Protein AF-0000000066003664 (afdb_homodimer)

InterPro domains:
  IPR002129 Pyridoxal phosphate-dependent decarboxylase, major domain [PF00282] (59-305)
  IPR015421 Pyridoxal phosphate-dependent transferase, major domain [G3DSA:3.40.640.10] (37-285)
  IPR015422 Pyridoxal phosphate-dependent transferase, small domain [G3DSA:3.90.1150.10] (5-358)
  IPR015424 Pyridoxal phosphate-dependent transferase [SSF53383] (2-364)
  IPR020931 Decarboxylase MfnA, archaea [MF_01610] (13-365)
  IPR020931 Decarboxylase MfnA, archaea [TIGR03812] (8-364)
  IPR021115 Pyridoxal-phosphate binding site [PS00392] (218-239)
  IPR050477 Group II Amino Acid Decarboxylases [PTHR42735] (4-363)

Secondary structure (DSSP, 8-state):
--SSPPPHHHHHHHHHHHHTTSPPGGGB-S-SS-PPPHHHHHHHHHTTT-BTTSGGG-HHHHHHHHHHHHHHHHHTT-TT-EEEEESSHHHHHHHHHHHHHHH-TT-SS-EEEEETT--THHHHHHHHHT-EEEEEPB-GGG-B-HHHHHHH--TTEEEEEEEBS-TTT--B--HHHHHHHHHHTT-EEEEE-TTGGGTGGGSSSPPP-STTSTT--EEEE-TTTTT-PPSS-EEEEESSGGGGGGG-EE-TTSSSSEE-SS-SS-BSHHHHHHHHHHHHHHHHHHHHHHHHHHHHHHHHHHHHHHTTPPBSS--SSSEEEESS----TT-B-EE-TTS-EEEE--TTS-HHHHHHHHHHHHHH-/--SSPPPHHHHHHHHHHHHTTSPPGGGB-S-SS-PPPHHHHHHHHHTTT-BTTSGGG-HHHHHHHHHHHHHHHHHTT-TT-EEEEESSHHHHHHHHHHHHHHH-TT-SS-EEEEETT--THHHHHHHHHT-EEEEEPB-GGG-B-HHHHHHH--TTEEEEEEEBS-TTT--B--HHHHHHHHHHTT-EEEEE-TTGGGTGGGSSSPPP-STTSTT--EEEE-TTTTT-PPSS-EEEEESSGGGGGGG-EE-TTSSSSEE-SS-SS-BSHHHHHHHHHHHHHHHHHHHHHHHHHHHHHHHHHHHHHHTTPPBSS--SSSEEEESS----TT-B-EE-TTS-EEEE--TTS-HHHHHHHHHHHHHH-

Sequence (730 aa):
MEEKGCKREEVISLLSAYRAEDLHHDHILSSMCTIPHEMAVFVHGMFSATNLGDPGLFPGTTKIEDRLVHSLGELMHHPGAGGYATSGGTESNLQAIRIAKKLKPEIKNPNIVVPASAHFSFDKTCDILGLEMRTVPYGKNYTVDCDKMAEMVDKNTISVSAIAGTTEYGMIDDVERIAKIALENDLFFHVDAAFGGMVIPFLPNPAPFDFEVPGVSSISLDPHKMGMSTIPCGCLLLREPEQFGTLNVDTPYLTVKKECTLAGTRPGADVAGAYAVIKLLGREGFRAVVAGCMENTRRLIEGMEAFGYTRAVDPVMNVATFEAGPVPKGWIVSHTRAGHLRFVVMPHVTRDVIENFLADVAKINMEEKGCKREEVISLLSAYRAEDLHHDHILSSMCTIPHEMAVFVHGMFSATNLGDPGLFPGTTKIEDRLVHSLGELMHHPGAGGYATSGGTESNLQAIRIAKKLKPEIKNPNIVVPASAHFSFDKTCDILGLEMRTVPYGKNYTVDCDKMAEMVDKNTISVSAIAGTTEYGMIDDVERIAKIALENDLFFHVDAAFGGMVIPFLPNPAPFDFEVPGVSSISLDPHKMGMSTIPCGCLLLREPEQFGTLNVDTPYLTVKKECTLAGTRPGADVAGAYAVIKLLGREGFRAVVAGCMENTRRLIEGMEAFGYTRAVDPVMNVATFEAGPVPKGWIVSHTRAGHLRFVVMPHVTRDVIENFLADVAKIN

Solvent-accessible surface area (backbone atoms only — not comparable to full-atom values): 35865 Å² total; per-residue (Å²): 94,49,56,68,40,43,55,70,67,56,46,53,52,52,52,47,55,30,53,67,56,26,62,58,62,72,38,47,30,46,50,74,55,36,64,36,38,68,64,9,56,56,41,22,63,78,29,44,59,42,43,58,49,38,39,72,54,22,48,18,53,43,48,43,46,51,50,39,37,34,28,51,18,38,67,38,60,32,59,75,31,24,62,50,78,31,60,19,44,36,53,25,52,35,53,53,52,48,41,32,51,63,75,41,72,84,49,86,72,35,26,36,40,34,35,58,60,53,59,59,45,54,59,53,31,25,64,48,58,70,38,48,78,42,67,28,57,64,34,75,85,70,25,51,32,62,70,59,43,56,67,69,57,55,95,39,43,37,31,39,46,39,38,33,32,24,83,63,51,17,35,61,33,65,37,60,64,49,17,50,51,22,56,78,63,74,27,41,19,37,28,47,13,31,52,22,56,59,42,42,80,44,43,96,79,53,75,73,66,42,51,72,37,72,49,46,37,31,41,24,28,19,36,24,23,68,44,27,7,26,58,49,23,11,29,32,36,23,60,54,47,71,55,51,61,72,51,50,42,79,34,73,61,42,80,56,47,72,46,55,60,85,54,55,67,33,47,31,13,28,47,46,2,29,38,42,38,50,46,40,29,15,50,53,41,46,26,51,50,47,48,50,18,42,51,38,38,51,52,46,51,56,51,42,40,74,74,68,48,46,67,69,52,84,52,79,45,40,20,48,30,22,49,70,72,92,71,49,86,85,52,43,68,30,36,34,89,86,52,27,35,22,36,29,34,36,82,62,43,37,64,67,38,48,52,53,49,50,55,44,43,51,71,78,98,93,49,54,68,38,45,55,70,68,56,47,52,51,51,53,49,55,29,53,66,56,26,62,58,62,71,37,46,30,46,50,76,56,38,66,36,37,69,64,8,55,55,41,21,63,77,28,45,60,43,42,56,49,36,39,72,53,22,48,18,54,42,50,44,47,52,49,38,37,34,30,52,19,36,68,37,59,32,60,75,31,25,61,50,77,31,58,20,45,34,53,25,52,36,52,54,53,50,42,30,50,61,75,43,72,83,51,86,72,36,26,36,40,35,36,59,59,56,59,60,46,54,58,53,33,24,62,47,58,70,37,48,76,42,67,28,56,64,34,76,86,70,23,51,32,61,70,59,42,55,68,70,57,56,96,40,44,37,31,39,44,40,38,32,31,24,82,62,51,17,34,61,32,64,36,60,63,50,18,50,51,22,58,77,64,74,27,42,20,37,28,47,12,31,50,22,55,59,40,42,80,46,44,97,79,54,75,73,66,42,52,72,36,71,48,45,37,31,42,23,27,18,36,24,22,69,44,26,8,27,60,48,24,11,30,32,36,24,60,55,45,71,54,50,61,72,52,50,41,77,33,72,63,42,79,52,48,69,44,55,60,84,56,56,70,34,46,29,12,28,47,47,2,30,38,41,38,49,47,41,29,16,50,53,41,47,25,51,52,47,48,51,16,42,51,39,37,50,52,45,50,55,52,42,40,73,73,68,46,47,67,69,54,85,52,78,45,41,22,49,32,22,48,69,72,92,71,48,87,82,53,43,66,31,36,34,89,88,51,26,35,22,37,28,33,36,83,64,42,37,65,66,38,48,53,53,50,52,54,44,43,52,71,78,98

pLDDT: mean 96.11, std 5.37, range [58.22, 98.94]

Radius of gyration: 25.43 Å; Cα contacts (8 Å, |Δi|>4): 1702; chains: 2; bounding box: 56×66×76 Å

Foldseek 3Di:
DDPDDDDPVVVVVVVVVVVVPDADPLQEFQDLFDAFDPLQVVLLVVQVPDWVLQCVVPVPLVVLQVVLLQLLCVLLVHSPWDKGKDLALLQQVLLLVVLLCLVCVVQPAAEEEEEPLDDCSVVVSCVVVVHHYHYAYADPQRAGDLVSSLVVDDPRYREYEWECQRSAFGHGHPQLSNLVSCVVNVHAYEYECQRRSLQQSLDPDHDNHGVVRPRHAKYKYACSGLVSFPGRIIMIIGSDNCSLVSQWDADPPHPDGTDSGPDSTDGSSRSSSSSSSCVVQPSPNSSVLQVQLVVLLVVLVVLCVVLPWAWPGDHPGSKTWTADDDFFPSHDWDADPVGITIGHRHSSNGNVSSVVRSVRVVVVD/DDPDDDDPVVVVVVVVVVVVPDADPLQEFQDLFDAFDPLQVVLLVVQVPDWVLFCVVPVPLVVLQVVLLQLLCVLLVHSPWDKGKDLALLQQVLLLVVLLCLVCVVQPAAEEEEEPLDDCSVVVSCVVVVHHYHYAYADPQRAGDLVSSLVVDDPRYREYEWECQRSAFGHGHPQLSNLVSCVVNVHAYEYEDQRRSLQQSLDPDHDNHGVVRPNHAKYKYACSGLVSFPGRIIMIIGSDNCSLVSQWDADPPHPDGTDSGPDSTDGSSRSSSSSSSCVVQPSPNSSVLQVQLVVLLVVLVVLCVVLPWAWPGDHPGSKTWTADDDFFPSHDWDADPVGITIGHRHSSNHNVSSVVRSVRVVVVD

Structure (mmCIF, N/CA/C/O backbone):
data_AF-0000000066003664-model_v1
#
loop_
_entity.id
_entity.type
_entity.pdbx_description
1 polymer 'Probable L-tyrosine/L-aspartate decarboxylase'
#
loop_
_atom_site.group_PDB
_atom_site.id
_atom_site.type_symbol
_atom_site.label_atom_id
_atom_site.label_alt_id
_atom_site.label_comp_id
_atom_site.label_asym_id
_atom_site.label_entity_id
_atom_site.label_seq_id
_atom_site.pdbx_PDB_ins_code
_atom_site.Cartn_x
_atom_site.Cartn_y
_atom_site.Cartn_z
_atom_site.occupancy
_atom_site.B_iso_or_equiv
_atom_site.auth_seq_id
_atom_site.auth_comp_id
_atom_site.auth_asym_id
_atom_site.auth_atom_id
_atom_site.pdbx_PDB_model_num
ATOM 1 N N . MET A 1 1 ? -8.852 -22.594 7.641 1 92.5 1 MET A N 1
ATOM 2 C CA . MET A 1 1 ? -9.93 -22.344 6.684 1 92.5 1 MET A CA 1
ATOM 3 C C . MET A 1 1 ? -10.961 -23.469 6.727 1 92.5 1 MET A C 1
ATOM 5 O O . MET A 1 1 ? -10.609 -24.641 6.648 1 92.5 1 MET A O 1
ATOM 9 N N . GLU A 1 2 ? -12.133 -23.109 6.809 1 93.5 2 GLU A N 1
ATOM 10 C CA . GLU A 1 2 ? -13.195 -24.094 6.922 1 93.5 2 GLU A CA 1
ATOM 11 C C . GLU A 1 2 ? -13.445 -24.781 5.586 1 93.5 2 GLU A C 1
ATOM 13 O O . GLU A 1 2 ? -13.234 -24.188 4.527 1 93.5 2 GLU A O 1
ATOM 18 N N . GLU A 1 3 ? -13.828 -26.078 5.641 1 96.56 3 GLU A N 1
ATOM 19 C CA . GLU A 1 3 ? -14.102 -26.828 4.422 1 96.56 3 GLU A CA 1
ATOM 20 C C . GLU A 1 3 ? -15.273 -26.234 3.652 1 96.56 3 GLU A C 1
ATOM 22 O O . GLU A 1 3 ? -15.156 -25.922 2.465 1 96.56 3 GLU A O 1
ATOM 27 N N . LYS A 1 4 ? -16.375 -26.094 4.371 1 97 4 LYS A N 1
ATOM 28 C CA . LYS A 1 4 ? -17.578 -25.531 3.756 1 97 4 LYS A CA 1
ATOM 29 C C . LYS A 1 4 ? -17.703 -24.031 4.051 1 97 4 LYS A C 1
ATOM 31 O O . LYS A 1 4 ? -17.469 -23.594 5.184 1 97 4 LYS A O 1
ATOM 36 N N . GLY A 1 5 ? -18.078 -23.266 2.994 1 96.69 5 GLY A N 1
ATOM 37 C CA . GLY A 1 5 ? -18.297 -21.844 3.166 1 96.69 5 GLY A CA 1
ATOM 38 C C . GLY A 1 5 ? -19.562 -21.531 3.947 1 96.69 5 GLY A C 1
ATOM 39 O O . GLY A 1 5 ? -20.344 -22.438 4.273 1 96.69 5 GLY A O 1
ATOM 40 N N . CYS A 1 6 ? -19.672 -20.297 4.297 1 96.62 6 CYS A N 1
ATOM 41 C CA . CYS A 1 6 ? -20.844 -19.781 5 1 96.62 6 CYS A CA 1
ATOM 42 C C . CYS A 1 6 ? -21.812 -19.109 4.031 1 96.62 6 CYS A C 1
ATOM 44 O O . CYS A 1 6 ? -21.438 -18.766 2.906 1 96.62 6 CYS A O 1
ATOM 46 N N . LYS A 1 7 ? -23.094 -19.016 4.527 1 97.69 7 LYS A N 1
ATOM 47 C CA . LYS A 1 7 ? -24.062 -18.234 3.76 1 97.69 7 LYS A CA 1
ATOM 48 C C . LYS A 1 7 ? -23.719 -16.75 3.801 1 97.69 7 LYS A C 1
ATOM 50 O O . LYS A 1 7 ? -23.109 -16.266 4.762 1 97.69 7 LYS A O 1
ATOM 55 N N . ARG A 1 8 ? -24.141 -16.078 2.734 1 97.75 8 ARG A N 1
ATOM 56 C CA . ARG A 1 8 ? -23.875 -14.641 2.6 1 97.75 8 ARG A CA 1
ATOM 57 C C . ARG A 1 8 ? -24.281 -13.891 3.859 1 97.75 8 ARG A C 1
ATOM 59 O O . ARG A 1 8 ? -23.5 -13.109 4.406 1 97.75 8 ARG A O 1
ATOM 66 N N . GLU A 1 9 ? -25.422 -14.109 4.391 1 98.06 9 GLU A N 1
ATOM 67 C CA . GLU A 1 9 ? -25.953 -13.398 5.547 1 98.06 9 GLU A CA 1
ATOM 68 C C . GLU A 1 9 ? -25.125 -13.672 6.797 1 98.06 9 GLU A C 1
ATOM 70 O O . GLU A 1 9 ? -24.969 -12.789 7.645 1 98.06 9 GLU A O 1
ATOM 75 N N . GLU A 1 10 ? -24.641 -14.859 6.902 1 98.19 10 GLU A N 1
ATOM 76 C CA . GLU A 1 10 ? -23.797 -15.227 8.039 1 98.19 10 GLU A CA 1
ATOM 77 C C . GLU A 1 10 ? -22.469 -14.484 8.016 1 98.19 10 GLU A C 1
ATOM 79 O O . GLU A 1 10 ? -21.969 -14.047 9.055 1 98.19 10 GLU A O 1
ATOM 84 N N . VAL A 1 11 ? -21.922 -14.375 6.828 1 98.44 11 VAL A N 1
ATOM 85 C CA . VAL A 1 11 ? -20.672 -13.648 6.66 1 98.44 11 VAL A CA 1
ATOM 86 C C . VAL A 1 11 ? -20.859 -12.188 7.055 1 98.44 11 VAL A C 1
ATOM 88 O O . VAL A 1 11 ? -20.047 -11.633 7.805 1 98.44 11 VAL A O 1
ATOM 91 N N . ILE A 1 12 ? -21.906 -11.562 6.566 1 98.31 12 ILE A N 1
ATOM 92 C CA . ILE A 1 12 ? -22.203 -10.156 6.836 1 98.31 12 ILE A CA 1
ATOM 93 C C . ILE A 1 12 ? -22.422 -9.953 8.336 1 98.31 12 ILE A C 1
ATOM 95 O O . ILE A 1 12 ? -21.906 -8.992 8.914 1 98.31 12 ILE A O 1
ATOM 99 N N . SER A 1 13 ? -23.156 -10.891 8.969 1 98.44 13 SER A N 1
ATOM 100 C CA . SER A 1 13 ? -23.422 -10.805 10.406 1 98.44 13 SER A CA 1
ATOM 101 C C . SER A 1 13 ? -22.125 -10.906 11.203 1 98.44 13 SER A C 1
ATOM 103 O O . SER A 1 13 ? -21.922 -10.18 12.172 1 98.44 13 SER A O 1
ATOM 105 N N . LEU A 1 14 ? -21.328 -11.805 10.82 1 98.31 14 LEU A N 1
ATOM 106 C CA . LEU A 1 14 ? -20.047 -12.016 11.492 1 98.31 14 LEU A CA 1
ATOM 107 C C . LEU A 1 14 ? -19.188 -10.758 11.406 1 98.31 14 LEU A C 1
ATOM 109 O O . LEU A 1 14 ? -18.656 -10.297 12.422 1 98.31 14 LEU A O 1
ATOM 113 N N . LEU A 1 15 ? -19 -10.188 10.227 1 98.62 15 LEU A N 1
ATOM 114 C CA . LEU A 1 15 ? -18.141 -9.031 10.023 1 98.62 15 LEU A CA 1
ATOM 115 C C . LEU A 1 15 ? -18.734 -7.785 10.664 1 98.62 15 LEU A C 1
ATOM 117 O O . LEU A 1 15 ? -18 -6.922 11.148 1 98.62 15 LEU A O 1
ATOM 121 N N . SER A 1 16 ? -20.062 -7.715 10.617 1 98.38 16 SER A N 1
ATOM 122 C CA . SER A 1 16 ? -20.719 -6.613 11.305 1 98.38 16 SER A CA 1
ATOM 123 C C . SER A 1 16 ? -20.453 -6.652 12.805 1 98.38 16 SER A C 1
ATOM 125 O O . SER A 1 16 ? -20.297 -5.605 13.445 1 98.38 16 SER A O 1
ATOM 127 N N . ALA A 1 17 ? -20.406 -7.875 13.336 1 98.56 17 ALA A N 1
ATOM 128 C CA . ALA A 1 17 ? -20.109 -8.031 14.758 1 98.56 17 ALA A CA 1
ATOM 129 C C . ALA A 1 17 ? -18.688 -7.551 15.07 1 98.56 17 ALA A C 1
ATOM 131 O O . ALA A 1 17 ? -18.453 -6.906 16.094 1 98.56 17 ALA A O 1
ATOM 132 N N . TYR A 1 18 ? -17.75 -7.871 14.234 1 98.44 18 TYR A N 1
ATOM 133 C CA . TYR A 1 18 ? -16.391 -7.367 14.414 1 98.44 18 TYR A CA 1
ATOM 134 C C . TYR A 1 18 ? -16.359 -5.848 14.297 1 98.44 18 TYR A C 1
ATOM 136 O O . TYR A 1 18 ? -15.711 -5.168 15.094 1 98.44 18 TYR A O 1
ATOM 144 N N . ARG A 1 19 ? -17.062 -5.316 13.258 1 97.88 19 ARG A N 1
ATOM 145 C CA . ARG A 1 19 ? -17.094 -3.873 13.031 1 97.88 19 ARG A CA 1
ATOM 146 C C . ARG A 1 19 ? -17.641 -3.141 14.25 1 97.88 19 ARG A C 1
ATOM 148 O O . ARG A 1 19 ? -17.172 -2.045 14.578 1 97.88 19 ARG A O 1
ATOM 155 N N . ALA A 1 20 ? -18.562 -3.77 14.93 1 97.75 20 ALA A N 1
ATOM 156 C CA . ALA A 1 20 ? -19.203 -3.174 16.094 1 97.75 20 ALA A CA 1
ATOM 157 C C . ALA A 1 20 ? -18.219 -3.027 17.25 1 97.75 20 ALA A C 1
ATOM 159 O O . ALA A 1 20 ? -18.453 -2.258 18.188 1 97.75 20 ALA A O 1
ATOM 160 N N . GLU A 1 21 ? -17.125 -3.775 17.203 1 97.88 21 GLU A N 1
ATOM 161 C CA . GLU A 1 21 ? -16.109 -3.697 18.25 1 97.88 21 GLU A CA 1
ATOM 162 C C . GLU A 1 21 ? -15.172 -2.516 18.031 1 97.88 21 GLU A C 1
ATOM 164 O O . GLU A 1 21 ? -14.438 -2.119 18.938 1 97.88 21 GLU A O 1
ATOM 169 N N . ASP A 1 22 ? -15.109 -1.948 16.828 1 97.75 22 ASP A N 1
ATOM 170 C CA . ASP A 1 22 ? -14.289 -0.771 16.562 1 97.75 22 ASP A CA 1
ATOM 171 C C . ASP A 1 22 ? -14.82 0.45 17.312 1 97.75 22 ASP A C 1
ATOM 173 O O . ASP A 1 22 ? -16.016 0.543 17.594 1 97.75 22 ASP A O 1
ATOM 177 N N . LEU A 1 23 ? -13.906 1.352 17.641 1 96.69 23 LEU A N 1
ATOM 178 C CA . LEU A 1 23 ? -14.328 2.564 18.328 1 96.69 23 LEU A CA 1
ATOM 179 C C . LEU A 1 23 ? -15.078 3.496 17.391 1 96.69 23 LEU A C 1
ATOM 181 O O . LEU A 1 23 ? -14.781 3.541 16.188 1 96.69 23 LEU A O 1
ATOM 185 N N . HIS A 1 24 ? -16.047 4.16 17.953 1 95.62 24 HIS A N 1
ATOM 186 C CA . HIS A 1 24 ? -16.844 5.082 17.156 1 95.62 24 HIS A CA 1
ATOM 187 C C . HIS A 1 24 ? -16.094 6.398 16.922 1 95.62 24 HIS A C 1
ATOM 189 O O . HIS A 1 24 ? -15.469 6.922 17.844 1 95.62 24 HIS A O 1
ATOM 195 N N . HIS A 1 25 ? -16.219 6.934 15.789 1 95.31 25 HIS A N 1
ATOM 196 C CA . HIS A 1 25 ? -15.492 8.133 15.391 1 95.31 25 HIS A CA 1
ATOM 197 C C . HIS A 1 25 ? -15.906 9.336 16.219 1 95.31 25 HIS A C 1
ATOM 199 O O . HIS A 1 25 ? -15.148 10.297 16.359 1 95.31 25 HIS A O 1
ATOM 205 N N . ASP A 1 26 ? -17.062 9.289 16.891 1 96.44 26 ASP A N 1
ATOM 206 C CA . ASP A 1 26 ? -17.531 10.422 17.688 1 96.44 26 ASP A CA 1
ATOM 207 C C . ASP A 1 26 ? -16.812 10.477 19.031 1 96.44 26 ASP A C 1
ATOM 209 O O . ASP A 1 26 ? -17.016 11.414 19.797 1 96.44 26 ASP A O 1
ATOM 213 N N . HIS A 1 27 ? -15.938 9.492 19.281 1 97.25 27 HIS A N 1
ATOM 214 C CA . HIS A 1 27 ? -15.164 9.516 20.516 1 97.25 27 HIS A CA 1
ATOM 215 C C . HIS A 1 27 ? -13.664 9.523 20.234 1 97.25 27 HIS A C 1
ATOM 217 O O . HIS A 1 27 ? -12.859 9.336 21.141 1 97.25 27 HIS A O 1
ATOM 223 N N . ILE A 1 28 ? -13.336 9.656 18.953 1 97 28 ILE A N 1
ATOM 224 C CA . ILE A 1 28 ? -11.938 9.617 18.547 1 97 28 ILE A CA 1
ATOM 225 C C . ILE A 1 28 ? -11.453 11.039 18.25 1 97 28 ILE A C 1
ATOM 227 O O . ILE A 1 28 ? -11.922 11.672 17.297 1 97 28 ILE A O 1
ATOM 231 N N . LEU A 1 29 ? -10.5 11.492 19.016 1 98 29 LEU A N 1
ATOM 232 C CA . LEU A 1 29 ? -9.93 12.82 18.844 1 98 29 LEU A CA 1
ATOM 233 C C . LEU A 1 29 ? -8.438 12.734 18.531 1 98 29 LEU A C 1
ATOM 235 O O . LEU A 1 29 ? -7.703 13.711 18.703 1 98 29 LEU A O 1
ATOM 239 N N . SER A 1 30 ? -7.996 11.531 18.109 1 95.75 30 SER A N 1
ATOM 240 C CA . SER A 1 30 ? -6.57 11.273 17.938 1 95.75 30 SER A CA 1
ATOM 241 C C . SER A 1 30 ? -6.238 10.922 16.484 1 95.75 30 SER A C 1
ATOM 243 O O . SER A 1 30 ? -5.078 10.969 16.078 1 95.75 30 SER A O 1
ATOM 245 N N . SER A 1 31 ? -7.188 10.57 15.648 1 94.38 31 SER A N 1
ATOM 246 C CA . SER A 1 31 ? -6.953 9.969 14.336 1 94.38 31 SER A CA 1
ATOM 247 C C . SER A 1 31 ? -6.605 11.031 13.297 1 94.38 31 SER A C 1
ATOM 249 O O . SER A 1 31 ? -7.227 12.094 13.258 1 94.38 31 SER A O 1
ATOM 251 N N . MET A 1 32 ? -5.621 10.688 12.43 1 93.44 32 MET A N 1
ATOM 252 C CA . MET A 1 32 ? -5.293 11.578 11.32 1 93.44 32 MET A CA 1
ATOM 253 C C . MET A 1 32 ? -6.016 11.156 10.047 1 93.44 32 MET A C 1
ATOM 255 O O . MET A 1 32 ? -5.871 11.805 9 1 93.44 32 MET A O 1
ATOM 259 N N . CYS A 1 33 ? -6.691 10.062 10.062 1 94.19 33 CYS A N 1
ATOM 260 C CA . CYS A 1 33 ? -7.656 9.703 9.023 1 94.19 33 CYS A CA 1
ATOM 261 C C . CYS A 1 33 ? -9.078 9.977 9.492 1 94.19 33 CYS A C 1
ATOM 263 O O . CYS A 1 33 ? -9.336 10.102 10.688 1 94.19 33 CYS A O 1
ATOM 265 N N . THR A 1 34 ? -9.945 10.203 8.539 1 97 34 THR A N 1
ATOM 266 C CA . THR A 1 34 ? -11.359 10.453 8.82 1 97 34 THR A CA 1
ATOM 267 C C . THR A 1 34 ? -12.25 9.484 8.047 1 97 34 THR A C 1
ATOM 269 O O . THR A 1 34 ? -11.75 8.633 7.312 1 97 34 THR A O 1
ATOM 272 N N . ILE A 1 35 ? -13.555 9.523 8.367 1 97.56 35 ILE A N 1
ATOM 273 C CA . ILE A 1 35 ? -14.531 8.805 7.555 1 97.56 35 ILE A CA 1
ATOM 274 C C . ILE A 1 35 ? -14.469 9.305 6.113 1 97.56 35 ILE A C 1
ATOM 276 O O . ILE A 1 35 ? -14.617 10.5 5.855 1 97.56 35 ILE A O 1
ATOM 280 N N . PRO A 1 36 ? -14.148 8.406 5.188 1 98.38 36 PRO A N 1
ATOM 281 C CA . PRO A 1 36 ? -14.094 8.875 3.799 1 98.38 36 PRO A CA 1
ATOM 282 C C . PRO A 1 36 ? -15.406 9.5 3.334 1 98.38 36 PRO A C 1
ATOM 284 O O . PRO A 1 36 ? -16.484 9.102 3.791 1 98.38 36 PRO A O 1
ATOM 287 N N . HIS A 1 37 ? -15.273 10.484 2.475 1 98.56 37 HIS A N 1
ATOM 288 C CA . HIS A 1 37 ? -16.469 11.07 1.86 1 98.56 37 HIS A CA 1
ATOM 289 C C . HIS A 1 37 ? -17.312 10.008 1.181 1 98.56 37 HIS A C 1
ATOM 291 O O . HIS A 1 37 ? -16.781 9.078 0.561 1 98.56 37 HIS A O 1
ATOM 297 N N . GLU A 1 38 ? -18.641 10.148 1.243 1 98 38 GLU A N 1
ATOM 298 C CA . GLU A 1 38 ? -19.547 9.156 0.671 1 98 38 GLU A CA 1
ATOM 299 C C . GLU A 1 38 ? -19.312 8.992 -0.828 1 98 38 GLU A C 1
ATOM 301 O O . GLU A 1 38 ? -19.438 7.895 -1.367 1 98 38 GLU A O 1
ATOM 306 N N . MET A 1 39 ? -18.969 10.086 -1.531 1 98.38 39 MET A N 1
ATOM 307 C CA . MET A 1 39 ? -18.656 10.039 -2.959 1 98.38 39 MET A CA 1
ATOM 308 C C . MET A 1 39 ? -17.453 9.148 -3.225 1 98.38 39 MET A C 1
ATOM 310 O O . MET A 1 39 ? -17.438 8.398 -4.207 1 98.38 39 MET A O 1
ATOM 314 N N . ALA A 1 40 ? -16.422 9.25 -2.387 1 98.62 40 ALA A N 1
ATOM 315 C CA . ALA A 1 40 ? -15.227 8.422 -2.541 1 98.62 40 ALA A CA 1
ATOM 316 C C . ALA A 1 40 ? -15.562 6.938 -2.387 1 98.62 40 ALA A C 1
ATOM 318 O O . ALA A 1 40 ? -15.078 6.105 -3.16 1 98.62 40 ALA A O 1
ATOM 319 N N . VAL A 1 41 ? -16.406 6.605 -1.388 1 98.12 41 VAL A N 1
ATOM 320 C CA . VAL A 1 41 ? -16.781 5.223 -1.121 1 98.12 41 VAL A CA 1
ATOM 321 C C . VAL A 1 41 ? -17.594 4.672 -2.293 1 98.12 41 VAL A C 1
ATOM 323 O O . VAL A 1 41 ? -17.359 3.543 -2.734 1 98.12 41 VAL A O 1
ATOM 326 N N . PHE A 1 42 ? -18.531 5.52 -2.789 1 97.94 42 PHE A N 1
ATOM 327 C CA . PHE A 1 42 ? -19.359 5.125 -3.914 1 97.94 42 PHE A CA 1
ATOM 328 C C . PHE A 1 42 ? -18.516 4.84 -5.148 1 97.94 42 PHE A C 1
ATOM 330 O O . PHE A 1 42 ? -18.641 3.779 -5.766 1 97.94 42 PHE A O 1
ATOM 337 N N . VAL A 1 43 ? -17.625 5.734 -5.484 1 98.19 43 VAL A N 1
ATOM 338 C CA . VAL A 1 43 ? -16.766 5.641 -6.664 1 98.19 43 VAL A CA 1
ATOM 339 C C . VAL A 1 43 ? -15.789 4.48 -6.504 1 98.19 43 VAL A C 1
ATOM 341 O O . VAL A 1 43 ? -15.453 3.803 -7.477 1 98.19 43 VAL A O 1
ATOM 344 N N . HIS A 1 44 ? -15.336 4.27 -5.32 1 97.81 44 HIS A N 1
ATOM 345 C CA . HIS A 1 44 ? -14.461 3.135 -5.043 1 97.81 44 HIS A CA 1
ATOM 346 C C . HIS A 1 44 ? -15.078 1.827 -5.52 1 97.81 44 HIS A C 1
ATOM 348 O O . HIS A 1 44 ? -14.391 0.978 -6.09 1 97.81 44 HIS A O 1
ATOM 354 N N . GLY A 1 45 ? -16.359 1.644 -5.262 1 97 45 GLY A N 1
ATOM 355 C CA . GLY A 1 45 ? -17.062 0.461 -5.734 1 97 45 GLY A CA 1
ATOM 356 C C . GLY A 1 45 ? -17.047 0.328 -7.246 1 97 45 GLY A C 1
ATOM 357 O O . GLY A 1 45 ? -16.891 -0.774 -7.777 1 97 45 GLY A O 1
ATOM 358 N N . MET A 1 46 ? -17.109 1.481 -7.957 1 96.94 46 MET A N 1
ATOM 359 C CA . MET A 1 46 ? -17.172 1.507 -9.414 1 96.94 46 MET A CA 1
ATOM 360 C C . MET A 1 46 ? -15.844 1.057 -10.023 1 96.94 46 MET A C 1
ATOM 362 O O . MET A 1 46 ? -15.812 0.512 -11.125 1 96.94 46 MET A O 1
ATOM 366 N N . PHE A 1 47 ? -14.789 1.221 -9.297 1 98.12 47 PHE A N 1
ATOM 367 C CA . PHE A 1 47 ? -13.461 1.005 -9.867 1 98.12 47 PHE A CA 1
ATOM 368 C C . PHE A 1 47 ? -12.75 -0.133 -9.148 1 98.12 47 PHE A C 1
ATOM 370 O O . PHE A 1 47 ? -11.523 -0.262 -9.25 1 98.12 47 PHE A O 1
ATOM 377 N N . SER A 1 48 ? -13.484 -0.996 -8.477 1 96.88 48 SER A N 1
ATOM 378 C CA . SER A 1 48 ? -12.914 -2.004 -7.59 1 96.88 48 SER A CA 1
ATOM 379 C C . SER A 1 48 ? -12.055 -2.998 -8.367 1 96.88 48 SER A C 1
ATOM 381 O O . SER A 1 48 ? -11.164 -3.637 -7.797 1 96.88 48 SER A O 1
ATOM 383 N N . ALA A 1 49 ? -12.211 -3.105 -9.68 1 95.94 49 ALA A N 1
ATOM 384 C CA . ALA A 1 49 ? -11.516 -4.117 -10.477 1 95.94 49 ALA A CA 1
ATOM 385 C C . ALA A 1 49 ? -10.32 -3.52 -11.211 1 95.94 49 ALA A C 1
ATOM 387 O O . ALA A 1 49 ? -9.648 -4.211 -11.977 1 95.94 49 ALA A O 1
ATOM 388 N N . THR A 1 50 ? -10.039 -2.277 -11.023 1 97.31 50 THR A N 1
ATOM 389 C CA . THR A 1 50 ? -9 -1.631 -11.82 1 97.31 50 THR A CA 1
ATOM 390 C C . THR A 1 50 ? -7.656 -1.698 -11.102 1 97.31 50 THR A C 1
ATOM 392 O O . THR A 1 50 ? -7.598 -1.637 -9.875 1 97.31 50 THR A O 1
ATOM 395 N N . ASN A 1 51 ? -6.629 -1.92 -11.867 1 96.25 51 ASN A N 1
ATOM 396 C CA . ASN A 1 51 ? -5.25 -2.059 -11.406 1 96.25 51 ASN A CA 1
ATOM 397 C C . ASN A 1 51 ? -4.32 -1.095 -12.141 1 96.25 51 ASN A C 1
ATOM 399 O O . ASN A 1 51 ? -4.02 -1.287 -13.32 1 96.25 51 ASN A O 1
ATOM 403 N N . LEU A 1 52 ? -3.771 -0.137 -11.414 1 96.62 52 LEU A N 1
ATOM 404 C CA . LEU A 1 52 ? -2.924 0.892 -12.008 1 96.62 52 LEU A CA 1
ATOM 405 C C . LEU A 1 52 ? -1.503 0.377 -12.203 1 96.62 52 LEU A C 1
ATOM 407 O O . LEU A 1 52 ? -0.677 1.047 -12.828 1 96.62 52 LEU A O 1
ATOM 411 N N . GLY A 1 53 ? -1.241 -0.813 -11.688 1 93.62 53 GLY A N 1
ATOM 412 C CA . GLY A 1 53 ? 0.021 -1.471 -11.992 1 93.62 53 GLY A CA 1
ATOM 413 C C . GLY A 1 53 ? 0.106 -1.979 -13.414 1 93.62 53 GLY A C 1
ATOM 414 O O . GLY A 1 53 ? 1.19 -2.316 -13.898 1 93.62 53 GLY A O 1
ATOM 415 N N . ASP A 1 54 ? -0.995 -2.104 -14.086 1 92.81 54 ASP A N 1
ATOM 416 C CA . ASP A 1 54 ? -1.084 -2.473 -15.5 1 92.81 54 ASP A CA 1
ATOM 417 C C . ASP A 1 54 ? -1.847 -1.418 -16.297 1 92.81 54 ASP A C 1
ATOM 419 O O . ASP A 1 54 ? -2.912 -1.699 -16.844 1 92.81 54 ASP A O 1
ATOM 423 N N . PRO A 1 55 ? -1.229 -0.311 -16.469 1 92.5 55 PRO A N 1
ATOM 424 C CA . PRO A 1 55 ? -1.936 0.831 -17.047 1 92.5 55 PRO A CA 1
ATOM 425 C C . PRO A 1 55 ? -2.436 0.549 -18.469 1 92.5 55 PRO A C 1
ATOM 427 O O . PRO A 1 55 ? -3.436 1.129 -18.891 1 92.5 55 PRO A O 1
ATOM 430 N N . GLY A 1 56 ? -1.808 -0.323 -19.188 1 92.88 56 GLY A N 1
ATOM 431 C CA . GLY A 1 56 ? -2.254 -0.665 -20.531 1 92.88 56 GLY A CA 1
ATOM 432 C C . GLY A 1 56 ? -3.639 -1.283 -20.562 1 92.88 56 GLY A C 1
ATOM 433 O O . GLY A 1 56 ? -4.371 -1.135 -21.531 1 92.88 56 GLY A O 1
ATOM 434 N N . LEU A 1 57 ? -4.02 -1.958 -19.484 1 95.38 57 LEU A N 1
ATOM 435 C CA . LEU A 1 57 ? -5.32 -2.605 -19.406 1 95.38 57 LEU A CA 1
ATOM 436 C C . LEU A 1 57 ? -6.387 -1.623 -18.922 1 95.38 57 LEU A C 1
ATOM 438 O O . LEU A 1 57 ? -7.582 -1.852 -19.125 1 95.38 57 LEU A O 1
ATOM 442 N N . PHE A 1 58 ? -5.914 -0.541 -18.344 1 97.12 58 PHE A N 1
ATOM 443 C CA . PHE A 1 58 ? -6.848 0.389 -17.719 1 97.12 58 PHE A CA 1
ATOM 444 C C . PHE A 1 58 ? -6.508 1.828 -18.094 1 97.12 58 PHE A C 1
ATOM 446 O O . PHE A 1 58 ? -6.27 2.662 -17.219 1 97.12 58 PHE A O 1
ATOM 453 N N . PRO A 1 59 ? -6.598 2.131 -19.375 1 97.56 59 PRO A N 1
ATOM 454 C CA . PRO A 1 59 ? -6.215 3.475 -19.812 1 97.56 59 PRO A CA 1
ATOM 455 C C . PRO A 1 59 ? -7.094 4.566 -19.219 1 97.56 59 PRO A C 1
ATOM 457 O O . PRO A 1 59 ? -6.605 5.664 -18.922 1 97.56 59 PRO A O 1
ATOM 460 N N . GLY A 1 60 ? -8.414 4.34 -19.062 1 98.56 60 GLY A N 1
ATOM 461 C CA . GLY A 1 60 ? -9.289 5.312 -18.438 1 98.56 60 GLY A CA 1
ATOM 462 C C . GLY A 1 60 ? -8.914 5.605 -16.984 1 98.56 60 GLY A C 1
ATOM 463 O O . GLY A 1 60 ? -8.852 6.766 -16.578 1 98.56 60 GLY A O 1
ATOM 464 N N . THR A 1 61 ? -8.711 4.527 -16.234 1 98.5 61 THR A N 1
ATOM 465 C CA . THR A 1 61 ? -8.305 4.684 -14.836 1 98.5 61 THR A CA 1
ATOM 466 C C . THR A 1 61 ? -6.941 5.367 -14.742 1 98.5 61 THR A C 1
ATOM 468 O O . THR A 1 61 ? -6.699 6.152 -13.82 1 98.5 61 THR A O 1
ATOM 471 N N . THR A 1 62 ? -6.039 5.051 -15.656 1 98.12 62 THR A N 1
ATOM 472 C CA . THR A 1 62 ? -4.734 5.703 -15.719 1 98.12 62 THR A CA 1
ATOM 473 C C . THR A 1 62 ? -4.891 7.207 -15.922 1 98.12 62 THR A C 1
ATOM 475 O O . THR A 1 62 ? -4.176 8 -15.312 1 98.12 62 THR A O 1
ATOM 478 N N . LYS A 1 63 ? -5.832 7.598 -16.766 1 98.56 63 LYS A N 1
ATOM 479 C CA . LYS A 1 63 ? -6.109 9.016 -16.984 1 98.56 63 LYS A CA 1
ATOM 480 C C . LYS A 1 63 ? -6.617 9.68 -15.711 1 98.56 63 LYS A C 1
ATOM 482 O O . LYS A 1 63 ? -6.32 10.844 -15.445 1 98.56 63 LYS A O 1
ATOM 487 N N . ILE A 1 64 ? -7.387 8.945 -14.953 1 98.75 64 ILE A N 1
ATOM 488 C CA . ILE A 1 64 ? -7.871 9.477 -13.688 1 98.75 64 ILE A CA 1
ATOM 489 C C . ILE A 1 64 ? -6.688 9.773 -12.766 1 98.75 64 ILE A C 1
ATOM 491 O O . ILE A 1 64 ? -6.656 10.805 -12.094 1 98.75 64 ILE A O 1
ATOM 495 N N . GLU A 1 65 ? -5.695 8.836 -12.703 1 98.44 65 GLU A N 1
ATOM 496 C CA . GLU A 1 65 ? -4.504 9.102 -11.898 1 98.44 65 GLU A CA 1
ATOM 497 C C . GLU A 1 65 ? -3.77 10.344 -12.383 1 98.44 65 GLU A C 1
ATOM 499 O O . GLU A 1 65 ? -3.314 11.156 -11.578 1 98.44 65 GLU A O 1
ATOM 504 N N . ASP A 1 66 ? -3.684 10.461 -13.695 1 98.12 66 ASP A N 1
ATOM 505 C CA . ASP A 1 66 ? -3.041 11.633 -14.273 1 98.12 66 ASP A CA 1
ATOM 506 C C . ASP A 1 66 ? -3.758 12.914 -13.852 1 98.12 66 ASP A C 1
ATOM 508 O O . ASP A 1 66 ? -3.113 13.922 -13.555 1 98.12 66 ASP A O 1
ATOM 512 N N . ARG A 1 67 ? -5.059 12.867 -13.867 1 98.25 67 ARG A N 1
ATOM 513 C CA . ARG A 1 67 ? -5.852 14.031 -13.477 1 98.25 67 ARG A CA 1
ATOM 514 C C . ARG A 1 67 ? -5.672 14.344 -11.992 1 98.25 67 ARG A C 1
ATOM 516 O O . ARG A 1 67 ? -5.621 15.516 -11.602 1 98.25 67 ARG A O 1
ATOM 523 N N . LEU A 1 68 ? -5.609 13.305 -11.219 1 98.44 68 LEU A N 1
ATOM 524 C CA . LEU A 1 68 ? -5.344 13.5 -9.797 1 98.44 68 LEU A CA 1
ATOM 525 C C . LEU A 1 68 ? -4 14.188 -9.586 1 98.44 68 LEU A C 1
ATOM 527 O O . LEU A 1 68 ? -3.916 15.18 -8.852 1 98.44 68 LEU A O 1
ATOM 531 N N . VAL A 1 69 ? -2.939 13.68 -10.219 1 98.31 69 VAL A N 1
ATOM 532 C CA . VAL A 1 69 ? -1.588 14.219 -10.102 1 98.31 69 VAL A CA 1
ATOM 533 C C . VAL A 1 69 ? -1.571 15.68 -10.562 1 98.31 69 VAL A C 1
ATOM 535 O O . VAL A 1 69 ? -0.978 16.531 -9.906 1 98.31 69 VAL A O 1
ATOM 538 N N . HIS A 1 70 ? -2.262 15.945 -11.617 1 98.25 70 HIS A N 1
ATOM 539 C CA . HIS A 1 70 ? -2.322 17.297 -12.148 1 98.25 70 HIS A CA 1
ATOM 540 C C . HIS A 1 70 ? -3.025 18.25 -11.18 1 98.25 70 HIS A C 1
ATOM 542 O O . HIS A 1 70 ? -2.549 19.359 -10.93 1 98.25 70 HIS A O 1
ATOM 548 N N . SER A 1 71 ? -4.125 17.828 -10.672 1 98.25 71 SER A N 1
ATOM 549 C CA . SER A 1 71 ? -4.883 18.641 -9.727 1 98.25 71 SER A CA 1
ATOM 550 C C . SER A 1 71 ? -4.059 18.953 -8.492 1 98.25 71 SER A C 1
ATOM 552 O O . SER A 1 71 ? -4.047 20.094 -8.023 1 98.25 71 SER A O 1
ATOM 554 N N . LEU A 1 72 ? -3.381 17.969 -7.992 1 98.56 72 LEU A N 1
ATOM 555 C CA . LEU A 1 72 ? -2.557 18.156 -6.809 1 98.56 72 LEU A CA 1
ATOM 556 C C . LEU A 1 72 ? -1.321 19 -7.137 1 98.56 72 LEU A C 1
ATOM 558 O O . LEU A 1 72 ? -0.87 19.797 -6.312 1 98.56 72 LEU A O 1
ATOM 562 N N . GLY A 1 73 ? -0.734 18.734 -8.312 1 98.38 73 GLY A N 1
ATOM 563 C CA . GLY A 1 73 ? 0.354 19.594 -8.766 1 98.38 73 GLY A CA 1
ATOM 564 C C . GLY A 1 73 ? -0.027 21.062 -8.844 1 98.38 73 GLY A C 1
ATOM 565 O O . GLY A 1 73 ? 0.742 21.922 -8.43 1 98.38 73 GLY A O 1
ATOM 566 N N . GLU A 1 74 ? -1.239 21.312 -9.352 1 97.94 74 GLU A N 1
ATOM 567 C CA . GLU A 1 74 ? -1.755 22.688 -9.391 1 97.94 74 GLU A CA 1
ATOM 568 C C . GLU A 1 74 ? -1.916 23.25 -7.984 1 97.94 74 GLU A C 1
ATOM 570 O O . GLU A 1 74 ? -1.555 24.406 -7.734 1 97.94 74 GLU A O 1
ATOM 575 N N . LEU A 1 75 ? -2.43 22.438 -7.172 1 98.19 75 LEU A N 1
ATOM 576 C CA . LEU A 1 75 ? -2.633 22.844 -5.785 1 98.19 75 LEU A CA 1
ATOM 577 C C . LEU A 1 75 ? -1.308 23.203 -5.125 1 98.19 75 LEU A C 1
ATOM 579 O O . LEU A 1 75 ? -1.252 24.109 -4.289 1 98.19 75 LEU A O 1
ATOM 583 N N . MET A 1 76 ? -0.236 22.5 -5.496 1 98.5 76 MET A N 1
ATOM 584 C CA . MET A 1 76 ? 1.1 22.719 -4.945 1 98.5 76 MET A CA 1
ATOM 585 C C . MET A 1 76 ? 1.873 23.734 -5.793 1 98.5 76 MET A C 1
ATOM 587 O O . MET A 1 76 ? 3.102 23.797 -5.723 1 98.5 76 MET A O 1
ATOM 591 N N . HIS A 1 77 ? 1.244 24.453 -6.688 1 98.38 77 HIS A N 1
ATOM 592 C CA . HIS A 1 77 ? 1.733 25.578 -7.477 1 98.38 77 HIS A CA 1
ATOM 593 C C . HIS A 1 77 ? 2.738 25.125 -8.523 1 98.38 77 HIS A C 1
ATOM 595 O O . HIS A 1 77 ? 3.678 25.844 -8.859 1 98.38 77 HIS A O 1
ATOM 601 N N . HIS A 1 78 ? 2.574 23.906 -9.016 1 98.12 78 HIS A N 1
ATOM 602 C CA . HIS A 1 78 ? 3.398 23.391 -10.102 1 98.12 78 HIS A CA 1
ATOM 603 C C . HIS A 1 78 ? 2.617 22.406 -10.961 1 98.12 78 HIS A C 1
ATOM 605 O O . HIS A 1 78 ? 2.822 21.188 -10.859 1 98.12 78 HIS A O 1
ATOM 611 N N . PRO A 1 79 ? 1.836 22.906 -11.922 1 95.31 79 PRO A N 1
ATOM 612 C CA . PRO A 1 79 ? 1.03 22.031 -12.773 1 95.31 79 PRO A CA 1
ATOM 613 C C . PRO A 1 79 ? 1.879 21.062 -13.586 1 95.31 79 PRO A C 1
ATOM 615 O O . PRO A 1 79 ? 1.376 20.031 -14.047 1 95.31 79 PRO A O 1
ATOM 618 N N . GLY A 1 80 ? 3.152 21.375 -13.758 1 96.75 80 GLY A N 1
ATOM 619 C CA . GLY A 1 80 ? 4.051 20.516 -14.516 1 96.75 80 GLY A CA 1
ATOM 620 C C . GLY A 1 80 ? 4.711 19.453 -13.664 1 96.75 80 GLY A C 1
ATOM 621 O O . GLY A 1 80 ? 5.531 18.672 -14.156 1 96.75 80 GLY A O 1
ATOM 622 N N . ALA A 1 81 ? 4.371 19.375 -12.375 1 97.38 81 ALA A N 1
ATOM 623 C CA . ALA A 1 81 ? 4.934 18.344 -11.5 1 97.38 81 ALA A CA 1
ATOM 624 C C . ALA A 1 81 ? 4.594 16.953 -12.016 1 97.38 81 ALA A C 1
ATOM 626 O O . ALA A 1 81 ? 3.508 16.734 -12.555 1 97.38 81 ALA A O 1
ATOM 627 N N . GLY A 1 82 ? 5.551 16.031 -12.008 1 97.44 82 GLY A N 1
ATOM 628 C CA . GLY A 1 82 ? 5.254 14.609 -12.18 1 97.44 82 GLY A CA 1
ATOM 629 C C . GLY A 1 82 ? 4.875 13.914 -10.891 1 97.44 82 GLY A C 1
ATOM 630 O O . GLY A 1 82 ? 5.219 14.383 -9.805 1 97.44 82 GLY A O 1
ATOM 631 N N . GLY A 1 83 ? 4.16 12.852 -11.086 1 97.69 83 GLY A N 1
ATOM 632 C CA . GLY A 1 83 ? 3.803 12.148 -9.867 1 97.69 83 GLY A CA 1
ATOM 633 C C . GLY A 1 83 ? 3.039 10.859 -10.133 1 97.69 83 GLY A C 1
ATOM 634 O O . GLY A 1 83 ? 2.822 10.484 -11.281 1 97.69 83 GLY A O 1
ATOM 635 N N . TYR A 1 84 ? 2.695 10.156 -9.031 1 97.25 84 TYR A N 1
ATOM 636 C CA . TYR A 1 84 ? 1.805 9 -9.031 1 97.25 84 TYR A CA 1
ATOM 637 C C . TYR A 1 84 ? 1.166 8.805 -7.66 1 97.25 84 TYR A C 1
ATOM 639 O O . TYR A 1 84 ? 1.635 9.359 -6.664 1 97.25 84 TYR A O 1
ATOM 647 N N . ALA A 1 85 ? 0.086 8.094 -7.684 1 97.94 85 ALA A N 1
ATOM 648 C CA . ALA A 1 85 ? -0.583 7.754 -6.43 1 97.94 85 ALA A CA 1
ATOM 649 C C . ALA A 1 85 ? 0.192 6.68 -5.672 1 97.94 85 ALA A C 1
ATOM 651 O O . ALA A 1 85 ? 0.636 5.691 -6.262 1 97.94 85 ALA A O 1
ATOM 652 N N . THR A 1 86 ? 0.442 6.957 -4.41 1 97.88 86 THR A N 1
ATOM 653 C CA . THR A 1 86 ? 1.093 5.996 -3.521 1 97.88 86 THR A CA 1
ATOM 654 C C . THR A 1 86 ? 0.109 5.465 -2.484 1 97.88 86 THR A C 1
ATOM 656 O O . THR A 1 86 ? -1.044 5.898 -2.436 1 97.88 86 THR A O 1
ATOM 659 N N . SER A 1 87 ? 0.575 4.496 -1.702 1 97.06 87 SER A N 1
ATOM 660 C CA . SER A 1 87 ? -0.267 3.947 -0.643 1 97.06 87 SER A CA 1
ATOM 661 C C . SER A 1 87 ? -0.344 4.898 0.548 1 97.06 87 SER A C 1
ATOM 663 O O . SER A 1 87 ? -1.15 4.691 1.459 1 97.06 87 SER A O 1
ATOM 665 N N . GLY A 1 88 ? 0.474 5.918 0.571 1 97.38 88 GLY A N 1
ATOM 666 C CA . GLY A 1 88 ? 0.478 6.859 1.678 1 97.38 88 GLY A CA 1
ATOM 667 C C . GLY A 1 88 ? 1.815 7.547 1.87 1 97.38 88 GLY A C 1
ATOM 668 O O . GLY A 1 88 ? 2.736 7.363 1.071 1 97.38 88 GLY A O 1
ATOM 669 N N . GLY A 1 89 ? 1.845 8.328 2.902 1 96.94 89 GLY A N 1
ATOM 670 C CA . GLY A 1 89 ? 3.023 9.125 3.188 1 96.94 89 GLY A CA 1
ATOM 671 C C . GLY A 1 89 ? 4.277 8.297 3.381 1 96.94 89 GLY A C 1
ATOM 672 O O . GLY A 1 89 ? 5.371 8.711 2.984 1 96.94 89 GLY A O 1
ATOM 673 N N . THR A 1 90 ? 4.16 7.121 3.969 1 96.56 90 THR A N 1
ATOM 674 C CA . THR A 1 90 ? 5.316 6.266 4.203 1 96.56 90 THR A CA 1
ATOM 675 C C . THR A 1 90 ? 5.969 5.859 2.885 1 96.56 90 THR A C 1
ATOM 677 O O . THR A 1 90 ? 7.184 5.961 2.73 1 96.56 90 THR A O 1
ATOM 680 N N . GLU A 1 91 ? 5.141 5.387 1.96 1 97.44 91 GLU A N 1
ATOM 681 C CA . GLU A 1 91 ? 5.676 5.027 0.65 1 97.44 91 GLU A CA 1
ATOM 682 C C . GLU A 1 91 ? 6.254 6.242 -0.066 1 97.44 91 GLU A C 1
ATOM 684 O O . GLU A 1 91 ? 7.316 6.16 -0.683 1 97.44 91 GLU A O 1
ATOM 689 N N . SER A 1 92 ? 5.562 7.363 -0 1 98.5 92 SER A N 1
ATOM 690 C CA . SER A 1 92 ? 6.016 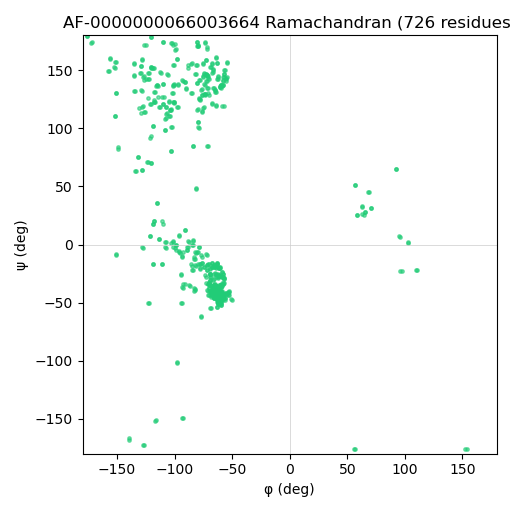8.578 -0.663 1 98.5 92 SER A CA 1
ATOM 691 C C . SER A 1 92 ? 7.379 9.023 -0.132 1 98.5 92 SER A C 1
ATOM 693 O O . SER A 1 92 ? 8.273 9.367 -0.909 1 98.5 92 SER A O 1
ATOM 695 N N . ASN A 1 93 ? 7.516 9.039 1.204 1 98.5 93 ASN A N 1
ATOM 696 C CA . ASN A 1 93 ? 8.781 9.438 1.819 1 98.5 93 ASN A CA 1
ATOM 697 C C . ASN A 1 93 ? 9.906 8.484 1.447 1 98.5 93 ASN A C 1
ATOM 699 O O . ASN A 1 93 ? 11.023 8.922 1.146 1 98.5 93 ASN A O 1
ATOM 703 N N . LEU A 1 94 ? 9.609 7.195 1.456 1 98.12 94 LEU A N 1
ATOM 704 C CA . LEU A 1 94 ? 10.609 6.199 1.075 1 98.12 94 LEU A CA 1
ATOM 705 C C . LEU A 1 94 ? 11.094 6.43 -0.352 1 98.12 94 LEU A C 1
ATOM 707 O O . LEU A 1 94 ? 12.297 6.449 -0.608 1 98.12 94 LEU A O 1
ATOM 711 N N . GLN A 1 95 ? 10.164 6.621 -1.268 1 98.19 95 GLN A N 1
ATOM 712 C CA . GLN A 1 95 ? 10.508 6.77 -2.678 1 98.19 95 GLN A CA 1
ATOM 713 C C . GLN A 1 95 ? 11.234 8.086 -2.934 1 98.19 95 GLN A C 1
ATOM 715 O O . GLN A 1 95 ? 12.156 8.148 -3.752 1 98.19 95 GLN A O 1
ATOM 720 N N . ALA A 1 96 ? 10.789 9.148 -2.268 1 98.69 96 ALA A N 1
ATOM 721 C CA . ALA A 1 96 ? 11.461 10.438 -2.416 1 98.69 96 ALA A CA 1
ATOM 722 C C . ALA A 1 96 ? 12.922 10.344 -1.992 1 98.69 96 ALA A C 1
ATOM 724 O O . ALA A 1 96 ? 13.812 10.812 -2.707 1 98.69 96 ALA A O 1
ATOM 725 N N . ILE A 1 97 ? 13.203 9.758 -0.849 1 98.69 97 ILE A N 1
ATOM 726 C CA . ILE A 1 97 ? 14.562 9.656 -0.328 1 98.69 97 ILE A CA 1
ATOM 727 C C . ILE A 1 97 ? 15.367 8.672 -1.171 1 98.69 97 ILE A C 1
ATOM 729 O O . ILE A 1 97 ? 16.562 8.859 -1.385 1 98.69 97 ILE A O 1
ATOM 733 N N . ARG A 1 98 ? 14.672 7.621 -1.674 1 98.12 98 ARG A N 1
ATOM 734 C CA . ARG A 1 98 ? 15.32 6.699 -2.6 1 98.12 98 ARG A CA 1
ATOM 735 C C . ARG A 1 98 ? 15.828 7.434 -3.84 1 98.12 98 ARG A C 1
ATOM 737 O O . ARG A 1 98 ? 16.938 7.18 -4.309 1 98.12 98 ARG A O 1
ATOM 744 N N . ILE A 1 99 ? 15 8.32 -4.398 1 98.31 99 ILE A N 1
ATOM 745 C CA . ILE A 1 99 ? 15.391 9.141 -5.543 1 98.31 99 ILE A CA 1
ATOM 746 C C . ILE A 1 99 ? 16.609 9.992 -5.18 1 98.31 99 ILE A C 1
ATOM 748 O O . ILE A 1 99 ? 17.578 10.07 -5.941 1 98.31 99 ILE A O 1
ATOM 752 N N . ALA A 1 100 ? 16.562 10.602 -4.008 1 98.69 100 ALA A N 1
ATOM 753 C CA . ALA A 1 100 ? 17.688 11.414 -3.549 1 98.69 100 ALA A CA 1
ATOM 754 C C . ALA A 1 100 ? 18.984 10.609 -3.533 1 98.69 100 ALA A C 1
ATOM 756 O O . ALA A 1 100 ? 20.031 11.094 -3.965 1 98.69 100 ALA A O 1
ATOM 757 N N . LYS A 1 101 ? 18.906 9.422 -3.008 1 98.12 101 LYS A N 1
ATOM 758 C CA . LYS A 1 101 ? 20.062 8.547 -2.93 1 98.12 101 LYS A CA 1
ATOM 759 C C . LYS A 1 101 ? 20.594 8.203 -4.32 1 98.12 101 LYS A C 1
ATOM 761 O O . LYS A 1 101 ? 21.797 8.219 -4.555 1 98.12 101 LYS A O 1
ATOM 766 N N . LYS A 1 102 ? 19.672 7.926 -5.266 1 97.19 102 LYS A N 1
ATOM 767 C CA . LYS A 1 102 ? 20.031 7.535 -6.625 1 97.19 102 LYS A CA 1
ATOM 768 C C . LYS A 1 102 ? 20.641 8.703 -7.395 1 97.19 102 LYS A C 1
ATOM 770 O O . LYS A 1 102 ? 21.422 8.492 -8.32 1 97.19 102 LYS A O 1
ATOM 775 N N . LEU A 1 103 ? 20.312 9.875 -6.996 1 97.5 103 LEU A N 1
ATOM 776 C CA . LEU A 1 103 ? 20.812 11.07 -7.676 1 97.5 103 LEU A CA 1
ATOM 777 C C . LEU A 1 103 ? 22.25 11.367 -7.262 1 97.5 103 LEU A C 1
ATOM 779 O O . LEU A 1 103 ? 22.938 12.156 -7.914 1 97.5 103 LEU A O 1
ATOM 783 N N . LYS A 1 104 ? 22.703 10.766 -6.152 1 97.44 104 LYS A N 1
ATOM 784 C CA . LYS A 1 104 ? 24.078 10.977 -5.672 1 97.44 104 LYS A CA 1
ATOM 785 C C . LYS A 1 104 ? 24.781 9.656 -5.426 1 97.44 104 LYS A C 1
ATOM 787 O O . LYS A 1 104 ? 25.234 9.383 -4.309 1 97.44 104 LYS A O 1
ATOM 792 N N . PRO A 1 105 ? 24.969 8.914 -6.48 1 94.5 105 PRO A N 1
ATOM 793 C CA . PRO A 1 105 ? 25.531 7.57 -6.332 1 94.5 105 PRO A CA 1
ATOM 794 C C . PRO A 1 105 ? 26.984 7.59 -5.859 1 94.5 105 PRO A C 1
ATOM 796 O O . PRO A 1 105 ? 27.484 6.582 -5.355 1 94.5 105 PRO A O 1
ATOM 799 N N . GLU A 1 106 ? 27.641 8.688 -5.934 1 95.81 106 GLU A N 1
ATOM 800 C CA . GLU A 1 106 ? 29.047 8.805 -5.574 1 95.81 106 GLU A CA 1
ATOM 801 C C . GLU A 1 106 ? 29.219 8.867 -4.059 1 95.81 106 GLU A C 1
ATOM 803 O O . GLU A 1 106 ? 30.328 8.641 -3.549 1 95.81 106 GLU A O 1
ATOM 808 N N . ILE A 1 107 ? 28.203 9.211 -3.367 1 96.88 107 ILE A N 1
ATOM 809 C CA . ILE A 1 107 ? 28.297 9.312 -1.915 1 96.88 107 ILE A CA 1
ATOM 810 C C . ILE A 1 107 ? 28.188 7.926 -1.289 1 96.88 107 ILE A C 1
ATOM 812 O O . ILE A 1 107 ? 27.125 7.289 -1.372 1 96.88 107 ILE A O 1
ATOM 816 N N . LYS A 1 108 ? 29.156 7.43 -0.644 1 92.56 108 LYS A N 1
ATOM 817 C CA . LYS A 1 108 ? 29.25 6.055 -0.157 1 92.56 108 LYS A CA 1
ATOM 818 C C . LYS A 1 108 ? 28.5 5.887 1.162 1 92.56 108 LYS A C 1
ATOM 820 O O . LYS A 1 108 ? 27.906 4.84 1.415 1 92.56 108 LYS A O 1
ATOM 825 N N . ASN A 1 109 ? 28.578 6.938 2.062 1 95.25 109 ASN A N 1
ATOM 826 C CA . ASN A 1 109 ? 27.891 6.922 3.35 1 95.25 109 ASN A CA 1
ATOM 827 C C . ASN A 1 109 ? 26.922 8.086 3.48 1 95.25 109 ASN A C 1
ATOM 829 O O . ASN A 1 109 ? 27.109 8.961 4.336 1 95.25 109 ASN A O 1
ATOM 833 N N . PRO A 1 110 ? 25.875 7.934 2.686 1 98.06 110 PRO A N 1
ATOM 834 C CA . PRO A 1 110 ? 24.969 9.078 2.633 1 98.06 110 PRO A CA 1
ATOM 835 C C . PRO A 1 110 ? 24.141 9.227 3.906 1 98.06 110 PRO A C 1
ATOM 837 O O . PRO A 1 110 ? 23.844 8.242 4.582 1 98.06 110 PRO A O 1
ATOM 840 N N . ASN A 1 111 ? 23.844 10.445 4.262 1 98.75 111 ASN A N 1
ATOM 841 C CA . ASN A 1 111 ? 22.922 10.758 5.34 1 98.75 111 ASN A CA 1
ATOM 842 C C . ASN A 1 111 ? 21.844 11.742 4.891 1 98.75 111 ASN A C 1
ATOM 844 O O . ASN A 1 111 ? 21.969 12.367 3.842 1 98.75 111 ASN A O 1
ATOM 848 N N . ILE A 1 112 ? 20.75 11.734 5.629 1 98.88 112 ILE A N 1
ATOM 849 C CA . ILE A 1 112 ? 19.719 12.75 5.434 1 98.88 112 ILE A CA 1
ATOM 850 C C . ILE A 1 112 ? 19.531 13.547 6.727 1 98.88 112 ILE A C 1
ATOM 852 O O . ILE A 1 112 ? 19.781 13.031 7.82 1 98.88 112 ILE A O 1
ATOM 856 N N . VAL A 1 113 ? 19.109 14.812 6.586 1 98.88 113 VAL A N 1
ATOM 857 C CA . VAL A 1 113 ? 18.828 15.672 7.73 1 98.88 113 VAL A CA 1
ATOM 858 C C . VAL A 1 113 ? 17.344 15.977 7.801 1 98.88 113 VAL A C 1
ATOM 860 O O . VAL A 1 113 ? 16.766 16.5 6.848 1 98.88 113 VAL A O 1
ATOM 863 N N . VAL A 1 114 ? 16.734 15.555 8.883 1 98.31 114 VAL A N 1
ATOM 864 C CA . VAL A 1 114 ? 15.281 15.695 9.031 1 98.31 114 VAL A CA 1
ATOM 865 C C . VAL A 1 114 ? 14.961 16.359 10.367 1 98.31 114 VAL A C 1
ATOM 867 O O . VAL A 1 114 ? 15.758 16.281 11.305 1 98.31 114 VAL A O 1
ATOM 870 N N . PRO A 1 115 ? 13.82 17.047 10.461 1 97.38 115 PRO A N 1
ATOM 871 C CA . PRO A 1 115 ? 13.391 17.609 11.742 1 97.38 115 PRO A CA 1
ATOM 872 C C . PRO A 1 115 ? 13.023 16.547 12.766 1 97.38 115 PRO A C 1
ATOM 874 O O . PRO A 1 115 ? 12.625 15.438 12.391 1 97.38 115 PRO A O 1
ATOM 877 N N . ALA A 1 116 ? 13.125 16.906 14.055 1 94.5 116 ALA A N 1
ATOM 878 C CA . ALA A 1 116 ? 12.703 16 15.133 1 94.5 116 ALA A CA 1
ATOM 879 C C . ALA A 1 116 ? 11.219 15.664 15.016 1 94.5 116 ALA A C 1
ATOM 881 O O . ALA A 1 116 ? 10.773 14.625 15.508 1 94.5 116 ALA A O 1
ATOM 882 N N . SER A 1 117 ? 10.508 16.5 14.289 1 92.81 117 SER A N 1
ATOM 883 C CA . SER A 1 117 ? 9.078 16.297 14.117 1 92.81 117 SER A CA 1
ATOM 884 C C . SER A 1 117 ? 8.781 15.32 12.992 1 92.81 117 SER A C 1
ATOM 886 O O . SER A 1 117 ? 7.625 14.977 12.734 1 92.81 117 SER A O 1
ATOM 888 N N . ALA A 1 118 ? 9.812 14.82 12.344 1 94.31 118 ALA A N 1
ATOM 889 C CA . ALA A 1 118 ? 9.617 13.93 11.203 1 94.31 118 ALA A CA 1
ATOM 890 C C . ALA A 1 118 ? 8.836 12.68 11.609 1 94.31 118 ALA A C 1
ATOM 892 O O . ALA A 1 118 ? 9.031 12.148 12.703 1 94.31 118 ALA A O 1
ATOM 893 N N . HIS A 1 119 ? 7.918 12.32 10.773 1 91.5 119 HIS A N 1
ATOM 894 C CA . HIS A 1 119 ? 7.129 11.102 10.938 1 91.5 119 HIS A CA 1
ATOM 895 C C . HIS A 1 119 ? 8.031 9.875 11.031 1 91.5 119 HIS A C 1
ATOM 897 O O . HIS A 1 119 ? 9.109 9.844 10.43 1 91.5 119 HIS A O 1
ATOM 903 N N . PHE A 1 120 ? 7.621 8.867 11.727 1 90 120 PHE A N 1
ATOM 904 C CA . PHE A 1 120 ? 8.43 7.68 11.969 1 90 120 PHE A CA 1
ATOM 905 C C . PHE A 1 120 ? 8.734 6.961 10.656 1 90 120 PHE A C 1
ATOM 907 O O . PHE A 1 120 ? 9.633 6.117 10.602 1 90 120 PHE A O 1
ATOM 914 N N . SER A 1 121 ? 8.008 7.266 9.625 1 93.31 121 SER A N 1
ATOM 915 C CA . SER A 1 121 ? 8.297 6.684 8.32 1 93.31 121 SER A CA 1
ATOM 916 C C . SER A 1 121 ? 9.719 6.996 7.875 1 93.31 121 SER A C 1
ATOM 918 O O . SER A 1 121 ? 10.305 6.258 7.082 1 93.31 121 SER A O 1
ATOM 920 N N . PHE A 1 122 ? 10.305 8.078 8.352 1 96.19 122 PHE A N 1
ATOM 921 C CA . PHE A 1 122 ? 11.68 8.406 8.008 1 96.19 122 PHE A CA 1
ATOM 922 C C . PHE A 1 122 ? 12.648 7.434 8.664 1 96.19 122 PHE A C 1
ATOM 924 O O . PHE A 1 122 ? 13.688 7.094 8.094 1 96.19 122 PHE A O 1
ATOM 931 N N . ASP A 1 123 ? 12.328 7.027 9.922 1 94.06 123 ASP A N 1
ATOM 932 C CA . ASP A 1 123 ? 13.133 5.996 10.57 1 94.06 123 ASP A CA 1
ATOM 933 C C . ASP A 1 123 ? 13.148 4.711 9.742 1 94.06 123 ASP A C 1
ATOM 935 O O . ASP A 1 123 ? 14.219 4.145 9.492 1 94.06 123 ASP A O 1
ATOM 939 N N . LYS A 1 124 ? 12.07 4.316 9.289 1 94.44 124 LYS A N 1
ATOM 940 C CA . LYS A 1 124 ? 11.938 3.127 8.453 1 94.44 124 LYS A CA 1
ATOM 941 C C . LYS A 1 124 ? 12.695 3.293 7.137 1 94.44 124 LYS A C 1
ATOM 943 O O . LYS A 1 124 ? 13.391 2.377 6.691 1 94.44 124 LYS A O 1
ATOM 948 N N . THR A 1 125 ? 12.453 4.426 6.555 1 96.75 125 THR A N 1
ATOM 949 C CA . THR A 1 125 ? 13.078 4.746 5.277 1 96.75 125 THR A CA 1
ATOM 950 C C . THR A 1 125 ? 14.594 4.648 5.375 1 96.75 125 THR A C 1
ATOM 952 O O . THR A 1 125 ? 15.242 4.016 4.535 1 96.75 125 THR A O 1
ATOM 955 N N . CYS A 1 126 ? 15.164 5.25 6.406 1 96.81 126 CYS A N 1
ATOM 956 C CA . CYS A 1 126 ? 16.609 5.242 6.578 1 96.81 126 CYS A CA 1
ATOM 957 C C . CYS A 1 126 ? 17.109 3.834 6.863 1 96.81 126 CYS A C 1
ATOM 959 O O . CYS A 1 126 ? 18.172 3.436 6.359 1 96.81 126 CYS A O 1
ATOM 961 N N . ASP A 1 127 ? 16.344 3.131 7.652 1 94.62 127 ASP A N 1
ATOM 962 C CA . ASP A 1 127 ? 16.703 1.743 7.934 1 94.62 127 ASP A CA 1
ATOM 963 C C . ASP A 1 127 ? 16.703 0.908 6.656 1 94.62 127 ASP A C 1
ATOM 965 O O . ASP A 1 127 ? 17.641 0.144 6.41 1 94.62 127 ASP A O 1
ATOM 969 N N . ILE A 1 128 ? 15.805 1.042 5.832 1 96.38 128 ILE A N 1
ATOM 970 C CA . ILE A 1 128 ? 15.609 0.271 4.609 1 96.38 128 ILE A CA 1
ATOM 971 C C . ILE A 1 128 ? 16.688 0.639 3.594 1 96.38 128 ILE A C 1
ATOM 973 O O . ILE A 1 128 ? 17.281 -0.24 2.965 1 96.38 128 ILE A O 1
ATOM 977 N N . LEU A 1 129 ? 16.969 1.897 3.471 1 97.06 129 LEU A N 1
ATOM 978 C CA . LEU A 1 129 ? 17.859 2.375 2.412 1 97.06 129 LEU A CA 1
ATOM 979 C C . LEU A 1 129 ? 19.312 2.377 2.879 1 97.06 129 LEU A C 1
ATOM 981 O O . LEU A 1 129 ? 20.219 2.656 2.092 1 97.06 129 LEU A O 1
ATOM 985 N N . GLY A 1 130 ? 19.531 2.066 4.145 1 94.88 130 GLY A N 1
ATOM 986 C CA . GLY A 1 130 ? 20.891 2.09 4.68 1 94.88 130 GLY A CA 1
ATOM 987 C C . GLY A 1 130 ? 21.469 3.488 4.773 1 94.88 130 GLY A C 1
ATOM 988 O O . GLY A 1 130 ? 22.625 3.717 4.383 1 94.88 130 GLY A O 1
ATOM 989 N N . LEU A 1 131 ? 20.641 4.414 5.289 1 97.69 131 LEU A N 1
ATOM 990 C CA . LEU A 1 131 ? 21.062 5.805 5.418 1 97.69 131 LEU A CA 1
ATOM 991 C C . LEU A 1 131 ? 21.203 6.191 6.883 1 97.69 131 LEU A C 1
ATOM 993 O O . LEU A 1 131 ? 20.484 5.688 7.742 1 97.69 131 LEU A O 1
ATOM 997 N N . GLU A 1 132 ? 22.125 7.074 7.113 1 98.25 132 GLU A N 1
ATOM 998 C CA . GLU A 1 132 ? 22.188 7.723 8.422 1 98.25 132 GLU A CA 1
ATOM 999 C C . GLU A 1 132 ? 21.141 8.836 8.523 1 98.25 132 GLU A C 1
ATOM 1001 O O . GLU A 1 132 ? 21.094 9.727 7.672 1 98.25 132 GLU A O 1
ATOM 1006 N N . MET A 1 133 ? 20.359 8.758 9.523 1 97.88 133 MET A N 1
ATOM 1007 C CA . MET A 1 133 ? 19.359 9.797 9.781 1 97.88 133 MET A CA 1
ATOM 1008 C C . MET A 1 133 ? 19.859 10.781 10.828 1 97.88 133 MET A C 1
ATOM 1010 O O . MET A 1 133 ? 20.188 10.391 11.953 1 97.88 133 MET A O 1
ATOM 1014 N N . ARG A 1 134 ? 19.984 11.992 10.453 1 98.5 134 ARG A N 1
ATOM 1015 C CA . ARG A 1 134 ? 20.328 13.062 11.375 1 98.5 134 ARG A CA 1
ATOM 1016 C C . ARG A 1 134 ? 19.109 13.898 11.719 1 98.5 134 ARG A C 1
ATOM 1018 O O . ARG A 1 134 ? 18.547 14.578 10.859 1 98.5 134 ARG A O 1
ATOM 1025 N N . THR A 1 135 ? 18.75 13.867 12.953 1 97.62 135 THR A N 1
ATOM 1026 C CA . THR A 1 135 ? 17.531 14.531 13.414 1 97.62 135 THR A CA 1
ATOM 1027 C C . THR A 1 135 ? 17.859 15.867 14.07 1 97.62 135 THR A C 1
ATOM 1029 O O . THR A 1 135 ? 18.641 15.922 15.031 1 97.62 135 THR A O 1
ATOM 1032 N N . VAL A 1 136 ? 17.297 16.891 13.555 1 97.88 136 VAL A N 1
ATOM 1033 C CA . VAL A 1 136 ? 17.484 18.234 14.094 1 97.88 136 VAL A CA 1
ATOM 1034 C C . VAL A 1 136 ? 16.5 18.469 15.234 1 97.88 136 VAL A C 1
ATOM 1036 O O . VAL A 1 136 ? 15.297 18.266 15.086 1 97.88 136 VAL A O 1
ATOM 1039 N N . PRO A 1 137 ? 16.969 18.922 16.328 1 91.94 137 PRO A N 1
ATOM 1040 C CA . PRO A 1 137 ? 16.078 19.156 17.469 1 91.94 137 PRO A CA 1
ATOM 1041 C C . PRO A 1 137 ? 15.031 20.25 17.188 1 91.94 137 PRO A C 1
ATOM 1043 O O . PRO A 1 137 ? 15.203 21.047 16.266 1 91.94 137 PRO A O 1
ATOM 1046 N N . TYR A 1 138 ? 14.008 20.188 18.016 1 89.81 138 TYR A N 1
ATOM 1047 C CA . TYR A 1 138 ? 12.961 21.188 17.938 1 89.81 138 TYR A CA 1
ATOM 1048 C C . TYR A 1 138 ? 13.523 22.578 18.203 1 89.81 138 TYR A C 1
ATOM 1050 O O . TYR A 1 138 ? 14.391 22.75 19.078 1 89.81 138 TYR A O 1
ATOM 1058 N N . GLY A 1 139 ? 13.125 23.5 17.406 1 88.62 139 GLY A N 1
ATOM 1059 C CA . GLY A 1 139 ? 13.297 24.906 17.75 1 88.62 139 GLY A CA 1
ATOM 1060 C C . GLY A 1 139 ? 12.102 25.5 18.453 1 88.62 139 GLY A C 1
ATOM 1061 O O . GLY A 1 139 ? 11.43 24.828 19.234 1 88.62 139 GLY A O 1
ATOM 1062 N N . LYS A 1 140 ? 11.945 26.75 18.203 1 87.19 140 LYS A N 1
ATOM 1063 C CA . LYS A 1 140 ? 10.789 27.453 18.75 1 87.19 140 LYS A CA 1
ATOM 1064 C C . LYS A 1 140 ? 9.484 26.875 18.203 1 87.19 140 LYS A C 1
ATOM 1066 O O . LYS A 1 140 ? 9.422 26.453 17.062 1 87.19 140 LYS A O 1
ATOM 1071 N N . ASN A 1 141 ? 8.453 26.797 19.047 1 89.69 141 ASN A N 1
ATOM 1072 C CA . ASN A 1 141 ? 7.105 26.375 18.688 1 89.69 141 ASN A CA 1
ATOM 1073 C C . ASN A 1 141 ? 7.105 24.953 18.094 1 89.69 141 ASN A C 1
ATOM 1075 O O . ASN A 1 141 ? 6.324 24.656 17.203 1 89.69 141 ASN A O 1
ATOM 1079 N N . TYR A 1 142 ? 8.109 24.172 18.453 1 91.94 142 TYR A N 1
ATO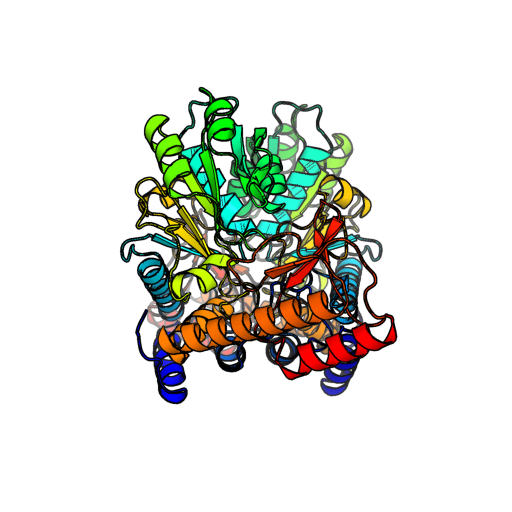M 1080 C CA . TYR A 1 142 ? 8.195 22.766 18.078 1 91.94 142 TYR A CA 1
ATOM 1081 C C . TYR A 1 142 ? 8.344 22.594 16.578 1 91.94 142 TYR A C 1
ATOM 1083 O O . TYR A 1 142 ? 7.812 21.641 15.992 1 91.94 142 TYR A O 1
ATOM 1091 N N . THR A 1 143 ? 8.945 23.609 15.938 1 93.31 143 THR A N 1
ATOM 1092 C CA . THR A 1 143 ? 9.398 23.484 14.555 1 93.31 143 THR A CA 1
ATOM 1093 C C . THR A 1 143 ? 10.914 23.281 14.508 1 93.31 143 THR A C 1
ATOM 1095 O O . THR A 1 143 ? 11.586 23.344 15.539 1 93.31 143 THR A O 1
ATOM 1098 N N . VAL A 1 144 ? 11.391 23.031 13.32 1 95.38 144 VAL A N 1
ATOM 1099 C CA . VAL A 1 144 ? 12.797 22.688 13.172 1 95.38 144 VAL A CA 1
ATOM 1100 C C . VAL A 1 144 ? 13.664 23.922 13.391 1 95.38 144 VAL A C 1
ATOM 1102 O O . VAL A 1 144 ? 13.258 25.031 13.047 1 95.38 144 VAL A O 1
ATOM 1105 N N . ASP A 1 145 ? 14.805 23.75 14.062 1 96.62 145 ASP A N 1
ATOM 1106 C CA . ASP A 1 145 ? 15.844 24.781 14.141 1 96.62 145 ASP A CA 1
ATOM 1107 C C . ASP A 1 145 ? 16.688 24.797 12.867 1 96.62 145 ASP A C 1
ATOM 1109 O O . ASP A 1 145 ? 17.625 24.016 12.719 1 96.62 145 ASP A O 1
ATOM 1113 N N . CYS A 1 146 ? 16.453 25.812 12.031 1 96.5 146 CYS A N 1
ATOM 1114 C CA . CYS A 1 146 ? 17.078 25.828 10.711 1 96.5 146 CYS A CA 1
ATOM 1115 C C . CYS A 1 146 ? 18.578 26.078 10.812 1 96.5 146 CYS A C 1
ATOM 1117 O O . CYS A 1 146 ? 19.344 25.594 9.992 1 96.5 146 CYS A O 1
ATOM 1119 N N . ASP A 1 147 ? 19 26.875 11.836 1 96.88 147 ASP A N 1
ATOM 1120 C CA . ASP A 1 147 ? 20.422 27.078 12.023 1 96.88 147 ASP A CA 1
ATOM 1121 C C . ASP A 1 147 ? 21.125 25.781 12.367 1 96.88 147 ASP A C 1
ATOM 1123 O O . ASP A 1 147 ? 22.188 25.469 11.805 1 96.88 147 ASP A O 1
ATOM 1127 N N . LYS A 1 148 ? 20.547 25.062 13.234 1 97.81 148 LYS A N 1
ATOM 1128 C CA . LYS A 1 148 ? 21.109 23.766 13.602 1 97.81 148 LYS A CA 1
ATOM 1129 C C . LYS A 1 148 ? 21.062 22.797 12.43 1 97.81 148 LYS A C 1
ATOM 1131 O O . LYS A 1 148 ? 21.969 21.969 12.273 1 97.81 148 LYS A O 1
ATOM 1136 N N . MET A 1 149 ? 20.047 22.922 11.641 1 98.12 149 MET A N 1
ATOM 1137 C CA . MET A 1 149 ? 19.953 22.078 10.453 1 98.12 149 MET A CA 1
ATOM 1138 C C . MET A 1 149 ? 21.125 22.344 9.508 1 98.12 149 MET A C 1
ATOM 1140 O O . MET A 1 149 ? 21.75 21.391 9 1 98.12 149 MET A O 1
ATOM 1144 N N . ALA A 1 150 ? 21.375 23.578 9.312 1 98.25 150 ALA A N 1
ATOM 1145 C CA . ALA A 1 150 ? 22.484 23.953 8.438 1 98.25 150 ALA A CA 1
ATOM 1146 C C . ALA A 1 150 ? 23.812 23.391 8.961 1 98.25 150 ALA A C 1
ATOM 1148 O O . ALA A 1 150 ? 24.656 22.953 8.18 1 98.25 150 ALA A O 1
ATOM 1149 N N . GLU A 1 151 ? 23.922 23.328 10.273 1 98.19 151 GLU A N 1
ATOM 1150 C CA . GLU A 1 151 ? 25.141 22.844 10.906 1 98.19 151 GLU A CA 1
ATOM 1151 C C . GLU A 1 151 ? 25.297 21.344 10.734 1 98.19 151 GLU A C 1
ATOM 1153 O O . GLU A 1 151 ? 26.406 20.812 10.773 1 98.19 151 GLU A O 1
ATOM 1158 N N . MET A 1 152 ? 24.25 20.672 10.5 1 98.19 152 MET A N 1
ATOM 1159 C CA . MET A 1 152 ? 24.266 19.219 10.469 1 98.19 152 MET A CA 1
ATOM 1160 C C . MET A 1 152 ? 24.484 18.703 9.055 1 98.19 152 MET A C 1
ATOM 1162 O O . MET A 1 152 ? 24.703 17.516 8.844 1 98.19 152 MET A O 1
ATOM 1166 N N . VAL A 1 153 ? 24.406 19.594 8.078 1 98.44 153 VAL A N 1
ATOM 1167 C CA . VAL A 1 153 ? 24.672 19.25 6.688 1 98.44 153 VAL A CA 1
ATOM 1168 C C . VAL A 1 153 ? 26.188 19.109 6.465 1 98.44 153 VAL A C 1
ATOM 1170 O O . VAL A 1 153 ? 26.969 19.922 6.973 1 98.44 153 VAL A O 1
ATOM 1173 N N . ASP A 1 154 ? 26.594 18.062 5.801 1 98.25 154 ASP A N 1
ATOM 1174 C CA . ASP A 1 154 ? 28 17.859 5.438 1 98.25 154 ASP A CA 1
ATOM 1175 C C . ASP A 1 154 ? 28.125 17.297 4.027 1 98.25 154 ASP A C 1
ATOM 1177 O O . ASP A 1 154 ? 27.172 17.344 3.24 1 98.25 154 ASP A O 1
ATOM 1181 N N . LYS A 1 155 ? 29.328 16.828 3.643 1 97.69 155 LYS A N 1
ATOM 1182 C CA . LYS A 1 155 ? 29.625 16.406 2.275 1 97.69 155 LYS A CA 1
ATOM 1183 C C . LYS A 1 155 ? 28.891 15.117 1.928 1 97.69 155 LYS A C 1
ATOM 1185 O O . LYS A 1 155 ? 28.75 14.773 0.751 1 97.69 155 LYS A O 1
ATOM 1190 N N . ASN A 1 156 ? 28.406 14.398 2.996 1 98.5 156 ASN A N 1
ATOM 1191 C CA . ASN A 1 156 ? 27.734 13.125 2.768 1 98.5 156 ASN A CA 1
ATOM 1192 C C . ASN A 1 156 ? 26.219 13.281 2.787 1 98.5 156 ASN A C 1
ATOM 1194 O O . ASN A 1 156 ? 25.484 12.312 2.57 1 98.5 156 ASN A O 1
ATOM 1198 N N . THR A 1 157 ? 25.734 14.531 3.02 1 98.88 157 THR A N 1
ATOM 1199 C CA . THR A 1 157 ? 24.297 14.773 3.061 1 98.88 157 THR A CA 1
ATOM 1200 C C . THR A 1 157 ? 23.703 14.781 1.653 1 98.88 157 THR A C 1
ATOM 1202 O O . THR A 1 157 ? 24.219 15.477 0.768 1 98.88 157 THR A O 1
ATOM 1205 N N . ILE A 1 158 ? 22.641 13.977 1.476 1 98.81 158 ILE A N 1
ATOM 1206 C CA . ILE A 1 158 ? 22.078 13.867 0.132 1 98.81 158 ILE A CA 1
ATOM 1207 C C . ILE A 1 158 ? 20.703 14.531 0.086 1 98.81 158 ILE A C 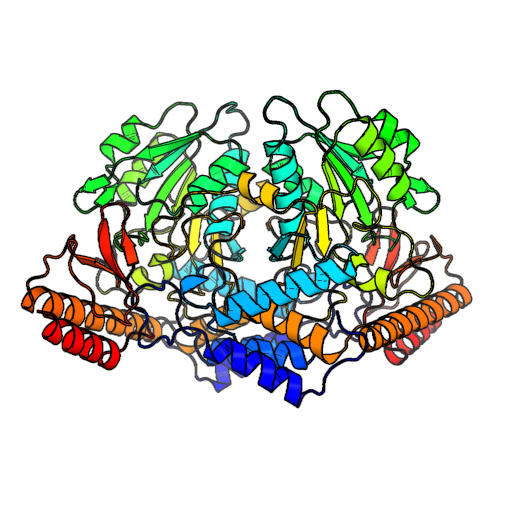1
ATOM 1209 O O . ILE A 1 158 ? 20.188 14.805 -0.995 1 98.81 158 ILE A O 1
ATOM 1213 N N . SER A 1 159 ? 20.125 14.766 1.226 1 98.81 159 SER A N 1
ATOM 1214 C CA . SER A 1 159 ? 18.766 15.305 1.253 1 98.81 159 SER A CA 1
ATOM 1215 C C . SER A 1 159 ? 18.484 16 2.58 1 98.81 159 SER A C 1
ATOM 1217 O O . SER A 1 159 ? 19.078 15.664 3.605 1 98.81 159 SER A O 1
ATOM 1219 N N . VAL A 1 160 ? 17.656 17 2.551 1 98.88 160 VAL A N 1
ATOM 1220 C CA . VAL A 1 160 ? 17 17.594 3.715 1 98.88 160 VAL A CA 1
ATOM 1221 C C . VAL A 1 160 ? 15.484 17.5 3.561 1 98.88 160 VAL A C 1
ATOM 1223 O O . VAL A 1 160 ? 14.977 17.406 2.441 1 98.88 160 VAL A O 1
ATOM 1226 N N . SER A 1 161 ? 14.805 17.453 4.656 1 98.75 161 SER A N 1
ATOM 1227 C CA . SER A 1 161 ? 13.344 17.375 4.609 1 98.75 161 SER A CA 1
ATOM 1228 C C . SER A 1 161 ? 12.711 18.422 5.512 1 98.75 161 SER A C 1
ATOM 1230 O O . SER A 1 161 ? 13.32 18.859 6.492 1 98.75 161 SER A O 1
ATOM 1232 N N . ALA A 1 162 ? 11.617 18.891 5.148 1 98.5 162 ALA A N 1
ATOM 1233 C CA . ALA A 1 162 ? 10.719 19.703 5.973 1 98.5 162 ALA A CA 1
ATOM 1234 C C . ALA A 1 162 ? 9.375 19 6.148 1 98.5 162 ALA A C 1
ATOM 1236 O O . ALA A 1 162 ? 8.969 18.188 5.316 1 98.5 162 ALA A O 1
ATOM 1237 N N . ILE A 1 163 ? 8.789 19.312 7.227 1 97.88 163 ILE A N 1
ATOM 1238 C CA . ILE A 1 163 ? 7.453 18.797 7.484 1 97.88 163 ILE A CA 1
ATOM 1239 C C . ILE A 1 163 ? 6.43 19.922 7.402 1 97.88 163 ILE A C 1
ATOM 1241 O O . ILE A 1 163 ? 6.59 20.953 8.047 1 97.88 163 ILE A O 1
ATOM 1245 N N . ALA A 1 164 ? 5.484 19.781 6.52 1 97.94 164 ALA A N 1
ATOM 1246 C CA . ALA A 1 164 ? 4.32 20.656 6.461 1 97.94 164 ALA A CA 1
ATOM 1247 C C . ALA A 1 164 ? 3.09 19.969 7.059 1 97.94 164 ALA A C 1
ATOM 1249 O O . ALA A 1 164 ? 2.365 19.266 6.363 1 97.94 164 ALA A O 1
ATOM 1250 N N . GLY A 1 165 ? 2.801 20.328 8.234 1 96.06 165 GLY A N 1
ATOM 1251 C CA . GLY A 1 165 ? 1.799 19.609 9 1 96.06 165 GLY A CA 1
ATOM 1252 C C . GLY A 1 165 ? 2.387 18.5 9.859 1 96.06 165 GLY A C 1
ATOM 1253 O O . GLY A 1 165 ? 2.105 17.312 9.641 1 96.06 165 GLY A O 1
ATOM 1254 N N . THR A 1 166 ? 3.211 18.938 10.836 1 93.88 166 THR A N 1
ATOM 1255 C CA . THR A 1 166 ? 3.826 17.969 11.727 1 93.88 166 THR A CA 1
ATOM 1256 C C . THR A 1 166 ? 2.762 17.141 12.438 1 93.88 166 THR A C 1
ATOM 1258 O O . THR A 1 166 ? 1.755 17.688 12.898 1 93.88 166 THR A O 1
ATOM 1261 N N . THR A 1 167 ? 3.012 15.875 12.508 1 90.25 167 THR A N 1
ATOM 1262 C CA . THR A 1 167 ? 2.043 14.93 13.062 1 90.25 167 THR A CA 1
ATOM 1263 C C . THR A 1 167 ? 1.716 15.281 14.508 1 90.25 167 THR A C 1
ATOM 1265 O O . THR A 1 167 ? 0.564 15.172 14.938 1 90.25 167 THR A O 1
ATOM 1268 N N . GLU A 1 168 ? 2.65 15.727 15.25 1 92.69 168 GLU A N 1
ATOM 1269 C CA . GLU A 1 168 ? 2.469 15.883 16.688 1 92.69 168 GLU A CA 1
ATOM 1270 C C . GLU A 1 168 ? 1.859 17.234 17.016 1 92.69 168 GLU A C 1
ATOM 1272 O O . GLU A 1 168 ? 1.039 17.359 17.938 1 92.69 168 GLU A O 1
ATOM 1277 N N . TYR A 1 169 ? 2.227 18.281 16.25 1 94.88 169 TYR A N 1
ATOM 1278 C CA . TYR A 1 169 ? 1.832 19.609 16.703 1 94.88 169 TYR A CA 1
ATOM 1279 C C . TYR A 1 169 ? 1.101 20.375 15.602 1 94.88 169 TYR A C 1
ATOM 1281 O O . TYR A 1 169 ? 0.57 21.453 15.836 1 94.88 169 TYR A O 1
ATOM 1289 N N . GLY A 1 170 ? 0.994 19.781 14.469 1 94.81 170 GLY A N 1
ATOM 1290 C CA . GLY A 1 170 ? 0.308 20.453 13.367 1 94.81 170 GLY A CA 1
ATOM 1291 C C . GLY A 1 170 ? 0.986 21.734 12.93 1 94.81 170 GLY A C 1
ATOM 1292 O O . GLY A 1 170 ? 0.315 22.703 12.562 1 94.81 170 GLY A O 1
ATOM 1293 N N . MET A 1 171 ? 2.279 21.75 13.023 1 95.88 171 MET A N 1
ATOM 1294 C CA . MET A 1 171 ? 3.049 22.938 12.664 1 95.88 171 MET A CA 1
ATOM 1295 C C . MET A 1 171 ? 3.643 22.797 11.266 1 95.88 171 MET A C 1
ATOM 1297 O O . MET A 1 171 ? 3.551 21.734 10.648 1 95.88 171 MET A O 1
ATOM 1301 N N . ILE A 1 172 ? 4.133 23.891 10.734 1 96.62 172 ILE A N 1
ATOM 1302 C CA . ILE A 1 172 ? 4.82 23.922 9.453 1 96.62 172 ILE A CA 1
ATOM 1303 C C . ILE A 1 172 ? 6.27 24.359 9.656 1 96.62 172 ILE A C 1
ATOM 1305 O O . ILE A 1 172 ? 6.527 25.422 10.219 1 96.62 172 ILE A O 1
ATOM 1309 N N . ASP A 1 173 ? 7.199 23.562 9.242 1 96.81 173 ASP A N 1
ATOM 1310 C CA . ASP A 1 173 ? 8.602 23.969 9.266 1 96.81 173 ASP A CA 1
ATOM 1311 C C . ASP A 1 173 ? 8.836 25.172 8.344 1 96.81 173 ASP A C 1
ATOM 1313 O O . ASP A 1 173 ? 8.016 25.453 7.469 1 96.81 173 ASP A O 1
ATOM 1317 N N . ASP A 1 174 ? 9.906 25.922 8.664 1 96.5 174 ASP A N 1
ATOM 1318 C CA . ASP A 1 174 ? 10.266 27.047 7.797 1 96.5 174 ASP A CA 1
ATOM 1319 C C . ASP A 1 174 ? 10.836 26.562 6.469 1 96.5 174 ASP A C 1
ATOM 1321 O O . ASP A 1 174 ? 12.047 26.578 6.266 1 96.5 174 ASP A O 1
ATOM 1325 N N . VAL A 1 175 ? 9.945 26.25 5.5 1 98.31 175 VAL A N 1
ATOM 1326 C CA . VAL A 1 175 ? 10.305 25.594 4.242 1 98.31 175 VAL A CA 1
ATOM 1327 C C . VAL A 1 175 ? 11.211 26.5 3.426 1 98.31 175 VAL A C 1
ATOM 1329 O O . VAL A 1 175 ? 12.133 26.031 2.75 1 98.31 175 VAL A O 1
ATOM 1332 N N . GLU A 1 176 ? 10.984 27.781 3.473 1 98.5 176 GLU A N 1
ATOM 1333 C CA . GLU A 1 176 ? 11.805 28.734 2.723 1 98.5 176 GLU A CA 1
ATOM 1334 C C . GLU A 1 176 ? 13.258 28.719 3.209 1 98.5 176 GLU A C 1
ATOM 1336 O O . GLU A 1 176 ? 14.188 28.703 2.4 1 98.5 176 GLU A O 1
ATOM 1341 N N . ARG A 1 177 ? 13.445 28.734 4.496 1 97.75 177 ARG A N 1
ATOM 1342 C CA . ARG A 1 177 ? 14.797 28.719 5.047 1 97.75 177 ARG A CA 1
ATOM 1343 C C . ARG A 1 177 ? 15.484 27.391 4.766 1 97.75 177 ARG A C 1
ATOM 1345 O O . ARG A 1 177 ? 16.672 27.344 4.453 1 97.75 177 ARG A O 1
ATOM 1352 N N . ILE A 1 178 ? 14.75 26.312 4.867 1 98.38 178 ILE A N 1
ATOM 1353 C CA . ILE A 1 178 ? 15.32 25 4.594 1 98.38 178 ILE A CA 1
ATOM 1354 C C . ILE A 1 178 ? 15.68 24.906 3.113 1 98.38 178 ILE A C 1
ATOM 1356 O O . ILE A 1 178 ? 16.688 24.281 2.754 1 98.38 178 ILE A O 1
ATOM 1360 N N . ALA A 1 179 ? 14.844 25.484 2.273 1 98.75 179 ALA A N 1
ATOM 1361 C CA . ALA A 1 179 ? 15.117 25.5 0.838 1 98.75 179 ALA A CA 1
ATOM 1362 C C . ALA A 1 179 ? 16.453 26.188 0.539 1 98.75 179 ALA A C 1
ATOM 1364 O O . ALA A 1 179 ? 17.188 25.75 -0.348 1 98.75 179 ALA A O 1
ATOM 1365 N N . LYS A 1 180 ? 16.719 27.25 1.232 1 98.56 180 LYS A N 1
ATOM 1366 C CA . LYS A 1 180 ? 18 27.938 1.06 1 98.56 180 LYS A CA 1
ATOM 1367 C C . LYS A 1 180 ? 19.172 27.016 1.413 1 98.56 180 LYS A C 1
ATOM 1369 O O . LYS A 1 180 ? 20.188 26.984 0.708 1 98.56 180 LYS A O 1
ATOM 1374 N N . ILE A 1 181 ? 19.031 26.297 2.529 1 98.56 181 ILE A N 1
ATOM 1375 C CA . ILE A 1 181 ? 20.047 25.328 2.934 1 98.56 181 ILE A CA 1
ATOM 1376 C C . ILE A 1 181 ? 20.234 24.281 1.83 1 98.56 181 ILE A C 1
ATOM 1378 O O . ILE A 1 181 ? 21.375 23.953 1.469 1 98.56 181 ILE A O 1
ATOM 1382 N N . ALA A 1 182 ? 19.141 23.797 1.277 1 98.81 182 ALA A N 1
ATOM 1383 C CA . ALA A 1 182 ? 19.188 22.766 0.238 1 98.81 182 ALA A CA 1
ATOM 1384 C C . ALA A 1 182 ? 19.891 23.281 -1.013 1 98.81 182 ALA A C 1
ATOM 1386 O O . ALA A 1 182 ? 20.75 22.609 -1.577 1 98.81 182 ALA A O 1
ATOM 1387 N N . LEU A 1 183 ? 19.516 24.484 -1.457 1 98.62 183 LEU A N 1
ATOM 1388 C CA . LEU A 1 183 ? 20.062 25.062 -2.674 1 98.62 183 LEU A CA 1
ATOM 1389 C C . LEU A 1 183 ? 21.562 25.344 -2.512 1 98.62 183 LEU A C 1
ATOM 1391 O O . LEU A 1 183 ? 22.344 25.062 -3.412 1 98.62 183 LEU A O 1
ATOM 1395 N N . GLU A 1 184 ? 21.938 25.875 -1.367 1 98.19 184 GLU A N 1
ATOM 1396 C CA . GLU A 1 184 ? 23.328 26.219 -1.105 1 98.19 184 GLU A CA 1
ATOM 1397 C C . GLU A 1 184 ? 24.219 24.984 -1.09 1 98.19 184 GLU A C 1
ATOM 1399 O O . GLU A 1 184 ? 25.406 25.062 -1.374 1 98.19 184 GLU A O 1
ATOM 1404 N N . ASN A 1 185 ? 23.672 23.859 -0.801 1 98.38 185 ASN A N 1
ATOM 1405 C CA . ASN A 1 185 ? 24.453 22.641 -0.642 1 98.38 185 ASN A CA 1
ATOM 1406 C C . ASN A 1 185 ? 24.141 21.609 -1.728 1 98.38 185 ASN A C 1
ATOM 1408 O O . ASN A 1 185 ? 24.594 20.469 -1.665 1 98.38 185 ASN A O 1
ATOM 1412 N N . ASP A 1 186 ? 23.297 21.938 -2.719 1 98.12 186 ASP A N 1
ATOM 1413 C CA . ASP A 1 186 ? 22.891 21.062 -3.814 1 98.12 186 ASP A CA 1
ATOM 1414 C C . ASP A 1 186 ? 22.266 19.781 -3.289 1 98.12 186 ASP A C 1
ATOM 1416 O O . ASP A 1 186 ? 22.719 18.672 -3.635 1 98.12 186 ASP A O 1
ATOM 1420 N N . LEU A 1 187 ? 21.312 19.938 -2.426 1 98.81 187 LEU A N 1
ATOM 1421 C CA . LEU A 1 187 ? 20.641 18.797 -1.796 1 98.81 187 LEU A CA 1
ATOM 1422 C C . LEU A 1 187 ? 19.25 18.609 -2.363 1 98.81 187 LEU A C 1
ATOM 1424 O O . LEU A 1 187 ? 18.594 19.562 -2.758 1 98.81 187 LEU A O 1
ATOM 1428 N N . PHE A 1 188 ? 18.781 17.344 -2.457 1 98.88 188 PHE A N 1
ATOM 1429 C CA . PHE A 1 188 ? 17.375 17.016 -2.689 1 98.88 188 PHE A CA 1
ATOM 1430 C C . PHE A 1 188 ? 16.516 17.484 -1.524 1 98.88 188 PHE A C 1
ATOM 1432 O O . PHE A 1 188 ? 16.766 17.109 -0.375 1 98.88 188 PHE A O 1
ATOM 1439 N N . PHE A 1 189 ? 15.555 18.344 -1.746 1 98.94 189 PHE A N 1
ATOM 1440 C CA . PHE A 1 189 ? 14.727 18.891 -0.679 1 98.94 189 PHE A CA 1
ATOM 1441 C C . PHE A 1 189 ? 13.32 18.328 -0.745 1 98.94 189 PHE A C 1
ATOM 1443 O O . PHE A 1 189 ? 12.547 18.672 -1.642 1 98.94 189 PHE A O 1
ATOM 1450 N N . HIS A 1 190 ? 12.977 17.438 0.208 1 98.94 190 HIS A N 1
ATOM 1451 C CA . HIS A 1 190 ? 11.672 16.781 0.269 1 98.94 190 HIS A CA 1
ATOM 1452 C C . HIS A 1 190 ? 10.781 17.438 1.323 1 98.94 190 HIS A C 1
ATOM 1454 O O . HIS A 1 190 ? 11.203 17.641 2.465 1 98.94 190 HIS A O 1
ATOM 1460 N N . VAL A 1 191 ? 9.578 17.766 0.979 1 98.94 191 VAL A N 1
ATOM 1461 C CA . VAL A 1 191 ? 8.586 18.25 1.927 1 98.94 191 VAL A CA 1
ATOM 1462 C C . VAL A 1 191 ? 7.535 17.172 2.178 1 98.94 191 VAL A C 1
ATOM 1464 O O . VAL A 1 191 ? 6.785 16.812 1.27 1 98.94 191 VAL A O 1
ATOM 1467 N N . ASP A 1 192 ? 7.535 16.656 3.395 1 98.75 192 ASP A N 1
ATOM 1468 C CA . ASP A 1 192 ? 6.461 15.766 3.82 1 98.75 192 ASP A CA 1
ATOM 1469 C C . ASP A 1 192 ? 5.211 16.562 4.207 1 98.75 192 ASP A C 1
ATOM 1471 O O . ASP A 1 192 ? 5.125 17.078 5.316 1 98.75 192 ASP A O 1
ATOM 1475 N N . ALA A 1 193 ? 4.305 16.594 3.299 1 98.69 193 ALA A N 1
ATOM 1476 C CA . ALA A 1 193 ? 3.021 17.266 3.52 1 98.69 193 ALA A CA 1
ATOM 1477 C C . ALA A 1 193 ? 1.871 16.266 3.496 1 98.69 193 ALA A C 1
ATOM 1479 O O . ALA A 1 193 ? 0.78 16.578 3.012 1 98.69 193 ALA A O 1
ATOM 1480 N N . ALA A 1 194 ? 2.113 15.055 4.02 1 98.19 194 ALA A N 1
ATOM 1481 C CA . ALA A 1 194 ? 1.083 14.016 4.043 1 98.19 194 ALA A CA 1
ATOM 1482 C C . ALA A 1 194 ? -0.198 14.531 4.688 1 98.19 194 ALA A C 1
ATOM 1484 O O . ALA A 1 194 ? -1.301 14.219 4.234 1 98.19 194 ALA A O 1
ATOM 1485 N N . PHE A 1 195 ? -0.08 15.305 5.762 1 97.69 195 PHE A N 1
ATOM 1486 C CA . PHE A 1 195 ? -1.236 15.867 6.453 1 97.69 195 PHE A CA 1
ATOM 1487 C C . PHE A 1 195 ? -1.537 17.266 5.945 1 97.69 195 PHE A C 1
ATOM 1489 O O . PHE A 1 195 ? -2.635 17.531 5.449 1 97.69 195 PHE A O 1
ATOM 1496 N N . GLY A 1 196 ? -0.552 18.109 5.906 1 98.12 196 GLY A N 1
ATOM 1497 C CA . GLY A 1 196 ? -0.739 19.531 5.645 1 98.12 196 GLY A CA 1
ATOM 1498 C C . GLY A 1 196 ? -1.044 19.828 4.188 1 98.12 196 GLY A C 1
ATOM 1499 O O . GLY A 1 196 ? -1.568 20.891 3.867 1 98.12 196 GLY A O 1
ATOM 1500 N N . GLY A 1 197 ? -0.729 18.891 3.295 1 98.19 197 GLY A N 1
ATOM 1501 C CA . GLY A 1 197 ? -0.902 19.141 1.872 1 98.19 197 GLY A CA 1
ATOM 1502 C C . GLY A 1 197 ? -2.342 19.422 1.485 1 98.19 197 GLY A C 1
ATOM 1503 O O . GLY A 1 197 ? -2.604 20.109 0.495 1 98.19 197 GLY A O 1
ATOM 1504 N N . MET A 1 198 ? -3.279 18.891 2.254 1 98.25 198 MET A N 1
ATOM 1505 C CA . MET A 1 198 ? -4.695 19.094 1.965 1 98.25 198 MET A CA 1
ATOM 1506 C C . MET A 1 198 ? -5.336 20 3.016 1 98.25 198 MET A C 1
ATOM 1508 O O . MET A 1 198 ? -6.562 20.016 3.158 1 98.25 198 MET A O 1
ATOM 1512 N N . VAL A 1 199 ? -4.52 20.734 3.762 1 98.56 199 VAL A N 1
ATOM 1513 C CA . VAL A 1 199 ? -5.012 21.688 4.75 1 98.56 199 VAL A CA 1
ATOM 1514 C C . VAL A 1 199 ? -4.477 23.094 4.434 1 98.56 199 VAL A C 1
ATOM 1516 O O . VAL A 1 199 ? -5.25 24.031 4.234 1 98.56 199 VAL A O 1
ATOM 1519 N N . ILE A 1 200 ? -3.209 23.203 4.234 1 98.5 200 ILE A N 1
ATOM 1520 C CA . ILE A 1 200 ? -2.49 24.469 4.203 1 98.5 200 ILE A CA 1
ATOM 1521 C C . ILE A 1 200 ? -3.002 25.328 3.047 1 98.5 200 ILE A C 1
ATOM 1523 O O . ILE A 1 200 ? -3.271 26.516 3.221 1 98.5 200 ILE A O 1
ATOM 1527 N N . PRO A 1 201 ? -3.205 24.75 1.846 1 98.19 201 PRO A N 1
ATOM 1528 C CA . PRO A 1 201 ? -3.631 25.578 0.718 1 98.19 201 PRO A CA 1
ATOM 1529 C C . PRO A 1 201 ? -5 26.219 0.939 1 98.19 201 PRO A C 1
ATOM 1531 O O . PRO A 1 201 ? -5.371 27.156 0.231 1 98.19 201 PRO A O 1
ATOM 1534 N N . PHE A 1 202 ? -5.738 25.719 1.908 1 98.44 202 PHE A N 1
ATOM 1535 C CA . PHE A 1 202 ? -7.125 26.141 2.074 1 98.44 202 PHE A CA 1
ATOM 1536 C C . PHE A 1 202 ? -7.273 27.031 3.309 1 98.44 202 PHE A C 1
ATOM 1538 O O . PHE A 1 202 ? -8.383 27.422 3.656 1 98.44 202 PHE A O 1
ATOM 1545 N N . LEU A 1 203 ? -6.16 27.281 3.943 1 98 203 LEU A N 1
ATOM 1546 C CA . LEU A 1 203 ? -6.145 28.234 5.055 1 98 203 LEU A CA 1
ATOM 1547 C C . LEU A 1 203 ? -6.219 29.672 4.547 1 98 203 LEU A C 1
ATOM 1549 O O . LEU A 1 203 ? -5.852 29.938 3.402 1 98 203 LEU A O 1
ATOM 1553 N N . PRO A 1 204 ? -6.688 30.672 5.316 1 95.5 204 PRO A N 1
ATOM 1554 C CA . PRO A 1 204 ? -6.785 32.062 4.879 1 95.5 204 PRO A CA 1
ATOM 1555 C C . PRO A 1 204 ? -5.422 32.656 4.535 1 95.5 204 PRO A C 1
ATOM 1557 O O . PRO A 1 204 ? -5.309 33.438 3.582 1 95.5 204 PRO A O 1
ATOM 1560 N N . ASN A 1 205 ? -4.359 32.406 5.254 1 93.06 205 ASN A N 1
ATOM 1561 C CA . ASN A 1 205 ? -3.004 32.906 5.031 1 93.06 205 ASN A CA 1
ATOM 1562 C C . ASN A 1 205 ? -1.981 31.766 5.098 1 93.06 205 ASN A C 1
ATOM 1564 O O . ASN A 1 205 ? -1.171 31.719 6.023 1 93.06 205 ASN A O 1
ATOM 1568 N N . PRO A 1 206 ? -2.006 31.031 4.02 1 94.44 206 PRO A N 1
ATOM 1569 C CA . PRO A 1 206 ? -1.121 29.875 4.066 1 94.44 206 PRO A CA 1
ATOM 1570 C C . PRO A 1 206 ? 0.356 30.25 3.975 1 94.44 206 PRO A C 1
ATOM 1572 O O . PRO A 1 206 ? 0.731 31.094 3.16 1 94.44 206 PRO A O 1
ATOM 1575 N N . ALA A 1 207 ? 1.181 29.641 4.848 1 94.69 207 ALA A N 1
ATOM 1576 C CA . ALA A 1 207 ? 2.631 29.766 4.719 1 94.69 207 ALA A CA 1
ATOM 1577 C C . ALA A 1 207 ? 3.135 29.062 3.459 1 94.69 207 ALA A C 1
ATOM 1579 O O . ALA A 1 207 ? 2.562 28.062 3.029 1 94.69 207 ALA A O 1
ATOM 1580 N N . PRO A 1 208 ? 4.227 29.641 2.881 1 97.19 208 PRO A N 1
ATOM 1581 C CA . PRO A 1 208 ? 4.824 28.906 1.758 1 97.19 208 PRO A CA 1
ATOM 1582 C C . PRO A 1 208 ? 5.402 27.562 2.17 1 97.19 208 PRO A C 1
ATOM 1584 O O . PRO A 1 208 ? 6.078 27.453 3.197 1 97.19 208 PRO A O 1
ATOM 1587 N N . PHE A 1 209 ? 5.09 26.516 1.411 1 98.25 209 PHE A N 1
ATOM 1588 C CA . PHE A 1 209 ? 5.598 25.219 1.812 1 98.25 209 PHE A CA 1
ATOM 1589 C C . PHE A 1 209 ? 5.809 24.312 0.596 1 98.25 209 PHE A C 1
ATOM 1591 O O . PHE A 1 209 ? 6.352 23.219 0.715 1 98.25 209 PHE A O 1
ATOM 1598 N N . ASP A 1 210 ? 5.379 24.719 -0.556 1 98.5 210 ASP A N 1
ATOM 1599 C CA . ASP A 1 210 ? 5.27 23.812 -1.694 1 98.5 210 ASP A CA 1
ATOM 1600 C C . ASP A 1 210 ? 6.199 24.25 -2.828 1 98.5 210 ASP A C 1
ATOM 1602 O O . ASP A 1 210 ? 7.27 24.797 -2.582 1 98.5 210 ASP A O 1
ATOM 1606 N N . PHE A 1 211 ? 5.84 23.938 -4.102 1 98.75 211 PHE A N 1
ATOM 1607 C CA . PHE A 1 211 ? 6.75 24.125 -5.227 1 98.75 211 PHE A CA 1
ATOM 1608 C C . PHE A 1 211 ? 6.922 25.594 -5.547 1 98.75 211 PHE A C 1
ATOM 1610 O O . PHE A 1 211 ? 7.801 25.969 -6.324 1 98.75 211 PHE A O 1
ATOM 1617 N N . GLU A 1 212 ? 6.105 26.438 -4.918 1 97.94 212 GLU A N 1
ATOM 1618 C CA . GLU A 1 212 ? 6.344 27.859 -5.082 1 97.94 212 GLU A CA 1
ATOM 1619 C C . GLU A 1 212 ? 7.668 28.281 -4.449 1 97.94 212 GLU A C 1
ATOM 1621 O O . GLU A 1 212 ? 8.273 29.281 -4.855 1 97.94 212 GLU A O 1
ATOM 1626 N N . VAL A 1 213 ? 8.062 27.594 -3.42 1 98.62 213 VAL A N 1
ATOM 1627 C CA . VAL A 1 213 ? 9.367 27.812 -2.805 1 98.62 213 VAL A CA 1
ATOM 1628 C C . VAL A 1 213 ? 10.461 27.203 -3.678 1 98.62 213 VAL A C 1
ATOM 1630 O O . VAL A 1 213 ? 10.492 25.984 -3.883 1 98.62 213 VAL A O 1
ATOM 1633 N N . PRO A 1 214 ? 11.336 28.094 -4.156 1 97.5 214 PRO A N 1
ATOM 1634 C CA . PRO A 1 214 ? 12.445 27.531 -4.926 1 97.5 214 PRO A CA 1
ATOM 1635 C C . PRO A 1 214 ? 13.281 26.547 -4.117 1 97.5 214 PRO A C 1
ATOM 1637 O O . PRO A 1 214 ? 13.531 26.766 -2.932 1 97.5 214 PRO A O 1
ATOM 1640 N N . GLY A 1 215 ? 13.609 25.453 -4.672 1 97.81 215 GLY A N 1
ATOM 1641 C CA . GLY A 1 215 ? 14.453 24.484 -4.008 1 97.81 215 GLY A CA 1
ATOM 1642 C C . GLY A 1 215 ? 13.711 23.219 -3.619 1 97.81 215 GLY A C 1
ATOM 1643 O O . GLY A 1 215 ? 14.328 22.172 -3.393 1 97.81 215 GLY A O 1
ATOM 1644 N N . VAL A 1 216 ? 12.367 23.297 -3.496 1 98.88 216 VAL A N 1
ATOM 1645 C CA . VAL A 1 216 ? 11.586 22.109 -3.162 1 98.88 216 VAL A CA 1
ATOM 1646 C C . VAL A 1 216 ? 11.633 21.125 -4.32 1 98.88 216 VAL A C 1
ATOM 1648 O O . VAL A 1 216 ? 11.242 21.438 -5.441 1 98.88 216 VAL A O 1
ATOM 1651 N N . SER A 1 217 ? 12.125 19.906 -4.023 1 98.88 217 SER A N 1
ATOM 1652 C CA . SER A 1 217 ? 12.305 18.875 -5.055 1 98.88 217 SER A CA 1
ATOM 1653 C C . SER A 1 217 ? 11.086 17.969 -5.152 1 98.88 217 SER A C 1
ATOM 1655 O O . SER A 1 217 ? 10.734 17.516 -6.242 1 98.88 217 SER A O 1
ATOM 1657 N N . SER A 1 218 ? 10.508 17.672 -4.062 1 98.94 218 SER A N 1
ATOM 1658 C CA . SER A 1 218 ? 9.383 16.734 -4.031 1 98.94 218 SER A CA 1
ATOM 1659 C C . SER A 1 218 ? 8.445 17.031 -2.863 1 98.94 218 SER A C 1
ATOM 1661 O O . SER A 1 218 ? 8.852 17.641 -1.875 1 98.94 218 SER A O 1
ATOM 1663 N N . ILE A 1 219 ? 7.207 16.688 -3.033 1 98.94 219 ILE A N 1
ATOM 1664 C CA . ILE A 1 219 ? 6.184 16.859 -2.008 1 98.94 219 ILE A CA 1
ATOM 1665 C C . ILE A 1 219 ? 5.336 15.586 -1.904 1 98.94 219 ILE A C 1
ATOM 1667 O O . ILE A 1 219 ? 4.941 15.008 -2.92 1 98.94 219 ILE A O 1
ATOM 1671 N N . SER A 1 220 ? 5.102 15.078 -0.716 1 98.62 220 SER A N 1
ATOM 1672 C CA . SER A 1 220 ? 4.141 14.008 -0.468 1 98.62 220 SER A CA 1
ATOM 1673 C C . SER A 1 220 ? 2.83 14.562 0.085 1 98.62 220 SER A C 1
ATOM 1675 O O . SER A 1 220 ? 2.84 15.445 0.943 1 98.62 220 SER A O 1
ATOM 1677 N N . LEU A 1 221 ? 1.691 14.062 -0.394 1 97.81 221 LEU A N 1
ATOM 1678 C CA . LEU A 1 221 ? 0.343 14.383 0.062 1 97.81 221 LEU A CA 1
ATOM 1679 C C . LEU A 1 221 ? -0.492 13.117 0.221 1 97.81 221 LEU A C 1
ATOM 1681 O O . LEU A 1 221 ? -0.381 12.195 -0.585 1 97.81 221 LEU A O 1
ATOM 1685 N N . ASP A 1 222 ? -1.369 13.133 1.229 1 98.25 222 ASP A N 1
ATOM 1686 C CA . ASP A 1 222 ? -2.211 11.953 1.419 1 98.25 222 ASP A CA 1
ATOM 1687 C C . ASP A 1 222 ? -3.689 12.312 1.275 1 98.25 222 ASP A C 1
ATOM 1689 O O . ASP A 1 222 ? -4.332 12.719 2.244 1 98.25 222 ASP A O 1
ATOM 1693 N N . PRO A 1 223 ? -4.309 12.031 0.167 1 98.44 223 PRO A N 1
ATOM 1694 C CA . PRO A 1 223 ? -5.746 12.258 -0.006 1 98.44 223 PRO A CA 1
ATOM 1695 C C . PRO A 1 223 ? -6.594 11.453 0.98 1 98.44 223 PRO A C 1
ATOM 1697 O O . PRO A 1 223 ? -7.738 11.82 1.252 1 98.44 223 PRO A O 1
ATOM 1700 N N . HIS A 1 224 ? -6.078 10.375 1.582 1 98.38 224 HIS A N 1
ATOM 1701 C CA . HIS A 1 224 ? -6.91 9.57 2.473 1 98.38 224 HIS A CA 1
ATOM 1702 C C . HIS A 1 224 ? -6.93 10.156 3.881 1 98.38 224 HIS A C 1
ATOM 1704 O O . HIS A 1 224 ? -7.473 9.547 4.805 1 98.38 224 HIS A O 1
ATOM 1710 N N . LYS A 1 225 ? -6.301 11.289 4.117 1 98.06 225 LYS A N 1
ATOM 1711 C CA . LYS A 1 225 ? -6.414 12.055 5.359 1 98.06 225 LYS A CA 1
ATOM 1712 C C . LYS A 1 225 ? -7.414 13.195 5.211 1 98.06 225 LYS A C 1
ATOM 1714 O O . LYS A 1 225 ? -8.617 12.961 5.07 1 98.06 225 LYS A O 1
ATOM 1719 N N . MET A 1 226 ? -6.941 14.438 5.004 1 98.31 226 MET A N 1
ATOM 1720 C CA . MET A 1 226 ? -7.801 15.609 4.926 1 98.31 226 MET A CA 1
ATOM 1721 C C . MET A 1 226 ? -8.43 15.734 3.541 1 98.31 226 MET A C 1
ATOM 1723 O O . MET A 1 226 ? -9.312 16.562 3.328 1 98.31 226 MET A O 1
ATOM 1727 N N . GLY A 1 227 ? -7.992 14.859 2.615 1 98.19 227 GLY A N 1
ATOM 1728 C CA . GLY A 1 227 ? -8.648 14.789 1.319 1 98.19 227 GLY A CA 1
ATOM 1729 C C . GLY A 1 227 ? -9.891 13.922 1.329 1 98.19 227 GLY A C 1
ATOM 1730 O O . GLY A 1 227 ? -10.648 13.906 0.357 1 98.19 227 GLY A O 1
ATOM 1731 N N . MET A 1 228 ? -10.125 13.195 2.338 1 98.44 228 MET A N 1
ATOM 1732 C CA . MET A 1 228 ? -11.32 12.422 2.65 1 98.44 228 MET A CA 1
ATOM 1733 C C . MET A 1 228 ? -11.555 11.328 1.613 1 98.44 228 MET A C 1
ATOM 1735 O O . MET A 1 228 ? -12.695 11.008 1.282 1 98.44 228 MET A O 1
ATOM 1739 N N . SER A 1 229 ? -10.516 10.883 0.981 1 98.06 229 SER A N 1
ATOM 1740 C CA . SER A 1 229 ? -10.594 9.711 0.113 1 98.06 229 SER A CA 1
ATOM 1741 C C . SER A 1 229 ? -10.562 8.414 0.922 1 98.06 229 SER A C 1
ATOM 1743 O O . SER A 1 229 ? -10.367 8.445 2.139 1 98.06 229 SER A O 1
ATOM 1745 N N . THR A 1 230 ? -10.828 7.266 0.253 1 98.12 230 THR A N 1
ATOM 1746 C CA . THR A 1 230 ? -10.688 5.961 0.894 1 98.12 230 THR A CA 1
ATOM 1747 C C . THR A 1 230 ? -9.211 5.609 1.085 1 98.12 230 THR A C 1
ATOM 1749 O O . THR A 1 230 ? -8.344 6.195 0.444 1 98.12 230 THR A O 1
ATOM 1752 N N . ILE A 1 231 ? -8.938 4.707 2.014 1 97.81 231 ILE A N 1
ATOM 1753 C CA . ILE A 1 231 ? -7.609 4.184 2.307 1 97.81 231 ILE A CA 1
ATOM 1754 C C . ILE A 1 231 ? -7.34 2.947 1.452 1 97.81 231 ILE A C 1
ATOM 1756 O O . ILE A 1 231 ? -8.211 2.088 1.302 1 97.81 231 ILE A O 1
ATOM 1760 N N . PRO A 1 232 ? -6.195 2.818 0.827 1 97.25 232 PRO A N 1
ATOM 1761 C CA . PRO A 1 232 ? -5.035 3.707 0.953 1 97.25 232 PRO A CA 1
ATOM 1762 C C . PRO A 1 232 ? -4.902 4.672 -0.221 1 97.25 232 PRO A C 1
ATOM 1764 O O . PRO A 1 232 ? -5.098 4.281 -1.374 1 97.25 232 PRO A O 1
ATOM 1767 N N . CYS A 1 233 ? -4.598 5.949 0.008 1 98.19 233 CYS A N 1
ATOM 1768 C CA . CYS A 1 233 ? -4.34 6.855 -1.104 1 98.19 233 CYS A CA 1
ATOM 1769 C C . CYS A 1 233 ? -3.383 7.969 -0.689 1 98.19 233 CYS A C 1
ATOM 1771 O O . CYS A 1 233 ? -3.725 8.812 0.144 1 98.19 233 CYS A O 1
ATOM 1773 N N . GLY A 1 234 ? -2.18 7.969 -1.19 1 98.31 234 GLY A N 1
ATOM 1774 C CA . GLY A 1 234 ? -1.206 9.047 -1.143 1 98.31 234 GLY A CA 1
ATOM 1775 C C . GLY A 1 234 ? -0.773 9.523 -2.518 1 98.31 234 GLY A C 1
ATOM 1776 O O . GLY A 1 234 ? -1.281 9.047 -3.533 1 98.31 234 GLY A O 1
ATOM 1777 N N . CYS A 1 235 ? 0.046 10.469 -2.568 1 98.69 235 CYS A N 1
ATOM 1778 C CA . CYS A 1 235 ? 0.603 10.961 -3.824 1 98.69 235 CYS A CA 1
ATOM 1779 C C . CYS A 1 235 ? 1.993 11.547 -3.613 1 98.69 235 CYS A C 1
ATOM 1781 O O . CYS A 1 235 ? 2.217 12.297 -2.664 1 98.69 235 CYS A O 1
ATOM 1783 N N . LEU A 1 236 ? 2.916 11.141 -4.41 1 98.81 236 LEU A N 1
ATOM 1784 C CA . LEU A 1 236 ? 4.246 11.734 -4.457 1 98.81 236 LEU A CA 1
ATOM 1785 C C . LEU A 1 236 ? 4.406 12.609 -5.695 1 98.81 236 LEU A C 1
ATOM 1787 O O . LEU A 1 236 ? 4.168 12.156 -6.816 1 98.81 236 LEU A O 1
ATOM 1791 N N . LEU A 1 237 ? 4.73 13.859 -5.504 1 98.88 237 LEU A N 1
ATOM 1792 C CA . LEU A 1 237 ? 4.969 14.797 -6.594 1 98.88 237 LEU A CA 1
ATOM 1793 C C . LEU A 1 237 ? 6.445 15.172 -6.68 1 98.88 237 LEU A C 1
ATOM 1795 O O . LEU A 1 237 ? 7.102 15.359 -5.652 1 98.88 237 LEU A O 1
ATOM 1799 N N . LEU A 1 238 ? 6.961 15.234 -7.832 1 98.81 238 LEU A N 1
ATOM 1800 C CA . LEU A 1 238 ? 8.305 15.719 -8.094 1 98.81 238 LEU A CA 1
ATOM 1801 C C . LEU A 1 238 ? 8.273 16.984 -8.938 1 98.81 238 LEU A C 1
ATOM 1803 O O . LEU A 1 238 ? 7.469 17.109 -9.867 1 98.81 238 LEU A O 1
ATOM 1807 N N . ARG A 1 239 ? 9.109 17.938 -8.539 1 98.69 239 ARG A N 1
ATOM 1808 C CA . ARG A 1 239 ? 9.281 19.141 -9.367 1 98.69 239 ARG A CA 1
ATOM 1809 C C . ARG A 1 239 ? 9.773 18.766 -10.766 1 98.69 239 ARG A C 1
ATOM 1811 O O . ARG A 1 239 ? 9.359 19.391 -11.75 1 98.69 239 ARG A O 1
ATOM 1818 N N . GLU A 1 240 ? 10.734 17.859 -10.82 1 98.12 240 GLU A N 1
ATOM 1819 C CA . GLU A 1 240 ? 11.312 17.344 -12.055 1 98.12 240 GLU A CA 1
ATOM 1820 C C . GLU A 1 240 ? 10.875 15.906 -12.312 1 98.12 240 GLU A C 1
ATOM 1822 O O . GLU A 1 240 ? 11.555 14.969 -11.891 1 98.12 240 GLU A O 1
ATOM 1827 N N . PRO A 1 241 ? 9.844 15.758 -13.18 1 97.19 241 PRO A N 1
ATOM 1828 C CA . PRO A 1 241 ? 9.258 14.43 -13.375 1 97.19 241 PRO A CA 1
ATOM 1829 C C . PRO A 1 241 ? 10.273 13.391 -13.828 1 97.19 241 PRO A C 1
ATOM 1831 O O . PRO A 1 241 ? 10.148 12.211 -13.5 1 97.19 241 PRO A O 1
ATOM 1834 N N . GLU A 1 242 ? 11.281 13.789 -14.508 1 95.62 242 GLU A N 1
ATOM 1835 C CA . GLU A 1 242 ? 12.258 12.867 -15.086 1 95.62 242 GLU A CA 1
ATOM 1836 C C . GLU A 1 242 ? 13.031 12.133 -14 1 95.62 242 GLU A C 1
ATOM 1838 O O . GLU A 1 242 ? 13.617 11.078 -14.258 1 95.62 242 GLU A O 1
ATOM 1843 N N . GLN A 1 243 ? 13.023 12.656 -12.812 1 96.06 243 GLN A N 1
ATOM 1844 C CA . GLN A 1 243 ? 13.758 12.039 -11.719 1 96.06 243 GLN A CA 1
ATOM 1845 C C . GLN A 1 243 ? 13.125 10.719 -11.305 1 96.06 243 GLN A C 1
ATOM 1847 O O . GLN A 1 243 ? 13.773 9.875 -10.68 1 96.06 243 GLN A O 1
ATOM 1852 N N . PHE A 1 244 ? 11.844 10.469 -11.625 1 95.12 244 PHE A N 1
ATOM 1853 C CA . PHE A 1 244 ? 11.234 9.164 -11.406 1 95.12 244 PHE A CA 1
ATOM 1854 C C . PHE A 1 244 ? 11.992 8.086 -12.172 1 95.12 244 PHE A C 1
ATOM 1856 O O . PHE A 1 244 ? 11.992 6.914 -11.773 1 95.12 244 PHE A O 1
ATOM 1863 N N . GLY A 1 245 ? 12.633 8.469 -13.289 1 93.38 245 GLY A N 1
ATOM 1864 C CA . GLY A 1 245 ? 13.398 7.527 -14.102 1 93.38 245 GLY A CA 1
ATOM 1865 C C . GLY A 1 245 ? 14.508 6.844 -13.336 1 93.38 245 GLY A C 1
ATOM 1866 O O . GLY A 1 245 ? 14.914 5.73 -13.68 1 93.38 245 GLY A O 1
ATOM 1867 N N . THR A 1 246 ? 14.977 7.484 -12.258 1 91.75 246 THR A N 1
ATOM 1868 C CA . THR A 1 246 ? 16.047 6.91 -11.453 1 91.75 246 THR A CA 1
ATOM 1869 C C . THR A 1 246 ? 15.586 5.629 -10.766 1 91.75 246 THR A C 1
ATOM 1871 O O . THR A 1 246 ? 16.406 4.805 -10.352 1 91.75 246 THR A O 1
ATOM 1874 N N . LEU A 1 247 ? 14.266 5.461 -10.695 1 89.62 247 LEU A N 1
ATOM 1875 C CA . LEU A 1 247 ? 13.703 4.332 -9.953 1 89.62 247 LEU A CA 1
ATOM 1876 C C . LEU A 1 247 ? 13.328 3.197 -10.898 1 89.62 247 LEU A C 1
ATOM 1878 O O . LEU A 1 247 ? 12.969 2.104 -10.461 1 89.62 247 LEU A O 1
ATOM 1882 N N . ASN A 1 248 ? 13.43 3.328 -12.141 1 86.44 248 ASN A N 1
ATOM 1883 C CA . ASN A 1 248 ? 12.875 2.4 -13.117 1 86.44 248 ASN A CA 1
ATOM 1884 C C . ASN A 1 248 ? 13.547 1.031 -13.039 1 86.44 248 ASN A C 1
ATOM 1886 O O . ASN A 1 248 ? 14.766 0.939 -12.859 1 86.44 248 ASN A O 1
ATOM 1890 N N . VAL A 1 249 ? 12.617 0.025 -13.07 1 77.75 249 VAL A N 1
ATOM 1891 C CA . VAL A 1 249 ? 13.047 -1.363 -13.211 1 77.75 249 VAL A CA 1
ATOM 1892 C C . VAL A 1 249 ? 12.391 -1.982 -14.445 1 77.75 249 VAL A C 1
ATOM 1894 O O . VAL A 1 249 ? 11.297 -1.575 -14.844 1 77.75 249 VAL A O 1
ATOM 1897 N N . ASP A 1 250 ? 13.023 -2.883 -15.125 1 71.75 250 ASP A N 1
ATOM 1898 C CA . ASP A 1 250 ? 12.477 -3.553 -16.297 1 71.75 250 ASP A CA 1
ATOM 1899 C C . ASP A 1 250 ? 11.344 -4.5 -15.922 1 71.75 250 ASP A C 1
ATOM 1901 O O . ASP A 1 250 ? 11.461 -5.262 -14.961 1 71.75 250 ASP A O 1
ATOM 1905 N N . THR A 1 251 ? 10.102 -4.355 -16.656 1 70.31 251 THR A N 1
ATOM 1906 C CA . THR A 1 251 ? 8.945 -5.207 -16.422 1 70.31 251 THR A CA 1
ATOM 1907 C C . THR A 1 251 ? 8.555 -5.953 -17.703 1 70.31 251 THR A C 1
ATOM 1909 O O . THR A 1 251 ? 7.695 -5.504 -18.453 1 70.31 251 THR A O 1
ATOM 1912 N N . PRO A 1 252 ? 9.008 -7.086 -17.891 1 64.62 252 PRO A N 1
ATOM 1913 C CA . PRO A 1 252 ? 8.852 -7.762 -19.188 1 64.62 252 PRO A CA 1
ATOM 1914 C C . PRO A 1 252 ? 7.406 -8.156 -19.484 1 64.62 252 PRO A C 1
ATOM 1916 O O . PRO A 1 252 ? 7.008 -8.234 -20.641 1 64.62 252 PRO A O 1
ATOM 1919 N N . TYR A 1 253 ? 6.574 -8.414 -18.469 1 69 253 TYR A N 1
ATOM 1920 C CA . TYR A 1 253 ? 5.27 -9.008 -18.734 1 69 253 TYR A CA 1
ATOM 1921 C C . TYR A 1 253 ? 4.152 -7.992 -18.531 1 69 253 TYR A C 1
ATOM 1923 O O . TYR A 1 253 ? 2.975 -8.305 -18.719 1 69 253 TYR A O 1
ATOM 1931 N N . LEU A 1 254 ? 4.559 -6.867 -18.141 1 70 254 LEU A N 1
ATOM 1932 C CA . LEU A 1 254 ? 3.578 -5.789 -18.062 1 70 254 LEU A CA 1
ATOM 1933 C C . LEU A 1 254 ? 3.479 -5.051 -19.391 1 70 254 LEU A C 1
ATOM 1935 O O . LEU A 1 254 ? 4.422 -5.066 -20.188 1 70 254 LEU A O 1
ATOM 1939 N N . THR A 1 255 ? 2.344 -4.508 -19.656 1 65.19 255 THR A N 1
ATOM 1940 C CA . THR A 1 255 ? 2.109 -3.783 -20.906 1 65.19 255 THR A CA 1
ATOM 1941 C C . THR A 1 255 ? 3.029 -2.57 -21 1 65.19 255 THR A C 1
ATOM 1943 O O . THR A 1 255 ? 3.361 -2.123 -22.109 1 65.19 255 THR A O 1
ATOM 1946 N N . VAL A 1 256 ? 3.426 -2.104 -19.844 1 63.25 256 VAL A N 1
ATOM 1947 C CA . VAL A 1 256 ? 4.371 -0.99 -19.828 1 63.25 256 VAL A CA 1
ATOM 1948 C C . VAL A 1 256 ? 5.672 -1.424 -19.156 1 63.25 256 VAL A C 1
ATOM 1950 O O . VAL A 1 256 ? 5.66 -1.944 -18.047 1 63.25 256 VAL A O 1
ATOM 1953 N N . LYS A 1 257 ? 6.734 -1.306 -19.75 1 58.22 257 LYS A N 1
ATOM 1954 C CA . LYS A 1 257 ? 8.031 -1.879 -19.391 1 58.22 257 LYS A CA 1
ATOM 1955 C C . LYS A 1 257 ? 8.719 -1.052 -18.297 1 58.22 257 LYS A C 1
ATOM 1957 O O . LYS A 1 257 ? 9.727 -1.473 -17.734 1 58.22 257 LYS A O 1
ATOM 1962 N N . LYS A 1 258 ? 8.406 0.108 -17.984 1 65.25 258 LYS A N 1
ATOM 1963 C CA . LYS A 1 258 ? 9.078 0.889 -16.953 1 65.25 258 LYS A CA 1
ATOM 1964 C C . LYS A 1 258 ? 8.117 1.254 -15.82 1 65.25 258 LYS A C 1
ATOM 1966 O O . LYS A 1 258 ? 7.059 1.834 -16.062 1 65.25 258 LYS A O 1
ATOM 1971 N N . GLU A 1 259 ? 8.766 0.694 -14.57 1 74.69 259 GLU A N 1
ATOM 1972 C CA . GLU A 1 259 ? 7.895 0.95 -13.43 1 74.69 259 GLU A CA 1
ATOM 1973 C C . GLU A 1 259 ? 8.664 1.607 -12.289 1 74.69 259 GLU A C 1
ATOM 1975 O O . GLU A 1 259 ? 9.523 0.979 -11.664 1 74.69 259 GLU A O 1
ATOM 1980 N N . CYS A 1 260 ? 8.336 2.828 -12 1 84.12 260 CYS A N 1
ATOM 1981 C CA . CYS A 1 260 ? 9.008 3.582 -10.945 1 84.12 260 CYS A CA 1
ATOM 1982 C C . CYS A 1 260 ? 8.273 3.438 -9.617 1 84.12 260 CYS A C 1
ATOM 1984 O O . CYS A 1 260 ? 8.805 3.801 -8.57 1 84.12 260 CYS A O 1
ATOM 1986 N N . THR A 1 261 ? 7.176 2.83 -9.633 1 90.75 261 THR A N 1
ATOM 1987 C CA . THR A 1 261 ? 6.379 2.736 -8.414 1 90.75 261 THR A CA 1
ATOM 1988 C C . THR A 1 261 ? 6.895 1.616 -7.516 1 90.75 261 THR A C 1
ATOM 1990 O O . THR A 1 261 ? 7.531 0.673 -7.988 1 90.75 261 THR A O 1
ATOM 1993 N N . LEU A 1 262 ? 6.66 1.727 -6.242 1 93.12 262 LEU A N 1
ATOM 1994 C CA . LEU A 1 262 ? 7.094 0.702 -5.297 1 93.12 262 LEU A CA 1
ATOM 1995 C C . LEU A 1 262 ? 6.305 -0.588 -5.492 1 93.12 262 LEU A C 1
ATOM 1997 O O . LEU A 1 262 ? 6.891 -1.657 -5.684 1 93.12 262 LEU A O 1
ATOM 2001 N N . ALA A 1 263 ? 4.992 -0.483 -5.441 1 91.81 263 ALA A N 1
ATOM 2002 C CA . ALA A 1 263 ? 4.129 -1.649 -5.602 1 91.81 263 ALA A CA 1
ATOM 2003 C C . ALA A 1 263 ? 3.932 -1.985 -7.078 1 91.81 263 ALA A C 1
ATOM 2005 O O . ALA A 1 263 ? 3.926 -1.092 -7.93 1 91.81 263 ALA A O 1
ATOM 2006 N N . GLY A 1 264 ? 3.799 -3.305 -7.406 1 90.75 264 GLY A N 1
ATOM 2007 C CA . GLY A 1 264 ? 3.402 -3.727 -8.742 1 90.75 264 GLY A CA 1
ATOM 2008 C C . GLY A 1 264 ? 1.916 -3.57 -9 1 90.75 264 GLY A C 1
ATOM 2009 O O . GLY A 1 264 ? 1.509 -2.779 -9.852 1 90.75 264 GLY A O 1
ATOM 2010 N N . THR A 1 265 ? 1.152 -4.324 -8.172 1 93.75 265 THR A N 1
ATOM 2011 C CA . THR A 1 265 ? -0.292 -4.121 -8.172 1 93.75 265 THR A CA 1
ATOM 2012 C C . THR A 1 265 ? -0.665 -2.879 -7.371 1 93.75 265 THR A C 1
ATOM 2014 O O . THR A 1 265 ? -0.223 -2.713 -6.23 1 93.75 265 THR A O 1
ATOM 2017 N N . ARG A 1 266 ? -1.38 -1.957 -8.008 1 96.19 266 ARG A N 1
ATOM 2018 C CA . ARG A 1 266 ? -1.792 -0.695 -7.398 1 96.19 266 ARG A CA 1
ATOM 2019 C C . ARG A 1 266 ? -3.291 -0.469 -7.57 1 96.19 266 ARG A C 1
ATOM 2021 O O . ARG A 1 266 ? -3.828 -0.637 -8.664 1 96.19 266 ARG A O 1
ATOM 2028 N N . PRO A 1 267 ? -3.928 -0.122 -6.512 1 96.94 267 PRO A N 1
ATOM 2029 C CA . PRO A 1 267 ? -5.383 0.033 -6.613 1 96.94 267 PRO A CA 1
ATOM 2030 C C . PRO A 1 267 ? -5.789 1.297 -7.367 1 96.94 267 PRO A C 1
ATOM 2032 O O . PRO A 1 267 ? -5.281 2.383 -7.082 1 96.94 267 PRO A O 1
ATOM 2035 N N . GLY A 1 268 ? -6.691 1.147 -8.359 1 98.12 268 GLY A N 1
ATOM 2036 C CA . GLY A 1 268 ? -7.25 2.291 -9.062 1 98.12 268 GLY A CA 1
ATOM 2037 C C . GLY A 1 268 ? -8.445 2.898 -8.359 1 98.12 268 GLY A C 1
ATOM 2038 O O . GLY A 1 268 ? -8.766 4.07 -8.562 1 98.12 268 GLY A O 1
ATOM 2039 N N . ALA A 1 269 ? -9.109 2.125 -7.496 1 98.44 269 ALA A N 1
ATOM 2040 C CA . ALA A 1 269 ? -10.359 2.52 -6.867 1 98.44 269 ALA A CA 1
ATOM 2041 C C . ALA A 1 269 ? -10.156 3.707 -5.93 1 98.44 269 ALA A C 1
ATOM 2043 O O . ALA A 1 269 ? -10.945 4.656 -5.938 1 98.44 269 ALA A O 1
ATOM 2044 N N . ASP A 1 270 ? -9.102 3.6 -5.145 1 97.94 270 ASP A N 1
ATOM 2045 C CA . ASP A 1 270 ? -8.859 4.676 -4.191 1 97.94 270 ASP A CA 1
ATOM 2046 C C . ASP A 1 270 ? -8.438 5.957 -4.906 1 97.94 270 ASP A C 1
ATOM 2048 O O . ASP A 1 270 ? -8.711 7.062 -4.43 1 97.94 270 ASP A O 1
ATOM 2052 N N . VAL A 1 271 ? -7.773 5.836 -6.043 1 98.5 271 VAL A N 1
ATOM 2053 C CA . VAL A 1 271 ? -7.363 6.969 -6.863 1 98.5 271 VAL A CA 1
ATOM 2054 C C . VAL A 1 271 ? -8.594 7.637 -7.469 1 98.5 271 VAL A C 1
ATOM 2056 O O . VAL A 1 271 ? -8.727 8.867 -7.438 1 98.5 271 VAL A O 1
ATOM 2059 N N . ALA A 1 272 ? -9.492 6.809 -7.977 1 98.81 272 ALA A N 1
ATOM 2060 C CA . ALA A 1 272 ? -10.742 7.336 -8.508 1 98.81 272 ALA A CA 1
ATOM 2061 C C . ALA A 1 272 ? -11.547 8.039 -7.426 1 98.81 272 ALA A C 1
ATOM 2063 O O . ALA A 1 272 ? -12.141 9.094 -7.672 1 98.81 272 ALA A O 1
ATOM 2064 N N . GLY A 1 273 ? -11.57 7.449 -6.254 1 98.69 273 GLY A N 1
ATOM 2065 C CA . GLY A 1 273 ? -12.242 8.07 -5.129 1 98.69 273 GLY A CA 1
ATOM 2066 C C . GLY A 1 273 ? -11.672 9.43 -4.762 1 98.69 273 GLY A C 1
ATOM 2067 O O . GLY A 1 273 ? -12.414 10.383 -4.52 1 98.69 273 GLY A O 1
ATOM 2068 N N . ALA A 1 274 ? -10.352 9.508 -4.703 1 98.75 274 ALA A N 1
ATOM 2069 C CA . ALA A 1 274 ? -9.68 10.758 -4.375 1 98.75 274 ALA A CA 1
ATOM 2070 C C . ALA A 1 274 ? -10.031 11.852 -5.387 1 98.75 274 ALA A C 1
ATOM 2072 O O . ALA A 1 274 ? -10.367 12.977 -5.008 1 98.75 274 ALA A O 1
ATOM 2073 N N . TYR A 1 275 ? -9.938 11.453 -6.664 1 98.88 275 TYR A N 1
ATOM 2074 C CA . TYR A 1 275 ? -10.234 12.422 -7.715 1 98.88 275 TYR A CA 1
ATOM 2075 C C . TYR A 1 275 ? -11.703 12.836 -7.676 1 98.88 275 TYR A C 1
ATOM 2077 O O . TYR A 1 275 ? -12.031 13.992 -7.93 1 98.88 275 TYR A O 1
ATOM 2085 N N . ALA A 1 276 ? -12.586 11.922 -7.34 1 98.81 276 ALA A N 1
ATOM 2086 C CA . ALA A 1 276 ? -14.016 12.211 -7.223 1 98.81 276 ALA A CA 1
ATOM 2087 C C . ALA A 1 276 ? -14.266 13.289 -6.172 1 98.81 276 ALA A C 1
ATOM 2089 O O . ALA A 1 276 ? -15.055 14.211 -6.398 1 98.81 276 ALA A O 1
ATOM 2090 N N . VAL A 1 277 ? -13.625 13.18 -5.027 1 98.81 277 VAL A N 1
ATOM 2091 C CA . VAL A 1 277 ? -13.82 14.148 -3.949 1 98.81 277 VAL A CA 1
ATOM 2092 C C . VAL A 1 277 ? -13.297 15.516 -4.383 1 98.81 277 VAL A C 1
ATOM 2094 O O . VAL A 1 277 ? -13.938 16.531 -4.137 1 98.81 277 VAL A O 1
ATOM 2097 N N . ILE A 1 278 ? -12.156 15.516 -5.035 1 98.69 278 ILE A N 1
ATOM 2098 C CA . ILE A 1 278 ? -11.547 16.75 -5.512 1 98.69 278 ILE A CA 1
ATOM 2099 C C . ILE A 1 278 ? -12.492 17.438 -6.496 1 98.69 278 ILE A C 1
ATOM 2101 O O . ILE A 1 278 ? -12.711 18.656 -6.414 1 98.69 278 ILE A O 1
ATOM 2105 N N . LYS A 1 279 ? -13.062 16.672 -7.395 1 98.62 279 LYS A N 1
ATOM 2106 C CA . LYS A 1 279 ? -13.984 17.219 -8.383 1 98.62 279 LYS A CA 1
ATOM 2107 C C . LYS A 1 279 ? -15.273 17.703 -7.727 1 98.62 279 LYS A C 1
ATOM 2109 O O . LYS A 1 279 ? -15.828 18.734 -8.125 1 98.62 279 LYS A O 1
ATOM 2114 N N . LEU A 1 280 ? -15.758 16.984 -6.77 1 98.75 280 LEU A N 1
ATOM 2115 C CA . LEU A 1 280 ? -17.016 17.266 -6.102 1 98.75 280 LEU A CA 1
ATOM 2116 C C . LEU A 1 280 ? -16.922 18.562 -5.285 1 98.75 280 LEU A C 1
ATOM 2118 O O . LEU A 1 280 ? -17.828 19.375 -5.297 1 98.75 280 LEU A O 1
ATOM 2122 N N . LEU A 1 281 ? -15.789 18.75 -4.559 1 98.5 281 LEU A N 1
ATOM 2123 C CA . LEU A 1 281 ? -15.688 19.844 -3.588 1 98.5 281 LEU A CA 1
ATOM 2124 C C . LEU A 1 281 ? -15.078 21.078 -4.227 1 98.5 281 LEU A C 1
ATOM 2126 O O . LEU A 1 281 ? -15.445 22.203 -3.881 1 98.5 281 LEU A O 1
ATOM 2130 N N . GLY A 1 282 ? -14.133 20.859 -5.188 1 98.25 282 GLY A N 1
ATOM 2131 C CA . GLY A 1 282 ? -13.344 22 -5.637 1 98.25 282 GLY A CA 1
ATOM 2132 C C . GLY A 1 282 ? -12.617 22.703 -4.508 1 98.25 282 GLY A C 1
ATOM 2133 O O . GLY A 1 282 ? -12.641 22.25 -3.363 1 98.25 282 GLY A O 1
ATOM 2134 N N . ARG A 1 283 ? -11.938 23.797 -4.812 1 98.12 283 ARG A N 1
ATOM 2135 C CA . ARG A 1 283 ? -11.219 24.562 -3.803 1 98.12 283 ARG A CA 1
ATOM 2136 C C . ARG A 1 283 ? -12.172 25.141 -2.76 1 98.12 283 ARG A C 1
ATOM 2138 O O . ARG A 1 283 ? -11.875 25.125 -1.564 1 98.12 283 ARG A O 1
ATOM 2145 N N . GLU A 1 284 ? -13.297 25.594 -3.199 1 98.31 284 GLU A N 1
ATOM 2146 C CA . GLU A 1 284 ? -14.281 26.188 -2.305 1 98.31 284 GLU A CA 1
ATOM 2147 C C . GLU A 1 284 ? -14.781 25.172 -1.275 1 98.31 284 GLU A C 1
ATOM 2149 O O . GLU A 1 284 ? -14.906 25.5 -0.092 1 98.31 284 GLU A O 1
ATOM 2154 N N . GLY A 1 285 ? -15.109 24.016 -1.765 1 98.56 285 GLY A N 1
ATOM 2155 C CA . GLY A 1 285 ? -15.555 22.969 -0.855 1 98.56 285 GLY A CA 1
ATOM 2156 C C . GLY A 1 285 ? -14.508 22.578 0.167 1 98.56 285 GLY A C 1
ATOM 2157 O O . GLY A 1 285 ? -14.812 22.406 1.349 1 98.56 285 GLY A O 1
ATOM 2158 N N . PHE A 1 286 ? -13.289 22.469 -0.247 1 98.75 286 PHE A N 1
ATOM 2159 C CA . PHE A 1 286 ? -12.211 22.125 0.677 1 98.75 286 PHE A CA 1
ATOM 2160 C C . PHE A 1 286 ? -11.969 23.25 1.669 1 98.75 286 PHE A C 1
ATOM 2162 O O . PHE A 1 286 ? -11.68 23 2.842 1 98.75 286 PHE A O 1
ATOM 2169 N N . ARG A 1 287 ? -12 24.5 1.205 1 98.56 287 ARG A N 1
ATOM 2170 C CA . ARG A 1 287 ? -11.875 25.641 2.113 1 98.56 287 ARG A CA 1
ATOM 2171 C C . ARG A 1 287 ? -12.93 25.578 3.215 1 98.56 287 ARG A C 1
ATOM 2173 O O . ARG A 1 287 ? -12.641 25.859 4.379 1 98.56 287 ARG A O 1
ATOM 2180 N N . ALA A 1 288 ? -14.172 25.203 2.842 1 98.62 288 ALA A N 1
ATOM 2181 C CA . ALA A 1 288 ? -15.25 25.094 3.814 1 98.62 288 ALA A CA 1
ATOM 2182 C C . ALA A 1 288 ? -14.969 23.984 4.824 1 98.62 288 ALA A C 1
ATOM 2184 O O . ALA A 1 288 ? -15.211 24.156 6.023 1 98.62 288 ALA A O 1
ATOM 2185 N N . VAL A 1 289 ? -14.508 22.859 4.324 1 98.62 289 VAL A N 1
ATOM 2186 C CA . VAL A 1 289 ? -14.18 21.734 5.195 1 98.62 289 VAL A CA 1
ATOM 2187 C C . VAL A 1 289 ? -13.102 22.141 6.188 1 98.62 289 VAL A C 1
ATOM 2189 O O . VAL A 1 289 ? -13.242 21.938 7.398 1 98.62 289 VAL A O 1
ATOM 2192 N N . VAL A 1 290 ? -11.992 22.7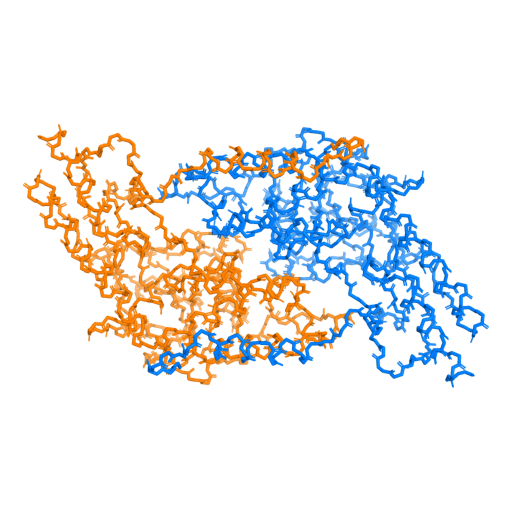03 5.715 1 98.69 290 VAL A N 1
ATOM 2193 C CA . VAL A 1 290 ? -10.859 23.094 6.547 1 98.69 290 VAL A CA 1
ATOM 2194 C C . VAL A 1 290 ? -11.289 24.188 7.531 1 98.69 290 VAL A C 1
ATOM 2196 O O . VAL A 1 290 ? -10.922 24.141 8.711 1 98.69 290 VAL A O 1
ATOM 2199 N N . ALA A 1 291 ? -12.062 25.141 7.047 1 98.5 291 ALA A N 1
ATOM 2200 C CA . ALA A 1 291 ? -12.555 26.203 7.926 1 98.5 291 ALA A CA 1
ATOM 2201 C C . ALA A 1 291 ? -13.367 25.625 9.086 1 98.5 291 ALA A C 1
ATOM 2203 O O . ALA A 1 291 ? -13.266 26.094 10.219 1 98.5 291 ALA A O 1
ATOM 2204 N N . GLY A 1 292 ? -14.234 24.641 8.758 1 98.62 292 GLY A N 1
ATOM 2205 C CA . GLY A 1 292 ? -14.984 23.969 9.805 1 98.62 292 GLY A CA 1
ATOM 2206 C C . GLY A 1 292 ? -14.102 23.297 10.828 1 98.62 292 GLY A C 1
ATOM 2207 O O . GLY A 1 292 ? -14.352 23.406 12.031 1 98.62 292 GLY A O 1
ATOM 2208 N N . CYS A 1 293 ? -13.109 22.578 10.375 1 98.69 293 CYS A N 1
ATOM 2209 C CA . CYS A 1 293 ? -12.164 21.922 11.273 1 98.69 293 CYS A CA 1
ATOM 2210 C C . CYS A 1 293 ? -11.438 22.938 12.141 1 98.69 293 CYS A C 1
ATOM 2212 O O . CYS A 1 293 ? -11.234 22.703 13.336 1 98.69 293 CYS A O 1
ATOM 2214 N N . MET A 1 294 ? -11.047 24.031 11.539 1 98.38 294 MET A N 1
ATOM 2215 C CA . MET A 1 294 ? -10.328 25.078 12.273 1 98.38 294 MET A CA 1
ATOM 2216 C C . MET A 1 294 ? -11.227 25.719 13.328 1 98.38 294 MET A C 1
ATOM 2218 O O . MET A 1 294 ? -10.766 26.031 14.43 1 98.38 294 MET A O 1
ATOM 2222 N N . GLU A 1 295 ? -12.438 25.969 12.961 1 98.44 295 GLU A N 1
ATOM 2223 C CA . GLU A 1 295 ? -13.383 26.516 13.93 1 98.44 295 GLU A CA 1
ATOM 2224 C C . GLU A 1 295 ? -13.57 25.578 15.117 1 98.44 295 GLU A C 1
ATOM 2226 O O . GLU A 1 295 ? -13.594 26.031 16.266 1 98.44 295 GLU A O 1
ATOM 2231 N N . ASN A 1 296 ? -13.734 24.312 14.852 1 98.62 296 ASN A N 1
ATOM 2232 C CA . ASN A 1 296 ? -13.883 23.328 15.914 1 98.62 296 ASN A CA 1
ATOM 2233 C C . ASN A 1 296 ? -12.609 23.203 16.75 1 98.62 296 ASN A C 1
ATOM 2235 O O . ASN A 1 296 ? -12.672 22.953 17.953 1 98.62 296 ASN A O 1
ATOM 2239 N N . THR A 1 297 ? -11.461 23.344 16.109 1 98.62 297 THR A N 1
ATOM 2240 C CA . THR A 1 297 ? -10.195 23.375 16.844 1 98.62 297 THR A CA 1
ATOM 2241 C C . THR A 1 297 ? -10.164 24.547 17.812 1 98.62 297 THR A C 1
ATOM 2243 O O . THR A 1 297 ? -9.758 24.391 18.969 1 98.62 297 THR A O 1
ATOM 2246 N N . ARG A 1 298 ? -10.578 25.703 17.344 1 98.06 298 ARG A N 1
ATOM 2247 C CA . ARG A 1 298 ? -10.648 26.891 18.203 1 98.06 298 ARG A CA 1
ATOM 2248 C C . ARG A 1 298 ? -11.578 26.656 19.375 1 98.06 298 ARG A C 1
ATOM 2250 O O . ARG A 1 298 ? -11.25 27 20.516 1 98.06 298 ARG A O 1
ATOM 2257 N N . ARG A 1 299 ? -12.758 26.062 19.094 1 98.38 299 ARG A N 1
ATOM 2258 C CA . ARG A 1 299 ? -13.727 25.75 20.156 1 98.38 299 ARG A CA 1
ATOM 2259 C C . ARG A 1 299 ? -13.109 24.844 21.203 1 98.38 299 ARG A C 1
ATOM 2261 O O . ARG A 1 299 ? -13.297 25.047 22.406 1 98.38 299 ARG A O 1
ATOM 2268 N N . LEU A 1 300 ? -12.422 23.812 20.719 1 98.75 300 LEU A N 1
ATOM 2269 C CA . LEU A 1 300 ? -11.766 22.875 21.609 1 98.75 300 LEU A CA 1
ATOM 2270 C C . LEU A 1 300 ? -10.742 23.594 22.5 1 98.75 300 LEU A C 1
ATOM 2272 O O . LEU A 1 300 ? -10.703 23.375 23.703 1 98.75 300 LEU A O 1
ATOM 2276 N N . ILE A 1 301 ? -9.914 24.453 21.859 1 98.5 301 ILE A N 1
ATOM 2277 C CA . ILE A 1 301 ? -8.844 25.141 22.578 1 98.5 301 ILE A CA 1
ATOM 2278 C C . ILE A 1 301 ? -9.445 26.062 23.641 1 98.5 301 ILE A C 1
ATOM 2280 O O . ILE A 1 301 ? -9.031 26.031 24.797 1 98.5 301 ILE A O 1
ATOM 2284 N N . GLU A 1 302 ? -10.398 26.859 23.25 1 98.31 302 GLU A N 1
ATOM 2285 C CA . GLU A 1 302 ? -11.055 27.781 24.188 1 98.31 302 GLU A CA 1
ATOM 2286 C C . GLU A 1 302 ? -11.688 27.016 25.359 1 98.31 302 GLU A C 1
ATOM 2288 O O . GLU A 1 302 ? -11.57 27.422 26.516 1 98.31 302 GLU A O 1
ATOM 2293 N N . GLY A 1 303 ? -12.375 25.938 25.047 1 98.38 303 GLY A N 1
ATOM 2294 C CA . GLY A 1 303 ? -13 25.109 26.062 1 98.38 303 GLY A CA 1
ATOM 2295 C C . GLY A 1 303 ? -12 24.484 27.016 1 98.38 303 GLY A C 1
ATOM 2296 O O . GLY A 1 303 ? -12.18 24.547 28.234 1 98.38 303 GLY A O 1
ATOM 2297 N N . MET A 1 304 ? -10.969 23.859 26.484 1 98.38 304 MET A N 1
ATOM 2298 C CA . MET A 1 304 ? -9.938 23.234 27.297 1 98.38 304 MET A CA 1
ATOM 2299 C C . MET A 1 304 ? -9.258 24.25 28.203 1 98.38 304 MET A C 1
ATOM 2301 O O . MET A 1 304 ? -9.016 23.984 29.375 1 98.38 304 MET A O 1
ATOM 2305 N N . GLU A 1 305 ? -8.961 25.391 27.641 1 98.06 305 GLU A N 1
ATOM 2306 C CA . GLU A 1 305 ? -8.312 26.438 28.406 1 98.06 305 GLU A CA 1
ATOM 2307 C C . GLU A 1 305 ? -9.219 26.953 29.531 1 98.06 305 GLU A C 1
ATOM 2309 O O . GLU A 1 305 ? -8.75 27.312 30.609 1 98.06 305 GLU A O 1
ATOM 2314 N N . ALA A 1 306 ? -10.453 27 29.266 1 97.81 306 ALA A N 1
ATOM 2315 C CA . ALA A 1 306 ? -11.422 27.406 30.281 1 97.81 306 ALA A CA 1
ATOM 2316 C C . ALA A 1 306 ? -11.398 26.438 31.469 1 97.81 306 ALA A C 1
ATOM 2318 O O . ALA A 1 306 ? -11.711 26.828 32.594 1 97.81 306 ALA A O 1
ATOM 2319 N N . PHE A 1 307 ? -11.016 25.188 31.203 1 97.12 307 PHE A N 1
ATOM 2320 C CA . PHE A 1 307 ? -10.961 24.203 32.281 1 97.12 307 PHE A CA 1
ATOM 2321 C C . PHE A 1 307 ? -9.555 24.078 32.844 1 97.12 307 PHE A C 1
ATOM 2323 O O . PHE A 1 307 ? -9.258 23.156 33.594 1 97.12 307 PHE A O 1
ATOM 2330 N N . GLY A 1 308 ? -8.664 24.953 32.406 1 96.81 308 GLY A N 1
ATOM 2331 C CA . GLY A 1 308 ? -7.367 25.078 33.062 1 96.81 308 GLY A CA 1
ATOM 2332 C C . GLY A 1 308 ? -6.25 24.391 32.281 1 96.81 308 GLY A C 1
ATOM 2333 O O . GLY A 1 308 ? -5.105 24.359 32.75 1 96.81 308 GLY A O 1
ATOM 2334 N N . TYR A 1 309 ? -6.562 23.828 31.141 1 97.88 309 TYR A N 1
ATOM 2335 C CA . TYR A 1 309 ? -5.512 23.234 30.328 1 97.88 309 TYR A CA 1
ATOM 2336 C C . TYR A 1 309 ? -4.668 24.297 29.656 1 97.88 309 TYR A C 1
ATOM 2338 O O . TYR A 1 309 ? -5.195 25.312 29.188 1 97.88 309 TYR A O 1
ATOM 2346 N N . THR A 1 310 ? -3.377 24.141 29.625 1 97.88 310 THR A N 1
ATOM 2347 C CA . THR A 1 310 ? -2.461 25.078 28.984 1 97.88 310 THR A CA 1
ATOM 2348 C C . THR A 1 310 ? -2.029 24.547 27.609 1 97.88 310 THR A C 1
ATOM 2350 O O . THR A 1 310 ? -1.519 23.438 27.5 1 97.88 310 THR A O 1
ATOM 2353 N N . ARG A 1 311 ? -2.291 25.312 26.656 1 96.75 311 ARG A N 1
ATOM 2354 C CA . ARG A 1 311 ? -1.884 24.922 25.312 1 96.75 311 ARG A CA 1
ATOM 2355 C C . ARG A 1 311 ? -0.366 24.797 25.219 1 96.75 311 ARG A C 1
ATOM 2357 O O . ARG A 1 311 ? 0.363 25.625 25.781 1 96.75 311 ARG A O 1
ATOM 2364 N N . ALA A 1 312 ? 0.115 23.844 24.453 1 95.62 312 ALA A N 1
ATOM 2365 C CA . ALA A 1 312 ? 1.55 23.656 24.25 1 95.62 312 ALA A CA 1
ATOM 2366 C C . ALA A 1 312 ? 2.062 24.609 23.156 1 95.62 312 ALA A C 1
ATOM 2368 O O . ALA A 1 312 ? 3.176 25.125 23.266 1 95.62 312 ALA A O 1
ATOM 2369 N N . VAL A 1 313 ? 1.313 24.812 22.094 1 95.44 313 VAL A N 1
ATOM 2370 C CA . VAL A 1 313 ? 1.65 25.703 20.984 1 95.44 313 VAL A CA 1
ATOM 2371 C C . VAL A 1 313 ? 0.373 26.25 20.359 1 95.44 313 VAL A C 1
ATOM 2373 O O . VAL A 1 313 ? -0.716 25.719 20.578 1 95.44 313 VAL A O 1
ATOM 2376 N N . ASP A 1 314 ? 0.504 27.406 19.672 1 93.69 314 ASP A N 1
ATOM 2377 C CA . ASP A 1 314 ? -0.594 27.906 18.844 1 93.69 314 ASP A CA 1
ATOM 2378 C C . ASP A 1 314 ? -0.685 27.125 17.531 1 93.69 314 ASP A C 1
ATOM 2380 O O . ASP A 1 314 ? 0.224 27.203 16.703 1 93.69 314 ASP A O 1
ATOM 2384 N N . PRO A 1 315 ? -1.753 26.438 17.422 1 91.75 315 PRO A N 1
ATOM 2385 C CA . PRO A 1 315 ? -1.787 25.578 16.234 1 91.75 315 PRO A CA 1
ATOM 2386 C C . PRO A 1 315 ? -1.945 26.359 14.938 1 91.75 315 PRO A C 1
ATOM 2388 O O . PRO A 1 315 ? -2.637 27.391 14.906 1 91.75 315 PRO A O 1
ATOM 2391 N N . VAL A 1 316 ? -1.296 25.844 13.867 1 94.06 316 VAL A N 1
ATOM 2392 C CA . VAL A 1 316 ? -1.455 26.406 12.531 1 94.06 316 VAL A CA 1
ATOM 2393 C C . VAL A 1 316 ? -2.541 25.625 11.781 1 94.06 316 VAL A C 1
ATOM 2395 O O . VAL A 1 316 ? -3.205 26.188 10.898 1 94.06 316 VAL A O 1
ATOM 2398 N N . MET A 1 317 ? -2.764 24.359 12.164 1 95.88 317 MET A N 1
ATOM 2399 C CA . MET A 1 317 ? -3.721 23.453 11.531 1 95.88 317 MET A CA 1
ATOM 2400 C C . MET A 1 317 ? -4.66 22.844 12.57 1 95.88 317 MET A C 1
ATOM 2402 O O . MET A 1 317 ? -4.664 23.266 13.727 1 95.88 317 MET A O 1
ATOM 2406 N N . ASN A 1 318 ? -5.457 21.906 12.133 1 98.19 318 ASN A N 1
ATOM 2407 C CA . ASN A 1 318 ? -6.484 21.328 12.992 1 98.19 318 ASN A CA 1
ATOM 2408 C C . ASN A 1 318 ? -5.902 20.266 13.914 1 98.19 318 ASN A C 1
ATOM 2410 O O . ASN A 1 318 ? -6.445 19.156 14.016 1 98.19 318 ASN A O 1
ATOM 2414 N N . VAL A 1 319 ? -4.793 20.594 14.562 1 97.94 319 VAL A N 1
ATOM 2415 C CA . VAL A 1 319 ? -4.137 19.812 15.609 1 97.94 319 VAL A CA 1
ATOM 2416 C C . VAL A 1 319 ? -3.898 20.688 16.844 1 97.94 319 VAL A C 1
ATOM 2418 O O . VAL A 1 319 ? -3.248 21.734 16.75 1 97.94 319 VAL A O 1
ATOM 2421 N N . ALA A 1 320 ? -4.453 20.344 17.938 1 98.19 320 ALA A N 1
ATOM 2422 C CA . ALA A 1 320 ? -4.293 21.109 19.172 1 98.19 320 ALA A CA 1
ATOM 2423 C C . ALA A 1 320 ? -3.547 20.281 20.219 1 98.19 320 ALA A C 1
ATOM 2425 O O . ALA A 1 320 ? -3.779 19.078 20.359 1 98.19 320 ALA A O 1
ATOM 2426 N N . THR A 1 321 ? -2.648 20.906 20.875 1 97.75 321 THR A N 1
ATOM 2427 C CA . THR A 1 321 ? -1.86 20.219 21.891 1 97.75 321 THR A CA 1
ATOM 2428 C C . THR A 1 321 ? -1.914 20.984 23.219 1 97.75 321 THR A C 1
ATOM 2430 O O . THR A 1 321 ? -1.989 22.203 23.234 1 97.75 321 THR A O 1
ATOM 2433 N N . PHE A 1 322 ? -1.922 20.25 24.328 1 98.19 322 PHE A N 1
ATOM 2434 C CA . PHE A 1 322 ? -1.978 20.797 25.672 1 98.19 322 PHE A CA 1
ATOM 2435 C C . PHE A 1 322 ? -0.968 20.094 26.578 1 98.19 322 PHE A C 1
ATOM 2437 O O . PHE A 1 322 ? -0.558 18.969 26.312 1 98.19 322 PHE A O 1
ATOM 2444 N N . GLU A 1 323 ? -0.581 20.828 27.641 1 97.44 323 GLU A N 1
ATOM 2445 C CA . GLU A 1 323 ? 0.153 20.156 28.703 1 97.44 323 GLU A CA 1
ATOM 2446 C C . GLU A 1 323 ? -0.619 18.938 29.219 1 97.44 323 GLU A C 1
ATOM 2448 O O . GLU A 1 323 ? -1.846 18.891 29.109 1 97.44 323 GLU A O 1
ATOM 2453 N N . ALA A 1 324 ? 0.181 18.047 29.781 1 94.31 324 ALA A N 1
ATOM 2454 C CA . ALA A 1 324 ? -0.422 16.812 30.281 1 94.31 324 ALA A CA 1
ATOM 2455 C C . ALA A 1 324 ? -1.551 17.109 31.266 1 94.31 324 ALA A C 1
ATOM 2457 O O . ALA A 1 324 ? -1.457 18.047 32.062 1 94.31 324 ALA A O 1
ATOM 2458 N N . GLY A 1 325 ? -2.574 16.359 31.188 1 94.38 325 GLY A N 1
ATOM 2459 C CA . GLY A 1 325 ? -3.744 16.484 32.062 1 94.38 325 GLY A CA 1
ATOM 2460 C C . GLY A 1 325 ? -4.727 15.336 31.891 1 94.38 325 GLY A C 1
ATOM 2461 O O . GLY A 1 325 ? -4.527 14.453 31.047 1 94.38 325 GLY A O 1
ATOM 2462 N N . PRO A 1 326 ? -5.727 15.312 32.719 1 95.94 326 PRO A N 1
ATOM 2463 C CA . PRO A 1 326 ? -6.695 14.219 32.656 1 95.94 326 PRO A CA 1
ATOM 2464 C C . PRO A 1 326 ? -7.578 14.273 31.406 1 95.94 326 PRO A C 1
ATOM 2466 O O . PRO A 1 326 ? -7.941 15.359 30.953 1 95.94 326 PRO A O 1
ATOM 2469 N N . VAL A 1 327 ? -7.871 13.172 30.859 1 96.94 327 VAL A N 1
ATOM 2470 C CA . VAL A 1 327 ? -8.805 13 29.75 1 96.94 327 VAL A CA 1
ATOM 2471 C C . VAL A 1 327 ? -9.984 12.141 30.188 1 96.94 327 VAL A C 1
ATOM 2473 O O . VAL A 1 327 ? -9.805 11.117 30.844 1 96.94 327 VAL A O 1
ATOM 2476 N N . PRO A 1 328 ? -11.172 12.609 29.891 1 97.69 328 PRO A N 1
ATOM 2477 C CA . PRO A 1 328 ? -12.328 11.812 30.312 1 97.69 328 PRO A CA 1
ATOM 2478 C C . PRO A 1 328 ? -12.305 10.391 29.75 1 97.69 328 PRO A C 1
ATOM 2480 O O . PRO A 1 328 ? -11.914 10.188 28.609 1 97.69 328 PRO A O 1
ATOM 2483 N N . LYS A 1 329 ? -12.781 9.438 30.562 1 95.81 329 LYS A N 1
ATOM 2484 C CA . LYS A 1 329 ? -12.852 8.039 30.156 1 95.81 329 LYS A CA 1
ATOM 2485 C C . LYS A 1 329 ? -13.703 7.879 28.891 1 95.81 329 LYS A C 1
ATOM 2487 O O . LYS A 1 329 ? -14.734 8.539 28.75 1 95.81 329 LYS A O 1
ATOM 2492 N N . GLY A 1 330 ? -13.266 6.996 28.031 1 96.06 330 GLY A N 1
ATOM 2493 C CA . GLY A 1 330 ? -14.039 6.699 26.828 1 96.06 330 GLY A CA 1
ATOM 2494 C C . GLY A 1 330 ? -13.578 7.477 25.609 1 96.06 330 GLY A C 1
ATOM 2495 O O . GLY A 1 330 ? -13.891 7.105 24.484 1 96.06 330 GLY A O 1
ATOM 2496 N N . TRP A 1 331 ? -12.914 8.602 25.891 1 97.62 331 TRP A N 1
ATOM 2497 C CA . TRP A 1 331 ? -12.398 9.406 24.797 1 97.62 331 TRP A CA 1
ATOM 2498 C C . TRP A 1 331 ? -10.969 8.992 24.438 1 97.62 331 TRP A C 1
ATOM 2500 O O . TRP A 1 331 ? -10.164 8.695 25.328 1 97.62 331 TRP A O 1
ATOM 2510 N N . ILE A 1 332 ? -10.68 8.953 23.156 1 96.88 332 ILE A N 1
ATOM 2511 C CA . ILE A 1 332 ? -9.352 8.547 22.719 1 96.88 332 ILE A CA 1
ATOM 2512 C C . ILE A 1 332 ? -8.555 9.781 22.297 1 96.88 332 ILE A C 1
ATOM 2514 O O . ILE A 1 332 ? -8.859 10.406 21.266 1 96.88 332 ILE A O 1
ATOM 2518 N N . VAL A 1 333 ? -7.617 10.117 23.016 1 96.25 333 VAL A N 1
ATOM 2519 C CA . VAL A 1 333 ? -6.699 11.219 22.781 1 96.25 333 VAL A CA 1
ATOM 2520 C C . VAL A 1 333 ? -5.262 10.703 22.75 1 96.25 333 VAL A C 1
ATOM 2522 O O . VAL A 1 333 ? -4.922 9.758 23.469 1 96.25 333 VAL A O 1
ATOM 2525 N N . SER A 1 334 ? -4.469 11.25 21.891 1 94.38 334 SER A N 1
ATOM 2526 C CA . SER A 1 334 ? -3.088 10.789 21.797 1 94.38 334 SER A CA 1
ATOM 2527 C C . SER A 1 334 ? -2.137 11.742 22.516 1 94.38 334 SER A C 1
ATOM 2529 O O . SER A 1 334 ? -2.559 12.789 23.016 1 94.38 334 SER A O 1
ATOM 2531 N N . HIS A 1 335 ? -0.899 11.305 22.625 1 94.06 335 HIS A N 1
ATOM 2532 C CA . HIS A 1 335 ? 0.156 12.102 23.234 1 94.06 335 HIS A CA 1
ATOM 2533 C C . HIS A 1 335 ? 1.344 12.266 22.297 1 94.06 335 HIS A C 1
ATOM 2535 O O . HIS A 1 335 ? 1.649 11.367 21.516 1 94.06 335 HIS A O 1
ATOM 2541 N N . THR A 1 336 ? 1.921 13.453 22.344 1 92.81 336 THR A N 1
ATOM 2542 C CA . THR A 1 336 ? 3.178 13.648 21.641 1 92.81 336 THR A CA 1
ATOM 2543 C C . THR A 1 336 ? 4.328 12.961 22.359 1 92.81 336 THR A C 1
ATOM 2545 O O . THR A 1 336 ? 4.16 12.492 23.484 1 92.81 336 THR A O 1
ATOM 2548 N N . ARG A 1 337 ? 5.504 12.953 21.781 1 89.12 337 ARG A N 1
ATOM 2549 C CA . ARG A 1 337 ? 6.707 12.375 22.375 1 89.12 337 ARG A CA 1
ATOM 2550 C C . ARG A 1 337 ? 7.129 13.141 23.625 1 89.12 337 ARG A C 1
ATOM 2552 O O . ARG A 1 337 ? 7.801 12.594 24.5 1 89.12 337 ARG A O 1
ATOM 2559 N N . ALA A 1 338 ? 6.742 14.344 23.641 1 89.06 338 ALA A N 1
ATOM 2560 C CA . ALA A 1 338 ? 7.094 15.203 24.766 1 89.06 338 ALA A CA 1
ATOM 2561 C C . ALA A 1 338 ? 6.059 15.102 25.875 1 89.06 338 ALA A C 1
ATOM 2563 O O . ALA A 1 338 ? 6.176 15.766 26.906 1 89.06 338 ALA A O 1
ATOM 2564 N N . GLY A 1 339 ? 5 14.336 25.688 1 92.56 339 GLY A N 1
ATOM 2565 C CA . GLY A 1 339 ? 4.016 14.07 26.719 1 92.56 339 GLY A CA 1
ATOM 2566 C C . GLY A 1 339 ? 2.82 15 26.656 1 92.56 339 GLY A C 1
ATOM 2567 O O . GLY A 1 339 ? 1.934 14.938 27.516 1 92.56 339 GLY A O 1
ATOM 2568 N N . HIS A 1 340 ? 2.754 15.797 25.641 1 96.5 340 HIS A N 1
ATOM 2569 C CA . HIS A 1 340 ? 1.609 16.688 25.5 1 96.5 340 HIS A CA 1
ATOM 2570 C C . HIS A 1 340 ? 0.374 15.93 25.031 1 96.5 340 HIS A C 1
ATOM 2572 O O . HIS A 1 340 ? 0.483 14.992 24.234 1 96.5 340 HIS A O 1
ATOM 2578 N N . LEU A 1 341 ? -0.817 16.375 25.531 1 97.38 341 LEU A N 1
ATOM 2579 C CA . LEU A 1 341 ? -2.059 15.906 24.922 1 97.38 341 LEU A CA 1
ATOM 2580 C C . LEU A 1 341 ? -2.174 16.406 23.484 1 97.38 341 LEU A C 1
ATOM 2582 O O . LEU A 1 341 ? -1.911 17.578 23.203 1 97.38 341 LEU A O 1
ATOM 2586 N N . ARG A 1 342 ? -2.473 15.516 22.609 1 97.44 342 ARG A N 1
ATOM 2587 C CA . ARG A 1 342 ? -2.613 15.859 21.203 1 97.44 342 ARG A CA 1
ATOM 2588 C C . ARG A 1 342 ? -4.016 15.531 20.703 1 97.44 342 ARG A C 1
ATOM 2590 O O . ARG A 1 342 ? -4.469 14.391 20.797 1 97.44 342 ARG A O 1
ATOM 2597 N N . PHE A 1 343 ? -4.676 16.578 20.219 1 98.19 343 PHE A N 1
ATOM 2598 C CA . PHE A 1 343 ? -6 16.438 19.641 1 98.19 343 PHE A CA 1
ATOM 2599 C C . PHE A 1 343 ? -5.949 16.688 18.125 1 98.19 343 PHE A C 1
ATOM 2601 O O . PHE A 1 343 ? -5.375 17.688 17.688 1 98.19 343 PHE A O 1
ATOM 2608 N N . VAL A 1 344 ? -6.461 15.773 17.375 1 98.19 344 VAL A N 1
ATOM 2609 C CA . VAL A 1 344 ? -6.605 15.969 15.938 1 98.19 344 VAL A CA 1
ATOM 2610 C C . VAL A 1 344 ? -8.078 16.188 15.594 1 98.19 344 VAL A C 1
ATOM 2612 O O . VAL A 1 344 ? -8.906 15.289 15.805 1 98.19 344 VAL A O 1
ATOM 2615 N N . VAL A 1 345 ? -8.406 17.328 15.047 1 98.56 345 VAL A N 1
ATOM 2616 C CA . VAL A 1 345 ? -9.797 17.719 14.805 1 98.56 345 VAL A CA 1
ATOM 2617 C C . VAL A 1 345 ? -10.125 17.547 13.328 1 98.56 345 VAL A C 1
ATOM 2619 O O . VAL A 1 345 ? -10.227 18.531 12.586 1 98.56 345 VAL A O 1
ATOM 2622 N N . MET A 1 346 ? -10.391 16.328 12.992 1 98.38 346 MET A N 1
ATOM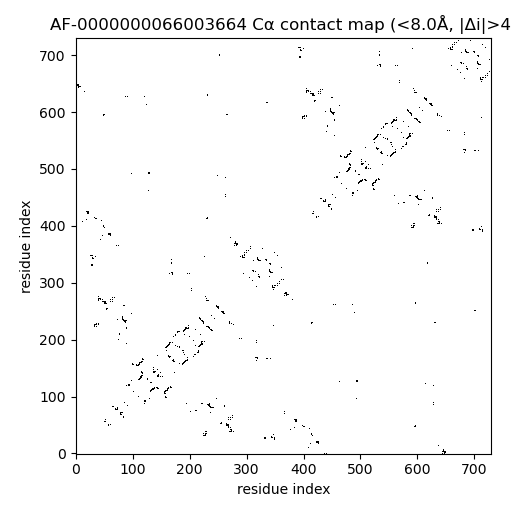 2623 C CA . MET A 1 346 ? -10.695 15.945 11.617 1 98.38 346 MET A CA 1
ATOM 2624 C C . MET A 1 346 ? -12.148 16.266 11.273 1 98.38 346 MET A C 1
ATOM 2626 O O . MET A 1 346 ? -12.93 16.641 12.148 1 98.38 346 MET A O 1
ATOM 2630 N N . PRO A 1 347 ? -12.539 16.062 9.969 1 98 347 PRO A N 1
ATOM 2631 C CA . PRO A 1 347 ? -13.898 16.406 9.539 1 98 347 PRO A CA 1
ATOM 2632 C C . PRO A 1 347 ? -14.969 15.664 10.336 1 98 347 PRO A C 1
ATOM 2634 O O . PRO A 1 347 ? -16.078 16.188 10.516 1 98 347 PRO A O 1
ATOM 2637 N N . HIS A 1 348 ? -14.656 14.477 10.852 1 97.5 348 HIS A N 1
ATOM 2638 C CA . HIS A 1 348 ? -15.648 13.719 11.609 1 97.5 348 HIS A CA 1
ATOM 2639 C C . HIS A 1 348 ? -15.828 14.297 13.016 1 97.5 348 HIS A C 1
ATOM 2641 O O . HIS A 1 348 ? -16.781 13.961 13.711 1 97.5 348 HIS A O 1
ATOM 2647 N N . VAL A 1 349 ? -14.891 15.133 13.484 1 98.31 349 VAL A N 1
ATOM 2648 C CA . VAL A 1 349 ? -14.984 15.789 14.781 1 98.31 349 VAL A CA 1
ATOM 2649 C C . VAL A 1 349 ? -15.828 17.062 14.664 1 98.31 349 VAL A C 1
ATOM 2651 O O . VAL A 1 349 ? -15.289 18.156 14.586 1 98.31 349 VAL A O 1
ATOM 2654 N N . THR A 1 350 ? -17.094 16.906 14.758 1 97.94 350 THR A N 1
ATOM 2655 C CA . THR A 1 350 ? -18.062 17.984 14.578 1 97.94 350 THR A CA 1
ATOM 2656 C C . THR A 1 350 ? -18.156 18.828 15.844 1 97.94 350 THR A C 1
ATOM 2658 O O . THR A 1 350 ? -17.562 18.5 16.875 1 97.94 350 THR A O 1
ATOM 2661 N N . ARG A 1 351 ? -18.875 19.922 15.68 1 98.25 351 ARG A N 1
ATOM 2662 C CA . ARG A 1 351 ? -19.125 20.781 16.828 1 98.25 351 ARG A CA 1
ATOM 2663 C C . ARG A 1 351 ? -19.719 19.984 17.984 1 98.25 351 ARG A C 1
ATOM 2665 O O . ARG A 1 351 ? -19.328 20.172 19.141 1 98.25 351 ARG A O 1
ATOM 2672 N N . ASP A 1 352 ? -20.672 19.062 17.641 1 98.38 352 ASP A N 1
ATOM 2673 C CA . ASP A 1 352 ? -21.328 18.25 18.656 1 98.38 352 ASP A CA 1
ATOM 2674 C C . ASP A 1 352 ? -20.312 17.359 19.375 1 98.38 352 ASP A C 1
ATOM 2676 O O . ASP A 1 352 ? -20.391 17.156 20.594 1 98.38 352 ASP A O 1
ATOM 2680 N N . VAL A 1 353 ? -19.359 16.797 18.656 1 98.44 353 VAL A N 1
ATOM 2681 C CA . VAL A 1 353 ? -18.344 15.945 19.25 1 98.44 353 VAL A CA 1
ATOM 2682 C C . VAL A 1 353 ? -17.5 16.75 20.234 1 98.44 353 VAL A C 1
ATOM 2684 O O . VAL A 1 353 ? -17.219 16.297 21.344 1 98.44 353 VAL A O 1
ATOM 2687 N N . ILE A 1 354 ? -17.125 17.984 19.859 1 98.56 354 ILE A N 1
ATOM 2688 C CA . ILE A 1 354 ? -16.312 18.844 20.703 1 98.56 354 ILE A CA 1
ATOM 2689 C C . ILE A 1 354 ? -17.094 19.219 21.969 1 98.56 354 ILE A C 1
ATOM 2691 O O . ILE A 1 354 ? -16.547 19.141 23.078 1 98.56 354 ILE A O 1
ATOM 2695 N N . GLU A 1 355 ? -18.328 19.578 21.781 1 98.31 355 GLU A N 1
ATOM 2696 C CA . GLU A 1 355 ? -19.172 19.969 22.922 1 98.31 355 GLU A CA 1
ATOM 2697 C C . GLU A 1 355 ? -19.359 18.812 23.891 1 98.31 355 GLU A C 1
ATOM 2699 O O . GLU A 1 355 ? -19.328 19 25.109 1 98.31 355 GLU A O 1
ATOM 2704 N N . ASN A 1 356 ? -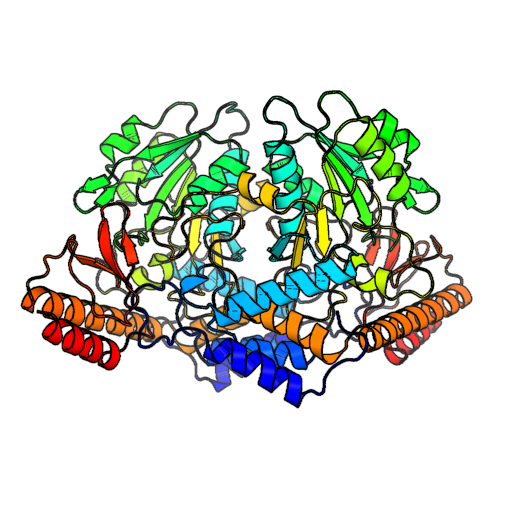19.625 17.625 23.328 1 98.44 356 ASN A N 1
ATOM 2705 C CA . ASN A 1 356 ? -19.766 16.438 24.172 1 98.44 356 ASN A CA 1
ATOM 2706 C C . ASN A 1 356 ? -18.484 16.141 24.938 1 98.44 356 ASN A C 1
ATOM 2708 O O . ASN A 1 356 ? -18.516 15.758 26.109 1 98.44 356 ASN A O 1
ATOM 2712 N N . PHE A 1 357 ? -17.375 16.25 24.344 1 98.56 357 PHE A N 1
ATOM 2713 C CA . PHE A 1 357 ? -16.078 16.031 24.984 1 98.56 357 PHE A CA 1
ATOM 2714 C C . PHE A 1 357 ? -15.859 17.031 26.125 1 98.56 357 PHE A C 1
ATOM 2716 O O . PHE A 1 357 ? -15.492 16.641 27.234 1 98.56 357 PHE A O 1
ATOM 2723 N N . LEU A 1 358 ? -16.125 18.312 25.781 1 98.44 358 LEU A N 1
ATOM 2724 C CA . LEU A 1 358 ? -15.914 19.375 26.766 1 98.44 358 LEU A CA 1
ATOM 2725 C C . LEU A 1 358 ? -16.859 19.203 27.953 1 98.44 358 LEU A C 1
ATOM 2727 O O . LEU A 1 358 ? -16.5 19.516 29.094 1 98.44 358 LEU A O 1
ATOM 2731 N N . ALA A 1 359 ? -18.062 18.734 27.672 1 98.25 359 ALA A N 1
ATOM 2732 C CA . ALA A 1 359 ? -18.984 18.422 28.766 1 98.25 359 ALA A CA 1
ATOM 2733 C C . ALA A 1 359 ? -18.406 17.359 29.688 1 98.25 359 ALA A C 1
ATOM 2735 O O . ALA A 1 359 ? -18.578 17.438 30.906 1 98.25 359 ALA A O 1
ATOM 2736 N N . ASP A 1 360 ? -17.781 16.359 29.094 1 98.19 360 ASP A N 1
ATOM 2737 C CA . ASP A 1 360 ? -17.172 15.305 29.891 1 98.19 360 ASP A CA 1
ATOM 2738 C C . ASP A 1 360 ? -15.93 15.805 30.625 1 98.19 360 ASP A C 1
ATOM 2740 O O . ASP A 1 360 ? -15.633 15.367 31.734 1 98.19 360 ASP A O 1
ATOM 2744 N N . VAL A 1 361 ? -15.203 16.703 30 1 97.88 361 VAL A N 1
ATOM 2745 C CA . VAL A 1 361 ? -14.062 17.328 30.656 1 97.88 361 VAL A CA 1
ATOM 2746 C C . VAL A 1 361 ? -14.523 18.094 31.891 1 97.88 361 VAL A C 1
ATOM 2748 O O . VAL A 1 361 ? -13.867 18.047 32.938 1 97.88 361 VAL A O 1
ATOM 2751 N N . ALA A 1 362 ? -15.578 18.75 31.766 1 96.5 362 ALA A N 1
ATOM 2752 C CA . ALA A 1 362 ? -16.141 19.516 32.875 1 96.5 362 ALA A CA 1
ATOM 2753 C C . ALA A 1 362 ? -16.422 18.625 34.062 1 96.5 362 ALA A C 1
ATOM 2755 O O . ALA A 1 362 ? -16.266 19.047 35.219 1 96.5 362 ALA A O 1
ATOM 2756 N N . LYS A 1 363 ? -16.766 17.406 33.812 1 96.69 363 LYS A N 1
ATOM 2757 C CA . LYS A 1 363 ? -17.141 16.469 34.844 1 96.69 363 LYS A CA 1
ATOM 2758 C C . LYS A 1 363 ? -15.93 16.016 35.656 1 96.69 363 LYS A C 1
ATOM 2760 O O . LYS A 1 363 ? -16.062 15.57 36.812 1 96.69 363 LYS A O 1
ATOM 2765 N N . ILE A 1 364 ? -14.859 16.031 35.094 1 94.94 364 ILE A N 1
ATOM 2766 C CA . ILE A 1 364 ? -13.695 15.5 35.781 1 94.94 364 ILE A CA 1
ATOM 2767 C C . ILE A 1 364 ? -12.844 16.641 36.344 1 94.94 364 ILE A C 1
ATOM 2769 O O . ILE A 1 364 ? -11.758 16.422 36.875 1 94.94 364 ILE A O 1
ATOM 2773 N N . ASN A 1 365 ? -13.203 17.812 36.125 1 86.12 365 ASN A N 1
ATOM 2774 C CA . ASN A 1 365 ? -12.539 18.984 36.688 1 86.12 365 ASN A CA 1
ATOM 2775 C C . ASN A 1 365 ? -13.445 19.719 37.656 1 86.12 365 ASN A C 1
ATOM 2777 O O . ASN A 1 365 ? -14.672 19.719 37.5 1 86.12 365 ASN A O 1
ATOM 2781 N N . MET B 1 1 ? -6.789 22.391 -9.797 1 92.44 1 MET B N 1
ATOM 2782 C CA . MET B 1 1 ? -8.031 22.156 -9.07 1 92.44 1 MET B CA 1
ATOM 2783 C C . MET B 1 1 ? -9.023 23.297 -9.312 1 92.44 1 MET B C 1
ATOM 2785 O O . MET B 1 1 ? -8.68 24.469 -9.156 1 92.44 1 MET B O 1
ATOM 2789 N N . GLU B 1 2 ? -10.164 22.953 -9.633 1 93.5 2 GLU B N 1
ATOM 2790 C CA . GLU B 1 2 ? -11.164 23.969 -9.953 1 93.5 2 GLU B CA 1
ATOM 2791 C C . GLU B 1 2 ? -11.672 24.656 -8.695 1 93.5 2 GLU B C 1
ATOM 2793 O O . GLU B 1 2 ? -11.688 24.062 -7.617 1 93.5 2 GLU B O 1
ATOM 2798 N N . GLU B 1 3 ? -12.008 25.953 -8.844 1 96.62 3 GLU B N 1
ATOM 2799 C CA . GLU B 1 3 ? -12.5 26.719 -7.699 1 96.62 3 GLU B CA 1
ATOM 2800 C C . GLU B 1 3 ? -13.812 26.141 -7.176 1 96.62 3 GLU B C 1
ATOM 2802 O O . GLU B 1 3 ? -13.93 25.844 -5.984 1 96.62 3 GLU B O 1
ATOM 2807 N N . LYS B 1 4 ? -14.766 26 -8.094 1 97.06 4 LYS B N 1
ATOM 2808 C CA . LYS B 1 4 ? -16.062 25.469 -7.723 1 97.06 4 LYS B CA 1
ATOM 2809 C C . LYS B 1 4 ? -16.141 23.969 -8.031 1 97.06 4 LYS B C 1
ATOM 2811 O O . LYS B 1 4 ? -15.695 23.531 -9.086 1 97.06 4 LYS B O 1
ATOM 2816 N N . GLY B 1 5 ? -16.75 23.219 -7.066 1 96.81 5 GLY B N 1
ATOM 2817 C CA . GLY B 1 5 ? -16.969 21.797 -7.277 1 96.81 5 GLY B CA 1
ATOM 2818 C C . GLY B 1 5 ? -18.047 21.5 -8.289 1 96.81 5 GLY B C 1
ATOM 2819 O O . GLY B 1 5 ? -18.734 22.406 -8.758 1 96.81 5 GLY B O 1
ATOM 2820 N N . CYS B 1 6 ? -18.094 20.266 -8.656 1 96.69 6 CYS B N 1
ATOM 2821 C CA . CYS B 1 6 ? -19.109 19.766 -9.578 1 96.69 6 CYS B CA 1
ATOM 2822 C C . CYS B 1 6 ? -20.25 19.109 -8.82 1 96.69 6 CYS B C 1
ATOM 2824 O O . CYS B 1 6 ? -20.109 18.766 -7.648 1 96.69 6 CYS B O 1
ATOM 2826 N N . LYS B 1 7 ? -21.406 19.031 -9.555 1 97.75 7 LYS B N 1
ATOM 2827 C CA . LYS B 1 7 ? -22.516 18.266 -8.992 1 97.75 7 LYS B CA 1
ATOM 2828 C C . LYS B 1 7 ? -22.188 16.766 -8.969 1 97.75 7 LYS B C 1
ATOM 2830 O O . LYS B 1 7 ? -21.406 16.281 -9.789 1 97.75 7 LYS B O 1
ATOM 2835 N N . ARG B 1 8 ? -22.828 16.125 -8.023 1 97.75 8 ARG B N 1
ATOM 2836 C CA . ARG B 1 8 ? -22.625 14.688 -7.84 1 97.75 8 ARG B CA 1
ATOM 2837 C C . ARG B 1 8 ? -22.797 13.938 -9.156 1 97.75 8 ARG B C 1
ATOM 2839 O O . ARG B 1 8 ? -21.938 13.148 -9.539 1 97.75 8 ARG B O 1
ATOM 2846 N N . GLU B 1 9 ? -23.797 14.188 -9.891 1 98.06 9 GLU B N 1
ATOM 2847 C CA . GLU B 1 9 ? -24.109 13.484 -11.133 1 98.06 9 GLU B CA 1
ATOM 2848 C C . GLU B 1 9 ? -23.047 13.742 -12.195 1 98.06 9 GLU B C 1
ATOM 2850 O O . GLU B 1 9 ? -22.734 12.859 -13 1 98.06 9 GLU B O 1
ATOM 2855 N N . GLU B 1 10 ? -22.531 14.906 -12.195 1 98.19 10 GLU B N 1
ATOM 2856 C CA . GLU B 1 10 ? -21.484 15.266 -13.148 1 98.19 10 GLU B CA 1
ATOM 2857 C C . GLU B 1 10 ? -20.188 14.508 -12.859 1 98.19 10 GLU B C 1
ATOM 2859 O O . GLU B 1 10 ? -19.5 14.062 -13.789 1 98.19 10 GLU B O 1
ATOM 2864 N N . VAL B 1 11 ? -19.891 14.383 -11.602 1 98.44 11 VAL B N 1
ATOM 2865 C CA . VAL B 1 11 ? -18.703 13.641 -11.188 1 98.44 11 VAL B CA 1
ATOM 2866 C C . VAL B 1 11 ? -18.828 12.18 -11.617 1 98.44 11 VAL B C 1
ATOM 2868 O O . VAL B 1 11 ? -17.891 11.617 -12.195 1 98.44 11 VAL B O 1
ATOM 2871 N N . ILE B 1 12 ? -19.969 11.57 -11.352 1 98.31 12 ILE B N 1
ATOM 2872 C CA . ILE B 1 12 ? -20.219 10.172 -11.68 1 98.31 12 ILE B CA 1
ATOM 2873 C C . ILE B 1 12 ? -20.141 9.969 -13.188 1 98.31 12 ILE B C 1
ATOM 2875 O O . ILE B 1 12 ? -19.547 9 -13.656 1 98.31 12 ILE B O 1
ATOM 2879 N N . SER B 1 13 ? -20.734 10.914 -13.945 1 98.44 13 SER B N 1
ATOM 2880 C CA . SER B 1 13 ? -20.703 10.836 -15.398 1 98.44 13 SER B CA 1
ATOM 2881 C C . SER B 1 13 ? -19.281 10.922 -15.922 1 98.44 13 SER B C 1
ATOM 2883 O O . SER B 1 13 ? -18.906 10.188 -16.844 1 98.44 13 SER B O 1
ATOM 2885 N N . LEU B 1 14 ? -18.562 11.805 -15.391 1 98.31 14 LEU B N 1
ATOM 2886 C CA . LEU B 1 14 ? -17.172 11.992 -15.797 1 98.31 14 LEU B CA 1
ATOM 2887 C C . LEU B 1 14 ? -16.359 10.727 -15.547 1 98.31 14 LEU B C 1
ATOM 2889 O O . LEU B 1 14 ? -15.641 10.258 -16.438 1 98.31 14 LEU B O 1
ATOM 2893 N N . LEU B 1 15 ? -16.422 10.156 -14.359 1 98.62 15 LEU B N 1
ATOM 2894 C CA . LEU B 1 15 ? -15.625 8.984 -13.992 1 98.62 15 LEU B CA 1
ATOM 2895 C C . LEU B 1 15 ? -16.094 7.746 -14.742 1 98.62 15 LEU B C 1
ATOM 2897 O O . LEU B 1 15 ? -15.297 6.871 -15.078 1 98.62 15 LEU B O 1
ATOM 2901 N N . SER B 1 16 ? -17.406 7.691 -14.961 1 98.38 16 SER B N 1
ATOM 2902 C CA . SER B 1 16 ? -17.938 6.598 -15.773 1 98.38 16 SER B CA 1
ATOM 2903 C C . SER B 1 16 ? -17.375 6.633 -17.188 1 98.38 16 SER B C 1
ATOM 2905 O O . SER B 1 16 ? -17.125 5.586 -17.781 1 98.38 16 SER B O 1
ATOM 2907 N N . ALA B 1 17 ? -17.219 7.859 -17.688 1 98.56 17 ALA B N 1
ATOM 2908 C CA . ALA B 1 17 ? -16.641 8.008 -19.031 1 98.56 17 ALA B CA 1
ATOM 2909 C C . ALA B 1 17 ? -15.195 7.512 -19.062 1 98.56 17 ALA B C 1
ATOM 2911 O O . ALA B 1 17 ? -14.773 6.863 -20.016 1 98.56 17 ALA B O 1
ATOM 2912 N N . TYR B 1 18 ? -14.422 7.816 -18.047 1 98.38 18 TYR B N 1
ATOM 2913 C CA . TYR B 1 18 ? -13.07 7.289 -17.969 1 98.38 18 TYR B CA 1
ATOM 2914 C C . TYR B 1 18 ? -13.078 5.77 -17.844 1 98.38 18 TYR B C 1
ATOM 2916 O O . TYR B 1 18 ? -12.297 5.082 -18.5 1 98.38 18 TYR B O 1
ATOM 2924 N N . ARG B 1 19 ? -13.977 5.25 -16.969 1 97.75 19 ARG B N 1
ATOM 2925 C CA . ARG B 1 19 ? -14.078 3.811 -16.75 1 97.75 19 ARG B CA 1
ATOM 2926 C C . ARG B 1 19 ? -14.383 3.086 -18.062 1 97.75 19 ARG B C 1
ATOM 2928 O O . ARG B 1 19 ? -13.875 1.985 -18.297 1 97.75 19 ARG B O 1
ATOM 2935 N N . ALA B 1 20 ? -15.148 3.729 -18.906 1 97.69 20 ALA B N 1
ATOM 2936 C CA . ALA B 1 20 ? -15.562 3.141 -20.172 1 97.69 20 ALA B CA 1
ATOM 2937 C C . ALA B 1 20 ? -14.375 2.975 -21.109 1 97.69 20 ALA B C 1
ATOM 2939 O O . ALA B 1 20 ? -14.438 2.201 -22.078 1 97.69 20 ALA B O 1
ATOM 2940 N N . GLU B 1 21 ? -13.281 3.705 -20.859 1 97.81 21 GLU B N 1
ATOM 2941 C CA . GLU B 1 21 ? -12.094 3.609 -21.688 1 97.81 21 GLU B CA 1
ATOM 2942 C C . GLU B 1 21 ? -11.227 2.416 -21.281 1 97.81 21 GLU B C 1
ATOM 2944 O O . GLU B 1 21 ? -10.336 2.006 -22.031 1 97.81 21 GLU B O 1
ATOM 2949 N N . ASP B 1 22 ? -11.422 1.847 -20.078 1 97.69 22 ASP B N 1
ATOM 2950 C CA . ASP B 1 22 ? -10.695 0.655 -19.656 1 97.69 22 ASP B CA 1
ATOM 2951 C C . ASP B 1 22 ? -11.086 -0.557 -20.5 1 97.69 22 ASP B C 1
ATOM 2953 O O . ASP B 1 22 ? -12.203 -0.634 -21 1 97.69 22 ASP B O 1
ATOM 2957 N N . LEU B 1 23 ? -10.133 -1.473 -20.656 1 96.5 23 LEU B N 1
ATOM 2958 C CA . LEU B 1 23 ? -10.43 -2.678 -21.422 1 96.5 23 LEU B CA 1
ATOM 2959 C C . LEU B 1 23 ? -11.367 -3.596 -20.641 1 96.5 23 LEU B C 1
ATOM 2961 O O . LEU B 1 23 ? -11.32 -3.648 -19.406 1 96.5 23 LEU B O 1
ATOM 2965 N N . HIS B 1 24 ? -12.211 -4.25 -21.391 1 95.5 24 HIS B N 1
ATOM 2966 C CA . HIS B 1 24 ? -13.164 -5.16 -20.766 1 95.5 24 HIS B CA 1
ATOM 2967 C C . HIS B 1 24 ? -12.5 -6.484 -20.406 1 95.5 24 HIS B C 1
ATOM 2969 O O . HIS B 1 24 ? -11.703 -7.016 -21.172 1 95.5 24 HIS B O 1
ATOM 2975 N N . HIS B 1 25 ? -12.859 -7.02 -19.312 1 95.19 25 HIS B N 1
ATOM 2976 C CA . HIS B 1 25 ? -12.234 -8.227 -18.781 1 95.19 25 HIS B CA 1
ATOM 2977 C C . HIS B 1 25 ? -12.492 -9.43 -19.688 1 95.19 25 HIS B C 1
ATOM 2979 O O . HIS B 1 25 ? -11.734 -10.398 -19.656 1 95.19 25 HIS B O 1
ATOM 2985 N N . ASP B 1 26 ? -13.484 -9.367 -20.562 1 96.31 26 ASP B N 1
ATOM 2986 C CA . ASP B 1 26 ? -13.797 -10.492 -21.438 1 96.31 26 ASP B CA 1
ATOM 2987 C C . ASP B 1 26 ? -12.844 -10.555 -22.609 1 96.31 26 ASP B C 1
ATOM 2989 O O . ASP B 1 26 ? -12.898 -11.492 -23.422 1 96.31 26 ASP B O 1
ATOM 2993 N N . HIS B 1 27 ? -11.922 -9.578 -22.672 1 97.19 27 HIS B N 1
ATOM 2994 C CA . HIS B 1 27 ? -10.922 -9.609 -23.734 1 97.19 27 HIS B CA 1
ATOM 2995 C C . HIS B 1 27 ? -9.508 -9.641 -23.172 1 97.19 27 HIS B C 1
ATOM 2997 O O . HIS B 1 27 ? -8.539 -9.445 -23.906 1 97.19 27 HIS B O 1
ATOM 3003 N N . ILE B 1 28 ? -9.43 -9.789 -21.875 1 96.94 28 ILE B N 1
ATOM 3004 C CA . ILE B 1 28 ? -8.141 -9.773 -21.188 1 96.94 28 ILE B CA 1
ATOM 3005 C C . ILE B 1 28 ? -7.75 -11.195 -20.797 1 96.94 28 ILE B C 1
ATOM 3007 O O . ILE B 1 28 ? -8.406 -11.82 -19.953 1 96.94 28 ILE B O 1
ATOM 3011 N N . LEU B 1 29 ? -6.676 -11.672 -21.359 1 97.94 29 LEU B N 1
ATOM 3012 C CA . LEU B 1 29 ? -6.168 -13.008 -21.078 1 97.94 29 LEU B CA 1
ATOM 3013 C C . LEU B 1 29 ? -4.77 -12.938 -20.469 1 97.94 29 LEU B C 1
ATOM 3015 O O . LEU B 1 29 ? -4.027 -13.922 -20.5 1 97.94 29 LEU B O 1
ATOM 3019 N N . SER B 1 30 ? -4.41 -11.742 -19.969 1 95.69 30 SER B N 1
ATOM 3020 C CA . SER B 1 30 ? -3.043 -11.508 -19.516 1 95.69 30 SER B CA 1
ATOM 3021 C C . SER B 1 30 ? -3.004 -11.156 -18.031 1 95.69 30 SER B C 1
ATOM 3023 O O . SER B 1 30 ? -1.943 -11.211 -17.406 1 95.69 30 SER B O 1
ATOM 3025 N N . SER B 1 31 ? -4.09 -10.781 -17.391 1 94.38 31 SER B N 1
ATOM 3026 C CA . SER B 1 31 ? -4.117 -10.18 -16.062 1 94.38 31 SER B CA 1
ATOM 3027 C C . SER B 1 31 ? -3.988 -11.242 -14.977 1 94.38 31 SER B C 1
ATOM 3029 O O . SER B 1 31 ? -4.609 -12.305 -15.062 1 94.38 31 SER B O 1
ATOM 3031 N N . MET B 1 32 ? -3.188 -10.906 -13.938 1 93.44 32 MET B N 1
ATOM 3032 C CA . MET B 1 32 ? -3.082 -11.797 -12.789 1 93.44 32 MET B CA 1
ATOM 3033 C C . MET B 1 32 ? -4.031 -11.367 -11.672 1 93.44 32 MET B C 1
ATOM 3035 O O . MET B 1 32 ? -4.082 -11.992 -10.617 1 93.44 32 MET B O 1
ATOM 3039 N N . CYS B 1 33 ? -4.688 -10.281 -11.82 1 94.06 33 CYS B N 1
ATOM 3040 C CA . CYS B 1 33 ? -5.828 -9.906 -11 1 94.06 33 CYS B CA 1
ATOM 3041 C C . CYS B 1 33 ? -7.141 -10.164 -11.734 1 94.06 33 CYS B C 1
ATOM 3043 O O . CYS B 1 33 ? -7.156 -10.289 -12.961 1 94.06 33 CYS B O 1
ATOM 3045 N N . THR B 1 34 ? -8.172 -10.359 -10.961 1 96.88 34 THR B N 1
ATOM 3046 C CA . THR B 1 34 ? -9.5 -10.594 -11.523 1 96.88 34 THR B CA 1
ATOM 3047 C C . THR B 1 34 ? -10.516 -9.625 -10.93 1 96.88 34 THR B C 1
ATOM 3049 O O . THR B 1 34 ? -10.164 -8.781 -10.102 1 96.88 34 THR B O 1
ATOM 3052 N N . ILE B 1 35 ? -11.734 -9.633 -11.5 1 97.44 35 ILE B N 1
ATOM 3053 C CA . ILE B 1 35 ? -12.844 -8.906 -10.898 1 97.44 35 ILE B CA 1
ATOM 3054 C C . ILE B 1 35 ? -13.07 -9.398 -9.469 1 97.44 35 ILE B C 1
ATOM 3056 O O . ILE B 1 35 ? -13.281 -10.594 -9.25 1 97.44 35 ILE B O 1
ATOM 3060 N N . PRO B 1 36 ? -12.93 -8.5 -8.5 1 98.31 36 PRO B N 1
ATOM 3061 C CA . PRO B 1 36 ? -13.148 -8.969 -7.129 1 98.31 36 PRO B CA 1
ATOM 3062 C C . PRO B 1 36 ? -14.539 -9.578 -6.93 1 98.31 36 PRO B C 1
ATOM 3064 O O . PRO B 1 36 ? -15.5 -9.164 -7.586 1 98.31 36 PRO B O 1
ATOM 3067 N N . HIS B 1 37 ? -14.586 -10.57 -6.066 1 98.56 37 HIS B N 1
ATOM 3068 C CA . HIS B 1 37 ? -15.883 -11.141 -5.695 1 98.56 37 HIS B CA 1
ATOM 3069 C C . HIS B 1 37 ? -16.828 -10.055 -5.191 1 98.56 37 HIS B C 1
ATOM 3071 O O . HIS B 1 37 ? -16.422 -9.141 -4.48 1 98.56 37 HIS B O 1
ATOM 3077 N N . GLU B 1 38 ? -18.125 -10.188 -5.512 1 98 38 GLU B N 1
ATOM 3078 C CA . GLU B 1 38 ? -19.109 -9.18 -5.125 1 98 38 GLU B CA 1
ATOM 3079 C C . GLU B 1 38 ? -19.172 -9.016 -3.609 1 98 38 GLU B C 1
ATOM 3081 O O . GLU B 1 38 ? -19.391 -7.914 -3.105 1 98 38 GLU B O 1
ATOM 3086 N N . MET B 1 39 ? -18.984 -10.109 -2.855 1 98.38 39 MET B N 1
ATOM 3087 C CA . MET B 1 39 ? -18.969 -10.062 -1.396 1 98.38 39 MET B CA 1
ATOM 3088 C C . MET B 1 39 ? -17.812 -9.188 -0.9 1 98.38 39 MET B C 1
ATOM 3090 O O . MET B 1 39 ? -17.984 -8.445 0.068 1 98.38 39 MET B O 1
ATOM 3094 N N . ALA B 1 40 ? -16.641 -9.305 -1.522 1 98.62 40 ALA B N 1
ATOM 3095 C CA . ALA B 1 40 ? -15.492 -8.5 -1.139 1 98.62 40 ALA B CA 1
ATOM 3096 C C . ALA B 1 40 ? -15.773 -7.012 -1.351 1 98.62 40 ALA B C 1
ATOM 3098 O O . ALA B 1 40 ? -15.438 -6.184 -0.5 1 98.62 40 ALA B O 1
ATOM 3099 N N . VAL B 1 41 ? -16.391 -6.668 -2.488 1 98.19 41 VAL B N 1
ATOM 3100 C CA . VAL B 1 41 ? -16.703 -5.277 -2.822 1 98.19 41 VAL B CA 1
ATOM 3101 C C . VAL B 1 41 ? -17.719 -4.715 -1.827 1 98.19 41 VAL B C 1
ATOM 3103 O O . VAL B 1 41 ? -17.562 -3.588 -1.352 1 98.19 41 VAL B O 1
ATOM 3106 N N . PHE B 1 42 ? -18.734 -5.547 -1.523 1 98 42 PHE B N 1
ATOM 3107 C CA . PHE B 1 42 ? -19.766 -5.145 -0.581 1 98 42 PHE B CA 1
ATOM 3108 C C . PHE B 1 42 ? -19.172 -4.871 0.795 1 98 42 PHE B C 1
ATOM 3110 O O . PHE B 1 42 ? -19.406 -3.811 1.381 1 98 42 PHE B O 1
ATOM 3117 N N . VAL B 1 43 ? -18.391 -5.777 1.288 1 98.19 43 VAL B N 1
ATOM 3118 C CA . VAL B 1 43 ? -17.781 -5.695 2.613 1 98.19 43 VAL B CA 1
ATOM 3119 C C . VAL B 1 43 ? -16.766 -4.547 2.648 1 98.19 43 VAL B C 1
ATOM 3121 O O . VAL B 1 43 ? -16.625 -3.873 3.67 1 98.19 43 VAL B O 1
ATOM 3124 N N . HIS B 1 44 ? -16.094 -4.336 1.577 1 97.81 44 HIS B N 1
ATOM 3125 C CA . HIS B 1 44 ? -15.164 -3.215 1.48 1 97.81 44 HIS B CA 1
ATOM 3126 C C . HIS B 1 44 ? -15.852 -1.899 1.831 1 97.81 44 HIS B C 1
ATOM 3128 O O . HIS B 1 44 ? -15.281 -1.06 2.527 1 97.81 44 HIS B O 1
ATOM 3134 N N . GLY B 1 45 ? -17.062 -1.693 1.327 1 97.12 45 GLY B N 1
ATOM 3135 C CA . GLY B 1 45 ? -17.828 -0.503 1.661 1 97.12 45 GLY B CA 1
ATOM 3136 C C . GLY B 1 45 ? -18.094 -0.37 3.146 1 97.12 45 GLY B C 1
ATOM 3137 O O . GLY B 1 45 ? -18.031 0.728 3.701 1 97.12 45 GLY B O 1
ATOM 3138 N N . MET B 1 46 ? -18.312 -1.526 3.83 1 97.06 46 MET B N 1
ATOM 3139 C CA . MET B 1 46 ? -18.656 -1.552 5.25 1 97.06 46 MET B CA 1
ATOM 3140 C C . MET B 1 46 ? -17.469 -1.124 6.102 1 97.06 46 MET B C 1
ATOM 3142 O O . MET B 1 46 ? -17.641 -0.582 7.195 1 97.06 46 MET B O 1
ATOM 3146 N N . PHE B 1 47 ? -16.297 -1.303 5.594 1 98.25 47 PHE B N 1
ATOM 3147 C CA . PHE B 1 47 ? -15.102 -1.105 6.41 1 98.25 47 PHE B CA 1
ATOM 3148 C C . PHE B 1 47 ? -14.242 0.024 5.852 1 98.25 47 PHE B C 1
ATOM 3150 O O . PHE B 1 47 ? -13.062 0.139 6.188 1 98.25 47 PHE B O 1
ATOM 3157 N N . SER B 1 48 ? -14.82 0.892 5.051 1 97 48 SER B N 1
ATOM 3158 C CA . SER B 1 48 ? -14.078 1.895 4.297 1 97 48 SER B CA 1
ATOM 3159 C C . SER B 1 48 ? -13.375 2.877 5.23 1 97 48 SER B C 1
ATOM 3161 O O . SER B 1 48 ? -12.383 3.504 4.848 1 97 48 SER B O 1
ATOM 3163 N N . ALA B 1 49 ? -13.797 2.992 6.488 1 96.19 49 ALA B N 1
ATOM 3164 C CA . ALA B 1 49 ? -13.266 3.998 7.402 1 96.19 49 ALA B CA 1
ATOM 3165 C C . ALA B 1 49 ? -12.25 3.383 8.359 1 96.19 49 ALA B C 1
ATOM 3167 O O . ALA B 1 49 ? -11.742 4.062 9.258 1 96.19 49 ALA B O 1
ATOM 3168 N N . THR B 1 50 ? -11.938 2.145 8.227 1 97.44 50 THR B N 1
ATOM 3169 C CA . THR B 1 50 ? -11.078 1.483 9.211 1 97.44 50 THR B CA 1
ATOM 3170 C C . THR B 1 50 ? -9.617 1.529 8.766 1 97.44 50 THR B C 1
ATOM 3172 O O . THR B 1 50 ? -9.32 1.483 7.57 1 97.44 50 THR B O 1
ATOM 3175 N N . ASN B 1 51 ? -8.75 1.723 9.711 1 96.44 51 ASN B N 1
ATOM 3176 C CA . ASN B 1 51 ? -7.312 1.842 9.531 1 96.44 51 ASN B CA 1
ATOM 3177 C C . ASN B 1 51 ? -6.551 0.864 10.422 1 96.44 51 ASN B C 1
ATOM 3179 O O . ASN B 1 51 ? -6.492 1.047 11.641 1 96.44 51 ASN B O 1
ATOM 3183 N N . LEU B 1 52 ? -5.879 -0.092 9.812 1 96.81 52 LEU B N 1
ATOM 3184 C CA . LEU B 1 52 ? -5.18 -1.132 10.562 1 96.81 52 LEU B CA 1
ATOM 3185 C C . LEU B 1 52 ? -3.816 -0.638 11.031 1 96.81 52 LEU B C 1
ATOM 3187 O O . LEU B 1 52 ? -3.139 -1.318 11.805 1 96.81 52 LEU B O 1
ATOM 3191 N N . GLY B 1 53 ? -3.443 0.548 10.578 1 93.81 53 GLY B N 1
ATOM 3192 C CA . GLY B 1 53 ? -2.25 1.186 11.117 1 93.81 53 GLY B CA 1
ATOM 3193 C C . GLY B 1 53 ? -2.428 1.689 12.531 1 93.81 53 GLY B C 1
ATOM 3194 O O . GLY B 1 53 ? -1.449 2.012 13.211 1 93.81 53 GLY B O 1
ATOM 3195 N N . ASP B 1 54 ? -3.631 1.843 12.984 1 93.06 54 ASP B N 1
ATOM 3196 C CA . ASP B 1 54 ? -3.98 2.211 14.352 1 93.06 54 ASP B CA 1
ATOM 3197 C C . ASP B 1 54 ? -4.91 1.176 14.977 1 93.06 54 ASP B C 1
ATOM 3199 O O . ASP B 1 54 ? -6.055 1.484 15.312 1 93.06 54 ASP B O 1
ATOM 3203 N N . PRO B 1 55 ? -4.363 0.055 15.258 1 92.62 55 PRO B N 1
ATOM 3204 C CA . PRO B 1 55 ? -5.195 -1.071 15.695 1 92.62 55 PRO B CA 1
ATOM 3205 C C . PRO B 1 55 ? -5.957 -0.783 16.984 1 92.62 55 PRO B C 1
ATOM 3207 O O . PRO B 1 55 ? -7.031 -1.346 17.219 1 92.62 55 PRO B O 1
ATOM 3210 N N . GLY B 1 56 ? -5.465 0.078 17.812 1 93 56 GLY B N 1
ATOM 3211 C CA . GLY B 1 56 ? -6.16 0.424 19.047 1 93 56 GLY B CA 1
ATOM 3212 C C . GLY B 1 56 ? -7.512 1.067 18.812 1 93 56 GLY B C 1
ATOM 3213 O O . GLY B 1 56 ? -8.422 0.937 19.625 1 93 56 GLY B O 1
ATOM 3214 N N . LEU B 1 57 ? -7.664 1.745 17.688 1 95.5 57 LEU B N 1
ATOM 3215 C CA . LEU B 1 57 ? -8.914 2.414 17.359 1 95.5 57 LEU B CA 1
ATOM 3216 C C . LEU B 1 57 ? -9.883 1.444 16.688 1 95.5 57 LEU B C 1
ATOM 3218 O O . LEU B 1 57 ? -11.094 1.693 16.656 1 95.5 57 LEU B O 1
ATOM 3222 N N . PHE B 1 58 ? -9.328 0.356 16.188 1 97.25 58 PHE B N 1
ATOM 3223 C CA . PHE B 1 58 ? -10.133 -0.561 15.398 1 97.25 58 PHE B CA 1
ATOM 3224 C C . PHE B 1 58 ? -9.898 -2.004 15.828 1 97.25 58 PHE B C 1
ATOM 3226 O O . PHE B 1 58 ? -9.508 -2.844 15.016 1 97.25 58 PHE B O 1
ATOM 3233 N N . PRO B 1 59 ? -10.25 -2.307 17.078 1 97.62 59 PRO B N 1
ATOM 3234 C CA . PRO B 1 59 ? -9.977 -3.654 17.594 1 97.62 59 PRO B CA 1
ATOM 3235 C C . PRO B 1 59 ? -10.734 -4.734 16.812 1 97.62 59 PRO B C 1
ATOM 3237 O O . PRO B 1 59 ? -10.219 -5.84 16.625 1 97.62 59 PRO B O 1
ATOM 3240 N N . GLY B 1 60 ? -12 -4.48 16.406 1 98.56 60 GLY B N 1
ATOM 3241 C CA . GLY B 1 60 ? -12.75 -5.445 15.617 1 98.56 60 GLY B CA 1
ATOM 3242 C C . GLY B 1 60 ? -12.102 -5.742 14.273 1 98.56 60 GLY B C 1
ATOM 3243 O O . GLY B 1 60 ? -11.977 -6.906 13.891 1 98.56 60 GLY B O 1
ATOM 3244 N N . THR B 1 61 ? -11.734 -4.676 13.578 1 98.5 61 THR B N 1
ATOM 3245 C CA . THR B 1 61 ? -11.07 -4.836 12.289 1 98.5 61 THR B CA 1
ATOM 3246 C C . THR B 1 61 ? -9.719 -5.539 12.461 1 98.5 61 THR B C 1
ATOM 3248 O O . THR B 1 61 ? -9.32 -6.332 11.609 1 98.5 61 THR B O 1
ATOM 3251 N N . THR B 1 62 ? -9.016 -5.234 13.531 1 98.12 62 THR B N 1
ATOM 3252 C CA . THR B 1 62 ? -7.762 -5.906 13.844 1 98.12 62 THR B CA 1
ATOM 3253 C C . THR B 1 62 ? -7.98 -7.406 14.016 1 98.12 62 THR B C 1
ATOM 3255 O O . THR B 1 62 ? -7.176 -8.211 13.547 1 98.12 62 THR B O 1
ATOM 3258 N N . LYS B 1 63 ? -9.062 -7.781 14.664 1 98.56 63 LYS B N 1
ATOM 3259 C CA . LYS B 1 63 ? -9.398 -9.195 14.82 1 98.56 63 LYS B CA 1
ATOM 3260 C C . LYS B 1 63 ? -9.656 -9.852 13.469 1 98.56 63 LYS B C 1
ATOM 3262 O O . LYS B 1 63 ? -9.336 -11.023 13.266 1 98.56 63 LYS B O 1
ATOM 3267 N N . ILE B 1 64 ? -10.25 -9.109 12.578 1 98.75 64 ILE B N 1
ATOM 3268 C CA . ILE B 1 64 ? -10.477 -9.633 11.242 1 98.75 64 ILE B CA 1
ATOM 3269 C C . ILE B 1 64 ? -9.141 -9.953 10.57 1 98.75 64 ILE B C 1
ATOM 3271 O O . ILE B 1 64 ? -9 -10.984 9.914 1 98.75 64 ILE B O 1
ATOM 3275 N N . GLU B 1 65 ? -8.156 -9.031 10.695 1 98.44 65 GLU B N 1
ATOM 3276 C CA . GLU B 1 65 ? -6.836 -9.312 10.133 1 98.44 65 GLU B CA 1
ATOM 3277 C C . GLU B 1 65 ? -6.227 -10.562 10.758 1 98.44 65 GLU B C 1
ATOM 3279 O O . GLU B 1 65 ? -5.633 -11.383 10.062 1 98.44 65 GLU B O 1
ATOM 3284 N N . ASP B 1 66 ? -6.398 -10.672 12.055 1 98.12 66 ASP B N 1
ATOM 3285 C CA . ASP B 1 66 ? -5.898 -11.852 12.75 1 98.12 66 ASP B CA 1
ATOM 3286 C C . ASP B 1 66 ? -6.535 -13.125 12.203 1 98.12 66 ASP B C 1
ATOM 3288 O O . ASP B 1 66 ? -5.859 -14.148 12.031 1 98.12 66 ASP B O 1
ATOM 3292 N N . ARG B 1 67 ? -7.809 -13.062 11.953 1 98.25 67 ARG B N 1
ATOM 3293 C CA . ARG B 1 67 ? -8.523 -14.219 11.414 1 98.25 67 ARG B CA 1
ATOM 3294 C C . ARG B 1 67 ? -8.062 -14.539 10 1 98.25 67 ARG B C 1
ATOM 3296 O O . ARG B 1 67 ? -7.949 -15.711 9.625 1 98.25 67 ARG B O 1
ATOM 3303 N N . LEU B 1 68 ? -7.836 -13.5 9.258 1 98.44 68 LEU B N 1
ATOM 3304 C CA . LEU B 1 68 ? -7.297 -13.695 7.914 1 98.44 68 LEU B CA 1
ATOM 3305 C C . LEU B 1 68 ? -5.949 -14.406 7.969 1 98.44 68 LEU B C 1
ATOM 3307 O O . LEU B 1 68 ? -5.734 -15.398 7.27 1 98.44 68 LEU B O 1
ATOM 3311 N N . VAL B 1 69 ? -5.027 -13.914 8.797 1 98.31 69 VAL B N 1
ATOM 3312 C CA . VAL B 1 69 ? -3.688 -14.469 8.953 1 98.31 69 VAL B CA 1
ATOM 3313 C C . VAL B 1 69 ? -3.783 -15.93 9.406 1 98.31 69 VAL B C 1
ATOM 3315 O O . VAL B 1 69 ? -3.084 -16.797 8.875 1 98.31 69 VAL B O 1
ATOM 3318 N N . HIS B 1 70 ? -4.672 -16.172 10.297 1 98.25 70 HIS B N 1
ATOM 3319 C CA . HIS B 1 70 ? -4.855 -17.531 10.812 1 98.25 70 HIS B CA 1
ATOM 3320 C C . HIS B 1 70 ? -5.367 -18.469 9.727 1 98.25 70 HIS B C 1
ATOM 3322 O O . HIS B 1 70 ? -4.863 -19.578 9.57 1 98.25 70 HIS B O 1
ATOM 3328 N N . SER B 1 71 ? -6.332 -18.031 9.016 1 98.25 71 SER B N 1
ATOM 3329 C CA . SER B 1 71 ? -6.902 -18.844 7.941 1 98.25 71 SER B CA 1
ATOM 3330 C C . SER B 1 71 ? -5.852 -19.188 6.891 1 98.25 71 SER B C 1
ATOM 3332 O O . SER B 1 71 ? -5.766 -20.328 6.434 1 98.25 71 SER B O 1
ATOM 3334 N N . LEU B 1 72 ? -5.082 -18.203 6.535 1 98.56 72 LEU B N 1
ATOM 3335 C CA . LEU B 1 72 ? -4.047 -18.422 5.531 1 98.56 72 LEU B CA 1
ATOM 3336 C C . LEU B 1 72 ? -2.91 -19.266 6.094 1 98.56 72 LEU B C 1
ATOM 3338 O O . LEU B 1 72 ? -2.318 -20.078 5.375 1 98.56 72 LEU B O 1
ATOM 3342 N N . GLY B 1 73 ? -2.557 -19 7.363 1 98.38 73 GLY B N 1
ATOM 3343 C CA . GLY B 1 73 ? -1.59 -19.859 8.023 1 98.38 73 GLY B CA 1
ATOM 3344 C C . GLY B 1 73 ? -1.996 -21.328 8.023 1 98.38 73 GLY B C 1
ATOM 3345 O O . GLY B 1 73 ? -1.172 -22.203 7.766 1 98.38 73 GLY B O 1
ATOM 3346 N N . GLU B 1 74 ? -3.293 -21.578 8.289 1 97.88 74 GLU B N 1
ATOM 3347 C CA . GLU B 1 74 ? -3.822 -22.938 8.227 1 97.88 74 GLU B CA 1
ATOM 3348 C C . GLU B 1 74 ? -3.715 -23.516 6.82 1 97.88 74 GLU B C 1
ATOM 3350 O O . GLU B 1 74 ? -3.322 -24.656 6.641 1 97.88 74 GLU B O 1
ATOM 3355 N N . LEU B 1 75 ? -4.047 -22.688 5.918 1 98.12 75 LEU B N 1
ATOM 3356 C CA . LEU B 1 75 ? -3.982 -23.109 4.52 1 98.12 75 LEU B CA 1
ATOM 3357 C C . LEU B 1 75 ? -2.557 -23.484 4.133 1 98.12 75 LEU B C 1
ATOM 3359 O O . LEU B 1 75 ? -2.352 -24.391 3.32 1 98.12 75 LEU B O 1
ATOM 3363 N N . MET B 1 76 ? -1.576 -22.797 4.688 1 98.44 76 MET B N 1
ATOM 3364 C CA . MET B 1 76 ? -0.163 -23.031 4.41 1 98.44 76 MET B CA 1
ATOM 3365 C C . MET B 1 76 ? 0.418 -24.047 5.391 1 98.44 76 MET B C 1
ATOM 3367 O O . MET B 1 76 ? 1.636 -24.125 5.566 1 98.44 76 MET B O 1
ATOM 3371 N N . HIS B 1 77 ? -0.375 -24.75 6.141 1 98.38 77 HIS B N 1
ATOM 3372 C CA . HIS B 1 77 ? -0.063 -25.875 7.012 1 98.38 77 HIS B CA 1
ATOM 3373 C C . HIS B 1 77 ? 0.723 -25.438 8.234 1 98.38 77 HIS B C 1
ATOM 3375 O O . HIS B 1 77 ? 1.574 -26.172 8.742 1 98.38 77 HIS B O 1
ATOM 3381 N N . HIS B 1 78 ? 0.476 -24.234 8.688 1 98.19 78 HIS B N 1
ATOM 3382 C CA . HIS B 1 78 ? 1.079 -23.703 9.914 1 98.19 78 HIS B CA 1
ATOM 3383 C C . HIS B 1 78 ? 0.153 -22.719 10.602 1 98.19 78 HIS B C 1
ATOM 3385 O O . HIS B 1 78 ? 0.383 -21.5 10.547 1 98.19 78 HIS B O 1
ATOM 3391 N N . PRO B 1 79 ? -0.817 -23.219 11.398 1 95.38 79 PRO B N 1
ATOM 3392 C CA . PRO B 1 79 ? -1.764 -22.328 12.078 1 95.38 79 PRO B CA 1
ATOM 3393 C C . PRO B 1 79 ? -1.079 -21.359 13.047 1 95.38 79 PRO B C 1
ATOM 3395 O O . PRO B 1 79 ? -1.653 -20.328 13.406 1 95.38 79 PRO B O 1
ATOM 3398 N N . GLY B 1 80 ? 0.137 -21.703 13.461 1 96.75 80 GLY B N 1
ATOM 3399 C CA . GLY B 1 80 ? 0.881 -20.859 14.375 1 96.75 80 GLY B CA 1
ATOM 3400 C C . GLY B 1 80 ? 1.712 -19.797 13.672 1 96.75 80 GLY B C 1
ATOM 3401 O O . GLY B 1 80 ? 2.43 -19.031 14.312 1 96.75 80 GLY B O 1
ATOM 3402 N N . ALA B 1 81 ? 1.637 -19.719 12.336 1 97.38 81 ALA B N 1
ATOM 3403 C CA . ALA B 1 81 ? 2.369 -18.703 11.594 1 97.38 81 ALA B CA 1
ATOM 3404 C C . ALA B 1 81 ? 1.958 -17.297 12.031 1 97.38 81 ALA B C 1
ATOM 3406 O O . ALA B 1 81 ? 0.791 -17.062 12.344 1 97.38 81 ALA B O 1
ATOM 3407 N N . GLY B 1 82 ? 2.908 -16.375 12.211 1 97.5 82 GLY B N 1
ATOM 3408 C CA . GLY B 1 82 ? 2.605 -14.961 12.328 1 97.5 82 GLY B CA 1
ATOM 3409 C C . GLY B 1 82 ? 2.496 -14.258 10.992 1 97.5 82 GLY B C 1
ATOM 3410 O O . GLY B 1 82 ? 3.039 -14.734 9.992 1 97.5 82 GLY B O 1
ATOM 3411 N N . GLY B 1 83 ? 1.765 -13.195 11.047 1 97.69 83 GLY B N 1
ATOM 3412 C CA . GLY B 1 83 ? 1.666 -12.484 9.781 1 97.69 83 GLY B CA 1
ATOM 3413 C C . GLY B 1 83 ? 0.888 -11.18 9.883 1 97.69 83 GLY B C 1
ATOM 3414 O O . GLY B 1 83 ? 0.461 -10.797 10.977 1 97.69 83 GLY B O 1
ATOM 3415 N N . TYR B 1 84 ? 0.773 -10.477 8.734 1 97.38 84 TYR B N 1
ATOM 3416 C CA . TYR B 1 84 ? -0.085 -9.305 8.562 1 97.38 84 TYR B CA 1
ATOM 3417 C C . TYR B 1 84 ? -0.439 -9.109 7.094 1 97.38 84 TYR B C 1
ATOM 3419 O O . TYR B 1 84 ? 0.207 -9.672 6.207 1 97.38 84 TYR B O 1
ATOM 3427 N N . ALA B 1 85 ? -1.484 -8.375 6.906 1 98 85 ALA B N 1
ATOM 3428 C CA . ALA B 1 85 ? -1.89 -8.023 5.547 1 98 85 ALA B CA 1
ATOM 3429 C C . ALA B 1 85 ? -0.965 -6.965 4.957 1 98 85 ALA B C 1
ATOM 3431 O O . ALA B 1 85 ? -0.636 -5.98 5.621 1 98 85 ALA B O 1
ATOM 3432 N N . THR B 1 86 ? -0.479 -7.238 3.766 1 97.94 86 THR B N 1
ATOM 3433 C CA . THR B 1 86 ? 0.35 -6.293 3.027 1 97.94 86 THR B CA 1
ATOM 3434 C C . THR B 1 86 ? -0.402 -5.746 1.815 1 97.94 86 THR B C 1
ATOM 3436 O O . THR B 1 86 ? -1.529 -6.16 1.54 1 97.94 86 THR B O 1
ATOM 3439 N N . SER B 1 87 ? 0.226 -4.789 1.146 1 97.12 87 SER B N 1
ATOM 3440 C CA . SER B 1 87 ? -0.383 -4.227 -0.055 1 97.12 87 SER B CA 1
ATOM 3441 C C . SER B 1 87 ? -0.229 -5.164 -1.246 1 97.12 87 SER B C 1
ATOM 3443 O O . SER B 1 87 ? -0.807 -4.93 -2.309 1 97.12 87 SER B O 1
ATOM 3445 N N . GLY B 1 88 ? 0.541 -6.211 -1.108 1 97.31 88 GLY B N 1
ATOM 3446 C CA . GLY B 1 88 ? 0.754 -7.152 -2.197 1 97.31 88 GLY B CA 1
ATOM 3447 C C . GLY B 1 88 ? 2.092 -7.863 -2.119 1 97.31 88 GLY B C 1
ATOM 3448 O O . GLY B 1 88 ? 2.836 -7.691 -1.151 1 97.31 88 GLY B O 1
ATOM 3449 N N . GLY B 1 89 ? 2.316 -8.633 -3.135 1 96.88 89 GLY B N 1
ATOM 3450 C CA . GLY B 1 89 ? 3.516 -9.453 -3.182 1 96.88 89 GLY B CA 1
ATOM 3451 C C . GLY B 1 89 ? 4.797 -8.641 -3.123 1 96.88 89 GLY B C 1
ATOM 3452 O O . GLY B 1 89 ? 5.781 -9.07 -2.518 1 96.88 89 GLY B O 1
ATOM 3453 N N . THR B 1 90 ? 4.812 -7.473 -3.725 1 96.44 90 THR B N 1
ATOM 3454 C CA . THR B 1 90 ? 6.008 -6.629 -3.727 1 96.44 90 THR B CA 1
ATOM 3455 C C . THR B 1 90 ? 6.391 -6.23 -2.305 1 96.44 90 THR B C 1
ATOM 3457 O O . THR B 1 90 ? 7.551 -6.352 -1.914 1 96.44 90 THR B O 1
ATOM 3460 N N . GLU B 1 91 ? 5.402 -5.754 -1.557 1 97.44 91 GLU B N 1
ATOM 3461 C CA . GLU B 1 91 ? 5.676 -5.395 -0.168 1 97.44 91 GLU B CA 1
ATOM 3462 C C . GLU B 1 91 ? 6.082 -6.617 0.648 1 97.44 91 GLU B C 1
ATOM 3464 O O . GLU B 1 91 ? 7.004 -6.547 1.463 1 97.44 91 GLU B O 1
ATOM 3469 N N . SER B 1 92 ? 5.398 -7.723 0.448 1 98.56 92 SER B N 1
ATOM 3470 C CA . SER B 1 92 ? 5.699 -8.945 1.189 1 98.56 92 SER B CA 1
ATOM 3471 C C . SER B 1 92 ? 7.129 -9.406 0.936 1 98.56 92 SER B C 1
ATOM 3473 O O . SER B 1 92 ? 7.848 -9.758 1.873 1 98.56 92 SER B O 1
ATOM 3475 N N . ASN B 1 93 ? 7.527 -9.438 -0.348 1 98.5 93 ASN B N 1
ATOM 3476 C CA . ASN B 1 93 ? 8.875 -9.852 -0.703 1 98.5 93 ASN B CA 1
ATOM 3477 C C . ASN B 1 93 ? 9.93 -8.914 -0.115 1 98.5 93 ASN B C 1
ATOM 3479 O O . ASN B 1 93 ? 10.953 -9.367 0.397 1 98.5 93 ASN B O 1
ATOM 3483 N N . LEU B 1 94 ? 9.656 -7.617 -0.183 1 98.12 94 LEU B N 1
ATOM 3484 C CA . LEU B 1 94 ? 10.57 -6.633 0.388 1 98.12 94 LEU B CA 1
ATOM 3485 C C . LEU B 1 94 ? 10.758 -6.871 1.883 1 98.12 94 LEU B C 1
ATOM 3487 O O . LEU B 1 94 ? 11.891 -6.906 2.371 1 98.12 94 LEU B O 1
ATOM 3491 N N . GLN B 1 95 ? 9.672 -7.047 2.596 1 98.19 95 GLN B N 1
ATOM 3492 C CA . GLN B 1 95 ? 9.727 -7.199 4.047 1 98.19 95 GLN B CA 1
ATOM 3493 C C . GLN B 1 95 ? 10.375 -8.523 4.434 1 98.19 95 GLN B C 1
ATOM 3495 O O . GLN B 1 95 ? 11.117 -8.594 5.414 1 98.19 95 GLN B O 1
ATOM 3500 N N . ALA B 1 96 ? 10.055 -9.586 3.695 1 98.69 96 ALA B N 1
ATOM 3501 C CA . ALA B 1 96 ? 10.672 -10.883 3.971 1 98.69 96 ALA B CA 1
ATOM 3502 C C . ALA B 1 96 ? 12.188 -10.812 3.844 1 98.69 96 ALA B C 1
ATOM 3504 O O . ALA B 1 96 ? 12.914 -11.289 4.719 1 98.69 96 ALA B O 1
ATOM 3505 N N . ILE B 1 97 ? 12.688 -10.227 2.777 1 98.69 97 ILE B N 1
ATOM 3506 C CA . ILE B 1 97 ? 14.125 -10.148 2.531 1 98.69 97 ILE B CA 1
ATOM 3507 C C . ILE B 1 97 ? 14.766 -9.172 3.516 1 98.69 97 ILE B C 1
ATOM 3509 O O . ILE B 1 97 ? 15.898 -9.383 3.961 1 98.69 97 ILE B O 1
ATOM 3513 N N . ARG B 1 98 ? 14 -8.109 3.873 1 98.19 98 ARG B N 1
ATOM 3514 C CA . ARG B 1 98 ? 14.477 -7.199 4.906 1 98.19 98 ARG B CA 1
ATOM 3515 C C . ARG B 1 98 ? 14.711 -7.934 6.223 1 98.19 98 ARG B C 1
ATOM 3517 O O . ARG B 1 98 ? 15.711 -7.695 6.902 1 98.19 98 ARG B O 1
ATOM 3524 N N . ILE B 1 99 ? 13.781 -8.812 6.609 1 98.38 99 ILE B N 1
ATOM 3525 C CA . ILE B 1 99 ? 13.922 -9.625 7.812 1 98.38 99 ILE B CA 1
ATOM 3526 C C . ILE B 1 99 ? 15.164 -10.5 7.691 1 98.38 99 ILE B C 1
ATOM 3528 O O . ILE B 1 99 ? 15.961 -10.594 8.633 1 98.38 99 ILE B O 1
ATOM 3532 N N . ALA B 1 100 ? 15.352 -11.117 6.531 1 98.69 100 ALA B N 1
ATOM 3533 C CA . ALA B 1 100 ? 16.531 -11.953 6.297 1 98.69 100 ALA B CA 1
ATOM 3534 C C . ALA B 1 100 ? 17.812 -11.164 6.539 1 98.69 100 ALA B C 1
ATOM 3536 O O . ALA B 1 100 ? 18.75 -11.664 7.168 1 98.69 100 ALA B O 1
ATOM 3537 N N . LYS B 1 101 ? 17.859 -9.977 6.012 1 98.12 101 LYS B N 1
ATOM 3538 C CA . LYS B 1 101 ? 19.031 -9.117 6.164 1 98.12 101 LYS B CA 1
ATOM 3539 C C . LYS B 1 101 ? 19.281 -8.781 7.629 1 98.12 101 LYS B C 1
ATOM 3541 O O . LYS B 1 101 ? 20.422 -8.82 8.094 1 98.12 101 LYS B O 1
ATOM 3546 N N . LYS B 1 102 ? 18.188 -8.477 8.375 1 97.31 102 LYS B N 1
ATOM 3547 C CA . LYS B 1 102 ? 18.281 -8.086 9.773 1 97.31 102 LYS B CA 1
ATOM 3548 C C . LYS B 1 102 ? 18.719 -9.258 10.648 1 97.31 102 LYS B C 1
ATOM 3550 O O . LYS B 1 102 ? 19.312 -9.062 11.711 1 97.31 102 LYS B O 1
ATOM 3555 N N . LEU B 1 103 ? 18.453 -10.445 10.195 1 97.56 103 LEU B N 1
ATOM 3556 C CA . LEU B 1 103 ? 18.797 -11.641 10.961 1 97.56 103 LEU B CA 1
ATOM 3557 C C . LEU B 1 103 ? 20.281 -11.961 10.836 1 97.56 103 LEU B C 1
ATOM 3559 O O . LEU B 1 103 ? 20.812 -12.758 11.609 1 97.56 103 LEU B O 1
ATOM 3563 N N . LYS B 1 104 ? 20.953 -11.367 9.836 1 97.44 104 LYS B N 1
ATOM 3564 C CA . LYS B 1 104 ? 22.375 -11.602 9.633 1 97.44 104 LYS B CA 1
ATOM 3565 C C . LYS B 1 104 ? 23.141 -10.289 9.531 1 97.44 104 LYS B C 1
ATOM 3567 O O . LYS B 1 104 ? 23.812 -10.023 8.531 1 97.44 104 LYS B O 1
ATOM 3572 N N . PRO B 1 105 ? 23.141 -9.547 10.609 1 94.56 105 PRO B N 1
ATOM 3573 C CA . PRO B 1 105 ? 23.734 -8.211 10.578 1 94.56 105 PRO B CA 1
ATOM 3574 C C . PRO B 1 105 ? 25.25 -8.258 10.398 1 94.56 105 PRO B C 1
ATOM 3576 O O . PRO B 1 105 ? 25.859 -7.254 10.008 1 94.56 105 PRO B O 1
ATOM 3579 N N . GLU B 1 106 ? 25.875 -9.352 10.594 1 95.88 106 GLU B N 1
ATOM 3580 C CA . GLU B 1 106 ? 27.312 -9.492 10.516 1 95.88 106 GLU B CA 1
ATOM 3581 C C . GLU B 1 106 ? 27.781 -9.555 9.062 1 95.88 106 GLU B C 1
ATOM 3583 O O . GLU B 1 106 ? 28.969 -9.344 8.781 1 95.88 106 GLU B O 1
ATOM 3588 N N . ILE B 1 107 ? 26.906 -9.898 8.188 1 96.81 107 ILE B N 1
ATOM 3589 C CA . ILE B 1 107 ? 27.281 -10.008 6.785 1 96.81 107 ILE B CA 1
ATOM 3590 C C . ILE B 1 107 ? 27.312 -8.625 6.145 1 96.81 107 ILE B C 1
ATOM 3592 O O . ILE B 1 107 ? 26.266 -7.973 6.02 1 96.81 107 ILE B O 1
ATOM 3596 N N . LYS B 1 108 ? 28.406 -8.141 5.691 1 92.62 108 LYS B N 1
ATOM 3597 C CA . LYS B 1 108 ? 28.609 -6.766 5.234 1 92.62 108 LYS B CA 1
ATOM 3598 C C . LYS B 1 108 ? 28.141 -6.594 3.793 1 92.62 108 LYS B C 1
ATOM 3600 O O . LYS B 1 108 ? 27.625 -5.539 3.428 1 92.62 108 LYS B O 1
ATOM 3605 N N . ASN B 1 109 ? 28.375 -7.645 2.924 1 95.25 109 ASN B N 1
ATOM 3606 C CA . ASN B 1 109 ? 27.953 -7.621 1.526 1 95.25 109 ASN B CA 1
ATOM 3607 C C . ASN B 1 109 ? 27 -8.773 1.207 1 95.25 109 ASN B C 1
ATOM 3609 O O . ASN B 1 109 ? 27.344 -9.656 0.412 1 95.25 109 ASN B O 1
ATOM 3613 N N . PRO B 1 110 ? 25.828 -8.609 1.778 1 98.06 110 PRO B N 1
ATOM 3614 C CA . PRO B 1 110 ? 24.906 -9.734 1.653 1 98.06 110 PRO B CA 1
ATOM 3615 C C . PRO B 1 110 ? 24.344 -9.883 0.242 1 98.06 110 PRO B C 1
ATOM 3617 O O . PRO B 1 110 ? 24.203 -8.891 -0.477 1 98.06 110 PRO B O 1
ATOM 3620 N N . ASN B 1 111 ? 24.109 -11.094 -0.165 1 98.75 111 ASN B N 1
ATOM 3621 C CA . ASN B 1 111 ? 23.406 -11.391 -1.406 1 98.75 111 ASN B CA 1
ATOM 3622 C C . ASN B 1 111 ? 22.25 -12.352 -1.175 1 98.75 111 ASN B C 1
ATOM 3624 O O . ASN B 1 111 ? 22.172 -12.984 -0.121 1 98.75 111 ASN B O 1
ATOM 3628 N N . ILE B 1 112 ? 21.328 -12.344 -2.104 1 98.88 112 ILE B N 1
ATOM 3629 C CA . ILE B 1 112 ? 20.281 -13.344 -2.115 1 98.88 112 ILE B CA 1
ATOM 3630 C C . ILE B 1 112 ? 20.328 -14.133 -3.422 1 98.88 112 ILE B C 1
ATOM 3632 O O . ILE B 1 112 ? 20.781 -13.617 -4.445 1 98.88 112 ILE B O 1
ATOM 3636 N N . VAL B 1 113 ? 19.859 -15.391 -3.363 1 98.88 113 VAL B N 1
ATOM 3637 C CA . VAL B 1 113 ? 19.797 -16.25 -4.539 1 98.88 113 VAL B CA 1
ATOM 3638 C C . VAL B 1 113 ? 18.344 -16.531 -4.898 1 98.88 113 VAL B C 1
ATOM 3640 O O . VAL B 1 113 ? 17.594 -17.062 -4.078 1 98.88 113 VAL B O 1
ATOM 3643 N N . VAL B 1 114 ? 17.969 -16.109 -6.078 1 98.25 114 VAL B N 1
ATOM 3644 C CA . VAL B 1 114 ? 16.578 -16.234 -6.504 1 98.25 114 VAL B CA 1
ATOM 3645 C C . VAL B 1 114 ? 16.516 -16.891 -7.879 1 98.25 114 VAL B C 1
ATOM 3647 O O . VAL B 1 114 ? 17.484 -16.844 -8.648 1 98.25 114 VAL B O 1
ATOM 3650 N N . PRO B 1 115 ? 15.406 -17.562 -8.195 1 97.31 115 PRO B N 1
ATOM 3651 C CA . PRO B 1 115 ? 15.227 -18.125 -9.539 1 97.31 115 PRO B CA 1
ATOM 3652 C C . PRO B 1 115 ? 15.086 -17.031 -10.609 1 97.31 115 PRO B C 1
ATOM 3654 O O . PRO B 1 115 ? 14.641 -15.93 -10.312 1 97.31 115 PRO B O 1
ATOM 3657 N N . ALA B 1 116 ? 15.422 -17.406 -11.859 1 94.38 116 ALA B N 1
ATOM 3658 C CA . ALA B 1 116 ? 15.234 -16.5 -12.992 1 94.38 116 ALA B CA 1
ATOM 3659 C C . ALA B 1 116 ? 13.766 -16.141 -13.172 1 94.38 116 ALA B C 1
ATOM 3661 O O . ALA B 1 116 ? 13.438 -15.094 -13.742 1 94.38 116 ALA B O 1
ATOM 3662 N N . SER B 1 117 ? 12.914 -16.953 -12.594 1 92.75 117 SER B N 1
ATOM 3663 C CA . SER B 1 117 ? 11.477 -16.734 -12.711 1 92.75 117 SER B CA 1
ATOM 3664 C C . SER B 1 117 ? 10.984 -15.75 -11.656 1 92.75 117 SER B C 1
ATOM 3666 O O . SER B 1 117 ? 9.797 -15.398 -11.633 1 92.75 117 SER B O 1
ATOM 3668 N N . ALA B 1 118 ? 11.867 -15.266 -10.82 1 94.12 118 ALA B N 1
ATOM 3669 C CA . ALA B 1 118 ? 11.469 -14.367 -9.734 1 94.12 118 ALA B CA 1
ATOM 3670 C C . ALA B 1 118 ? 10.797 -13.117 -10.281 1 94.12 118 ALA B C 1
ATOM 3672 O O . ALA B 1 118 ? 11.203 -12.578 -11.312 1 94.12 118 ALA B O 1
ATOM 3673 N N . HIS B 1 119 ? 9.734 -12.742 -9.641 1 91.31 119 HIS B N 1
ATOM 3674 C CA . HIS B 1 119 ? 9.016 -11.508 -9.961 1 91.31 119 HIS B CA 1
ATOM 3675 C C . HIS B 1 119 ? 9.938 -10.297 -9.883 1 91.31 119 HIS B C 1
ATOM 3677 O O . HIS B 1 119 ? 10.875 -10.273 -9.086 1 91.31 119 HIS B O 1
ATOM 3683 N N . PHE B 1 120 ? 9.695 -9.289 -10.641 1 89.88 120 PHE B N 1
ATOM 3684 C CA . PHE B 1 120 ? 10.555 -8.117 -10.719 1 89.88 120 PHE B CA 1
ATOM 3685 C C . PHE B 1 120 ? 10.609 -7.391 -9.375 1 89.88 120 PHE B C 1
ATOM 3687 O O . PHE B 1 120 ? 11.492 -6.562 -9.148 1 89.88 120 PHE B O 1
ATOM 3694 N N . SER B 1 121 ? 9.68 -7.688 -8.508 1 93.19 121 SER B N 1
ATOM 3695 C CA . SER B 1 121 ? 9.719 -7.105 -7.168 1 93.19 121 SER B CA 1
ATOM 3696 C C . SER B 1 121 ? 11.023 -7.441 -6.453 1 93.19 121 SER B C 1
ATOM 3698 O O . SER B 1 121 ? 11.453 -6.707 -5.566 1 93.19 121 SER B O 1
ATOM 3700 N N . PHE B 1 122 ? 11.672 -8.531 -6.812 1 96.06 122 PHE B N 1
ATOM 3701 C CA . PHE B 1 122 ? 12.953 -8.883 -6.203 1 96.06 122 PHE B CA 1
ATOM 3702 C C . PHE B 1 122 ? 14.047 -7.926 -6.66 1 96.06 122 PHE B C 1
ATOM 3704 O O . PHE B 1 122 ? 14.953 -7.598 -5.895 1 96.06 122 PHE B O 1
ATOM 3711 N N . ASP B 1 123 ? 13.969 -7.527 -7.945 1 93.94 123 ASP B N 1
ATOM 3712 C CA . ASP B 1 123 ? 14.898 -6.508 -8.43 1 93.94 123 ASP B CA 1
ATOM 3713 C C . ASP B 1 123 ? 14.773 -5.223 -7.609 1 93.94 123 ASP B C 1
ATOM 3715 O O . ASP B 1 123 ? 15.781 -4.668 -7.16 1 93.94 123 ASP B O 1
ATOM 3719 N N . LYS B 1 124 ? 13.625 -4.812 -7.383 1 94 124 LYS B N 1
ATOM 3720 C CA . LYS B 1 124 ? 13.344 -3.617 -6.594 1 94 124 LYS B CA 1
ATOM 3721 C C . LYS B 1 124 ? 13.82 -3.783 -5.152 1 94 124 LYS B C 1
ATOM 3723 O O . LYS B 1 124 ? 14.422 -2.871 -4.582 1 94 124 LYS B O 1
ATOM 3728 N N . THR B 1 125 ? 13.492 -4.914 -4.629 1 96.75 125 THR B N 1
ATOM 3729 C CA . THR B 1 125 ? 13.844 -5.234 -3.252 1 96.75 125 THR B CA 1
ATOM 3730 C C . THR B 1 125 ? 15.359 -5.16 -3.053 1 96.75 125 THR B C 1
ATOM 3732 O O . THR B 1 125 ? 15.836 -4.535 -2.104 1 96.75 125 THR B O 1
ATOM 3735 N N . CYS B 1 126 ? 16.109 -5.773 -3.949 1 96.69 126 CYS B N 1
ATOM 3736 C CA . CYS B 1 126 ? 17.562 -5.789 -3.836 1 96.69 126 CYS B CA 1
ATOM 3737 C C . CYS B 1 126 ? 18.141 -4.387 -4.016 1 96.69 126 CYS B C 1
ATOM 3739 O O . CYS B 1 126 ? 19.078 -4.004 -3.314 1 96.69 126 CYS B O 1
ATOM 3741 N N . ASP B 1 127 ? 17.547 -3.686 -4.938 1 94.44 127 ASP B N 1
ATOM 3742 C CA . ASP B 1 127 ? 17.969 -2.305 -5.145 1 94.44 127 ASP B CA 1
ATOM 3743 C C . ASP B 1 127 ? 17.734 -1.465 -3.891 1 94.44 127 ASP B C 1
ATOM 3745 O O . ASP B 1 127 ? 18.625 -0.713 -3.471 1 94.44 127 ASP B O 1
ATOM 3749 N N . ILE B 1 128 ? 16.688 -1.577 -3.262 1 96.25 128 ILE B N 1
ATOM 3750 C CA . ILE B 1 128 ? 16.266 -0.799 -2.1 1 96.25 128 ILE B CA 1
ATOM 3751 C C . ILE B 1 128 ? 17.125 -1.181 -0.892 1 96.25 128 ILE B C 1
ATOM 3753 O O . ILE B 1 128 ? 17.594 -0.31 -0.158 1 96.25 128 ILE B O 1
ATOM 3757 N N . LEU B 1 129 ? 17.344 -2.441 -0.722 1 97.06 129 LEU B N 1
ATOM 3758 C CA . LEU B 1 129 ? 18 -2.93 0.488 1 97.06 129 LEU B CA 1
ATOM 3759 C C . LEU B 1 129 ? 19.516 -2.957 0.313 1 97.06 129 LEU B C 1
ATOM 3761 O O . LEU B 1 129 ? 20.25 -3.25 1.261 1 97.06 129 LEU B O 1
ATOM 3765 N N . GLY B 1 130 ? 20 -2.65 -0.878 1 94.81 130 GLY B N 1
ATOM 3766 C CA . GLY B 1 130 ? 21.422 -2.695 -1.142 1 94.81 130 GLY B CA 1
ATOM 3767 C C . GLY B 1 130 ? 21.984 -4.102 -1.121 1 94.81 130 GLY B C 1
ATOM 3768 O O . GLY B 1 130 ? 23.031 -4.348 -0.516 1 94.81 130 GLY B O 1
ATOM 3769 N N . LEU B 1 131 ? 21.266 -5.023 -1.789 1 97.69 131 LEU B N 1
ATOM 3770 C CA . LEU B 1 131 ? 21.672 -6.422 -1.837 1 97.69 131 LEU B CA 1
ATOM 3771 C C . LEU B 1 131 ? 22.109 -6.812 -3.246 1 97.69 131 LEU B C 1
ATOM 3773 O O . LEU B 1 131 ? 21.578 -6.297 -4.23 1 97.69 131 LEU B O 1
ATOM 3777 N N . GLU B 1 132 ? 23.047 -7.711 -3.291 1 98.25 132 GLU B N 1
ATOM 3778 C CA . GLU B 1 132 ? 23.344 -8.367 -4.562 1 98.25 132 GLU B CA 1
ATOM 3779 C C . GLU B 1 132 ? 22.328 -9.461 -4.867 1 98.25 132 GLU B C 1
ATOM 3781 O O . GLU B 1 132 ? 22.094 -10.352 -4.043 1 98.25 132 GLU B O 1
ATOM 3786 N N . MET B 1 133 ? 21.734 -9.367 -6 1 97.81 133 MET B N 1
ATOM 3787 C CA . MET B 1 133 ? 20.812 -10.398 -6.441 1 97.81 133 MET B CA 1
ATOM 3788 C C . MET B 1 133 ? 21.484 -11.391 -7.371 1 97.81 133 MET B C 1
ATOM 3790 O O . MET B 1 133 ? 22.016 -11.008 -8.414 1 97.81 133 MET B O 1
ATOM 3794 N N . ARG B 1 134 ? 21.516 -12.594 -6.973 1 98.5 134 ARG B N 1
ATOM 3795 C CA . ARG B 1 134 ? 22.031 -13.68 -7.809 1 98.5 134 ARG B CA 1
ATOM 3796 C C . ARG B 1 134 ? 20.875 -14.5 -8.391 1 98.5 134 ARG B C 1
ATOM 3798 O O . ARG B 1 134 ? 20.156 -15.172 -7.656 1 98.5 134 ARG B O 1
ATOM 3805 N N . THR B 1 135 ? 20.781 -14.461 -9.672 1 97.5 135 THR B N 1
ATOM 3806 C CA . THR B 1 135 ? 19.672 -15.109 -10.359 1 97.5 135 THR B CA 1
ATOM 3807 C C . THR B 1 135 ? 20.094 -16.453 -10.938 1 97.5 135 THR B C 1
ATOM 3809 O O . THR B 1 135 ? 21.047 -16.516 -11.727 1 97.5 135 THR B O 1
ATOM 3812 N N . VAL B 1 136 ? 19.422 -17.469 -10.555 1 97.88 136 VAL B N 1
ATOM 3813 C CA . VAL B 1 136 ? 19.703 -18.812 -11.039 1 97.88 136 VAL B CA 1
ATOM 3814 C C . VAL B 1 136 ? 18.953 -19.047 -12.352 1 97.88 136 VAL B C 1
ATOM 3816 O O . VAL B 1 136 ? 17.75 -18.812 -12.445 1 97.88 136 VAL B O 1
ATOM 3819 N N . PRO B 1 137 ? 19.609 -19.516 -13.336 1 91.75 137 PRO B N 1
ATOM 3820 C CA . PRO B 1 137 ? 18.953 -19.75 -14.625 1 91.75 137 PRO B CA 1
ATOM 3821 C C . PRO B 1 137 ? 17.859 -20.812 -14.547 1 91.75 137 PRO B C 1
ATOM 3823 O O . PRO B 1 137 ? 17.828 -21.594 -13.602 1 91.75 137 PRO B O 1
ATOM 3826 N N . TYR B 1 138 ? 17.016 -20.734 -15.555 1 89.69 138 TYR B N 1
ATOM 3827 C CA . TYR B 1 138 ? 15.961 -21.734 -15.68 1 89.69 138 TYR B CA 1
ATOM 3828 C C . TYR B 1 138 ? 16.547 -23.125 -15.836 1 89.69 138 TYR B C 1
ATOM 3830 O O . TYR B 1 138 ? 17.547 -23.312 -16.516 1 89.69 138 TYR B O 1
ATOM 3838 N N . GLY B 1 139 ? 15.984 -24.031 -15.133 1 88.56 139 GLY B N 1
ATOM 3839 C CA . GLY B 1 139 ? 16.203 -25.438 -15.422 1 88.56 139 GLY B CA 1
ATOM 3840 C C . 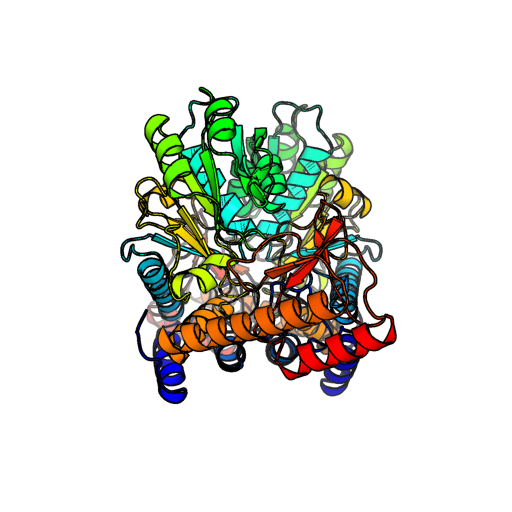GLY B 1 139 ? 15.148 -26.031 -16.344 1 88.56 139 GLY B C 1
ATOM 3841 O O . GLY B 1 139 ? 14.641 -25.344 -17.234 1 88.56 139 GLY B O 1
ATOM 3842 N N . LYS B 1 140 ? 14.922 -27.281 -16.125 1 87.19 140 LYS B N 1
ATOM 3843 C CA . LYS B 1 140 ? 13.883 -27.969 -16.891 1 87.19 140 LYS B CA 1
ATOM 3844 C C . LYS B 1 140 ? 12.508 -27.375 -16.625 1 87.19 140 LYS B C 1
ATOM 3846 O O . LYS B 1 140 ? 12.227 -26.938 -15.5 1 87.19 140 LYS B O 1
ATOM 3851 N N . ASN B 1 141 ? 11.664 -27.281 -17.656 1 89.81 141 ASN B N 1
ATOM 3852 C CA . ASN B 1 141 ? 10.281 -26.828 -17.562 1 89.81 141 ASN B CA 1
ATOM 3853 C C . ASN B 1 141 ? 10.188 -25.406 -16.984 1 89.81 141 ASN B C 1
ATOM 3855 O O . ASN B 1 141 ? 9.25 -25.094 -16.266 1 89.81 141 ASN B O 1
ATOM 3859 N N . TYR B 1 142 ? 11.258 -24.625 -17.141 1 91.94 142 TYR B N 1
ATOM 3860 C CA . TYR B 1 142 ? 11.289 -23.219 -16.766 1 91.94 142 TYR B CA 1
ATOM 3861 C C . TYR B 1 142 ? 11.141 -23.047 -15.258 1 91.94 142 TYR B C 1
ATOM 3863 O O . TYR B 1 142 ? 10.523 -22.094 -14.789 1 91.94 142 TYR B O 1
ATOM 3871 N N . THR B 1 143 ? 11.594 -24.078 -14.516 1 93.31 143 THR B N 1
ATOM 3872 C CA . THR B 1 143 ? 11.781 -23.953 -13.07 1 93.31 143 THR B CA 1
ATOM 3873 C C . THR B 1 143 ? 13.258 -23.781 -12.734 1 93.31 143 THR B C 1
ATOM 3875 O O . THR B 1 143 ? 14.117 -23.875 -13.609 1 93.31 143 THR B O 1
ATOM 3878 N N . VAL B 1 144 ? 13.492 -23.531 -11.484 1 95.31 144 VAL B N 1
ATOM 3879 C CA . VAL B 1 144 ? 14.852 -23.203 -11.062 1 95.31 144 VAL B CA 1
ATOM 3880 C C . VAL B 1 144 ? 15.727 -24.453 -11.109 1 95.31 144 VAL B C 1
ATOM 3882 O O . VAL B 1 144 ? 15.25 -25.562 -10.844 1 95.31 144 VAL B O 1
ATOM 3885 N N . ASP B 1 145 ? 16.984 -24.297 -11.547 1 96.56 145 ASP B N 1
ATOM 3886 C CA . ASP B 1 145 ? 18 -25.344 -11.414 1 96.56 145 ASP B CA 1
ATOM 3887 C C . ASP B 1 145 ? 18.578 -25.375 -10 1 96.56 145 ASP B C 1
ATOM 3889 O O . ASP B 1 145 ? 19.484 -24.594 -9.68 1 96.56 145 ASP B O 1
ATOM 3893 N N . CYS B 1 146 ? 18.172 -26.375 -9.227 1 96.44 146 CYS B N 1
ATOM 3894 C CA . CYS B 1 146 ? 18.531 -26.406 -7.809 1 96.44 146 CYS B CA 1
ATOM 3895 C C . CYS B 1 146 ? 20.016 -26.672 -7.617 1 96.44 146 CYS B C 1
ATOM 3897 O O . CYS B 1 146 ? 20.609 -26.188 -6.652 1 96.44 146 CYS B O 1
ATOM 3899 N N . ASP B 1 147 ? 20.609 -27.469 -8.531 1 96.88 147 ASP B N 1
ATOM 3900 C CA . ASP B 1 147 ? 22.047 -27.703 -8.438 1 96.88 147 ASP B CA 1
ATOM 3901 C C . ASP B 1 147 ? 22.828 -26.406 -8.633 1 96.88 147 ASP B C 1
ATOM 3903 O O . ASP B 1 147 ? 23.75 -26.109 -7.879 1 96.88 147 ASP B O 1
ATOM 3907 N N . LYS B 1 148 ? 22.438 -25.688 -9.602 1 97.75 148 LYS B N 1
ATOM 3908 C CA . LYS B 1 148 ? 23.078 -24.406 -9.852 1 97.75 148 LYS B CA 1
ATOM 3909 C C . LYS B 1 148 ? 22.828 -23.422 -8.703 1 97.75 148 LYS B C 1
ATOM 3911 O O . LYS B 1 148 ? 23.688 -22.609 -8.375 1 97.75 148 LYS B O 1
ATOM 3916 N N . MET B 1 149 ? 21.672 -23.531 -8.133 1 98.12 149 MET B N 1
ATOM 3917 C CA . MET B 1 149 ? 21.359 -22.688 -6.984 1 98.12 149 MET B CA 1
ATOM 3918 C C . MET B 1 149 ? 22.312 -22.953 -5.828 1 98.12 149 MET B C 1
ATOM 3920 O O . MET B 1 149 ? 22.828 -22.031 -5.215 1 98.12 149 MET B O 1
ATOM 3924 N N . ALA B 1 150 ? 22.5 -24.188 -5.586 1 98.25 150 ALA B N 1
ATOM 3925 C CA . ALA B 1 150 ? 23.406 -24.578 -4.512 1 98.25 150 ALA B CA 1
ATOM 3926 C C . ALA B 1 150 ? 24.812 -24.047 -4.762 1 98.25 150 ALA B C 1
ATOM 3928 O O . ALA B 1 150 ? 25.5 -23.625 -3.83 1 98.25 150 ALA B O 1
ATOM 3929 N N . GLU B 1 151 ? 25.188 -24 -6.023 1 98.19 151 GLU B N 1
ATOM 3930 C CA . GLU B 1 151 ? 26.516 -23.531 -6.406 1 98.19 151 GLU B CA 1
ATOM 3931 C C . GLU B 1 151 ? 26.656 -22.016 -6.211 1 98.19 151 GLU B C 1
ATOM 3933 O O . GLU B 1 151 ? 27.766 -21.516 -6.035 1 98.19 151 GLU B O 1
ATOM 3938 N N . MET B 1 152 ? 25.594 -21.344 -6.191 1 98.19 152 MET B N 1
ATOM 3939 C CA . MET B 1 152 ? 25.625 -19.891 -6.156 1 98.19 152 MET B CA 1
ATOM 3940 C C . MET B 1 152 ? 25.562 -19.375 -4.723 1 98.19 152 MET B C 1
ATOM 3942 O O . MET B 1 152 ? 25.75 -18.188 -4.477 1 98.19 152 MET B O 1
ATOM 3946 N N . VAL B 1 153 ? 25.297 -20.25 -3.793 1 98.44 153 VAL B N 1
ATOM 3947 C CA . VAL B 1 153 ? 25.281 -19.906 -2.375 1 98.44 153 VAL B CA 1
ATOM 3948 C C . VAL B 1 153 ? 26.719 -19.797 -1.858 1 98.44 153 VAL B C 1
ATOM 3950 O O . VAL B 1 153 ? 27.562 -20.625 -2.201 1 98.44 153 VAL B O 1
ATOM 3953 N N . ASP B 1 154 ? 27 -18.734 -1.128 1 98.25 154 ASP B N 1
ATOM 3954 C CA . ASP B 1 154 ? 28.297 -18.578 -0.497 1 98.25 154 ASP B CA 1
ATOM 3955 C C . ASP B 1 154 ? 28.156 -18 0.912 1 98.25 154 ASP B C 1
ATOM 3957 O O . ASP B 1 154 ? 27.078 -18.031 1.495 1 98.25 154 ASP B O 1
ATOM 3961 N N . LYS B 1 155 ? 29.266 -17.547 1.516 1 97.69 155 LYS B N 1
ATOM 3962 C CA . LYS B 1 155 ? 29.297 -17.125 2.914 1 97.69 155 LYS B CA 1
ATOM 3963 C C . LYS B 1 155 ? 28.547 -15.82 3.111 1 97.69 155 LYS B C 1
ATOM 3965 O O . LYS B 1 155 ? 28.172 -15.469 4.234 1 97.69 155 LYS B O 1
ATOM 3970 N N . ASN B 1 156 ? 28.297 -15.102 1.973 1 98.5 156 ASN B N 1
ATOM 3971 C CA . ASN B 1 156 ? 27.609 -13.82 2.062 1 98.5 156 ASN B CA 1
ATOM 3972 C C . ASN B 1 156 ? 26.125 -13.953 1.748 1 98.5 156 ASN B C 1
ATOM 3974 O O . ASN B 1 156 ? 25.375 -12.969 1.815 1 98.5 156 ASN B O 1
ATOM 3978 N N . THR B 1 157 ? 25.672 -15.195 1.428 1 98.88 157 THR B N 1
ATOM 3979 C CA . THR B 1 157 ? 24.266 -15.414 1.107 1 98.88 157 THR B CA 1
ATOM 3980 C C . THR B 1 157 ? 23.406 -15.414 2.375 1 98.88 157 THR B C 1
ATOM 3982 O O . THR B 1 157 ? 23.719 -16.109 3.342 1 98.88 157 THR B O 1
ATOM 3985 N N . ILE B 1 158 ? 22.344 -14.602 2.342 1 98.81 158 ILE B N 1
ATOM 3986 C CA . ILE B 1 158 ? 21.531 -14.484 3.551 1 98.81 158 ILE B CA 1
ATOM 3987 C C . ILE B 1 158 ? 20.172 -15.125 3.326 1 98.81 158 ILE B C 1
ATOM 3989 O O . ILE B 1 158 ? 19.438 -15.391 4.281 1 98.81 158 ILE B O 1
ATOM 3993 N N . SER B 1 159 ? 19.812 -15.344 2.092 1 98.88 159 SER B N 1
ATOM 3994 C CA . SER B 1 159 ? 18.484 -15.875 1.799 1 98.88 159 SER B CA 1
ATOM 3995 C C . SER B 1 159 ? 18.453 -16.562 0.442 1 98.88 159 SER B C 1
ATOM 3997 O O . SER B 1 159 ? 19.25 -16.25 -0.446 1 98.88 159 SER B O 1
ATOM 3999 N N . VAL B 1 160 ? 17.625 -17.562 0.308 1 98.88 160 VAL B N 1
ATOM 4000 C CA . VAL B 1 160 ? 17.203 -18.141 -0.961 1 98.88 160 VAL B CA 1
ATOM 4001 C C . VAL B 1 160 ? 15.688 -18.031 -1.104 1 98.88 160 VAL B C 1
ATOM 4003 O O . VAL B 1 160 ? 14.969 -17.922 -0.109 1 98.88 160 VAL B O 1
ATOM 4006 N N . SER B 1 161 ? 15.234 -17.969 -2.311 1 98.75 161 SER B N 1
ATOM 4007 C CA . SER B 1 161 ? 13.797 -17.875 -2.547 1 98.75 161 SER B CA 1
ATOM 4008 C C . SER B 1 161 ? 13.336 -18.922 -3.561 1 98.75 161 SER B C 1
ATOM 4010 O O . SER B 1 161 ? 14.117 -19.359 -4.406 1 98.75 161 SER B O 1
ATOM 4012 N N . ALA B 1 162 ? 12.188 -19.375 -3.414 1 98.44 162 ALA B N 1
ATOM 4013 C CA . ALA B 1 162 ? 11.453 -20.156 -4.395 1 98.44 162 ALA B CA 1
ATOM 4014 C C . ALA B 1 162 ? 10.172 -19.453 -4.832 1 98.44 162 ALA B C 1
ATOM 4016 O O . ALA B 1 162 ? 9.633 -18.625 -4.094 1 98.44 162 ALA B O 1
ATOM 4017 N N . ILE B 1 163 ? 9.812 -19.766 -6.008 1 97.88 163 ILE B N 1
ATOM 4018 C CA . ILE B 1 163 ? 8.555 -19.219 -6.52 1 97.88 163 ILE B CA 1
ATOM 4019 C C . ILE B 1 163 ? 7.52 -20.328 -6.645 1 97.88 163 ILE B C 1
ATOM 4021 O O . ILE B 1 163 ? 7.789 -21.375 -7.246 1 97.88 163 ILE B O 1
ATOM 4025 N N . ALA B 1 164 ? 6.426 -20.172 -5.965 1 97.94 164 ALA B N 1
ATOM 4026 C CA . ALA B 1 164 ? 5.258 -21.031 -6.137 1 97.94 164 ALA B CA 1
ATOM 4027 C C . ALA B 1 164 ? 4.18 -20.344 -6.965 1 97.94 164 ALA B C 1
ATOM 4029 O O . ALA B 1 164 ? 3.346 -19.609 -6.422 1 97.94 164 ALA B O 1
ATOM 4030 N N . GLY B 1 165 ? 4.113 -20.688 -8.172 1 96 165 GLY B N 1
ATOM 4031 C CA . GLY B 1 165 ? 3.291 -19.953 -9.117 1 96 165 GLY B CA 1
ATOM 4032 C C . GLY B 1 165 ? 4.051 -18.859 -9.836 1 96 165 GLY B C 1
ATOM 4033 O O . GLY B 1 165 ? 3.75 -17.672 -9.672 1 96 165 GLY B O 1
ATOM 4034 N N . THR B 1 166 ? 5.047 -19.297 -10.641 1 93.88 166 THR B N 1
ATOM 4035 C CA . THR B 1 166 ? 5.836 -18.328 -11.383 1 93.88 166 THR B CA 1
ATOM 4036 C C . THR B 1 166 ? 4.945 -17.484 -12.289 1 93.88 166 THR B C 1
ATOM 4038 O O . THR B 1 166 ? 4.043 -18.016 -12.945 1 93.88 166 THR B O 1
ATOM 4041 N N . THR B 1 167 ? 5.223 -16.234 -12.297 1 90.12 167 THR B N 1
ATOM 4042 C CA . THR B 1 167 ? 4.398 -15.281 -13.031 1 90.12 167 THR B CA 1
ATOM 4043 C C . THR B 1 167 ? 4.355 -15.625 -14.516 1 90.12 167 THR B C 1
ATOM 4045 O O . THR B 1 167 ? 3.314 -15.5 -15.164 1 90.12 167 THR B O 1
ATOM 4048 N N . GLU B 1 168 ? 5.41 -16.094 -15.062 1 92.62 168 GLU B N 1
ATOM 4049 C CA . GLU B 1 168 ? 5.516 -16.25 -16.516 1 92.62 168 GLU B CA 1
ATOM 4050 C C . GLU B 1 168 ? 4.961 -17.594 -16.953 1 92.62 168 GLU B C 1
ATOM 4052 O O . GLU B 1 168 ? 4.344 -17.703 -18.016 1 92.62 168 GLU B O 1
ATOM 4057 N N . TYR B 1 169 ? 5.141 -18.641 -16.125 1 94.88 169 TYR B N 1
ATOM 4058 C CA . TYR B 1 169 ? 4.824 -19.969 -16.656 1 94.88 169 TYR B CA 1
ATOM 4059 C C . TYR B 1 169 ? 3.881 -20.719 -15.719 1 94.88 169 TYR B C 1
ATOM 4061 O O . TYR B 1 169 ? 3.395 -21.797 -16.047 1 94.88 169 TYR B O 1
ATOM 4069 N N . GLY B 1 170 ? 3.562 -20.125 -14.633 1 94.88 170 GLY B N 1
ATOM 4070 C CA . GLY B 1 170 ? 2.666 -20.781 -13.688 1 94.88 170 GLY B CA 1
ATOM 4071 C C . GLY B 1 170 ? 3.225 -22.062 -13.125 1 94.88 170 GLY B C 1
ATOM 4072 O O . GLY B 1 170 ? 2.48 -23.031 -12.906 1 94.88 170 GLY B O 1
ATOM 4073 N N . MET B 1 171 ? 4.508 -22.109 -12.977 1 95.94 171 MET B N 1
ATOM 4074 C CA . MET B 1 171 ? 5.176 -23.312 -12.469 1 95.94 171 MET B CA 1
ATOM 4075 C C . MET B 1 171 ? 5.492 -23.172 -10.984 1 95.94 171 MET B C 1
ATOM 4077 O O . MET B 1 171 ? 5.297 -22.109 -10.398 1 95.94 171 MET B O 1
ATOM 4081 N N . ILE B 1 172 ? 5.859 -24.266 -10.375 1 96.69 172 ILE B N 1
ATOM 4082 C CA . ILE B 1 172 ? 6.277 -24.312 -8.977 1 96.69 172 ILE B CA 1
ATOM 4083 C C . ILE B 1 172 ? 7.734 -24.781 -8.891 1 96.69 172 ILE B C 1
ATOM 4085 O O . ILE B 1 172 ? 8.086 -25.844 -9.406 1 96.69 172 ILE B O 1
ATOM 4089 N N . ASP B 1 173 ? 8.578 -23.984 -8.297 1 96.81 173 ASP B N 1
ATOM 4090 C CA . ASP B 1 173 ? 9.953 -24.422 -8.047 1 96.81 173 ASP B CA 1
ATOM 4091 C C . ASP B 1 173 ? 9.984 -25.625 -7.105 1 96.81 173 ASP B C 1
ATOM 4093 O O . ASP B 1 173 ? 9.008 -25.891 -6.402 1 96.81 173 ASP B O 1
ATOM 4097 N N . ASP B 1 174 ? 11.094 -26.391 -7.207 1 96.5 174 ASP B N 1
ATOM 4098 C CA . ASP B 1 174 ? 11.258 -27.516 -6.293 1 96.5 174 ASP B CA 1
ATOM 4099 C C . ASP B 1 174 ? 11.57 -27.031 -4.875 1 96.5 174 ASP B C 1
ATOM 4101 O O . ASP B 1 174 ? 12.719 -27.062 -4.441 1 96.5 174 ASP B O 1
ATOM 4105 N N . VAL B 1 175 ? 10.516 -26.703 -4.098 1 98.31 175 VAL B N 1
ATOM 4106 C CA . VAL B 1 175 ? 10.625 -26.047 -2.799 1 98.31 175 VAL B CA 1
ATOM 4107 C C . VAL B 1 175 ? 11.344 -26.969 -1.818 1 98.31 175 VAL B C 1
ATOM 4109 O O . VAL B 1 175 ? 12.125 -26.516 -0.978 1 98.31 175 VAL B O 1
ATOM 4112 N N . GLU B 1 176 ? 11.117 -28.25 -1.914 1 98.44 176 GLU B N 1
ATOM 4113 C CA . GLU B 1 176 ? 11.758 -29.203 -1.019 1 98.44 176 GLU B CA 1
ATOM 4114 C C . GLU B 1 176 ? 13.273 -29.203 -1.21 1 98.44 176 GLU B C 1
ATOM 4116 O O . GLU B 1 176 ? 14.023 -29.203 -0.235 1 98.44 176 GLU B O 1
ATOM 4121 N N . ARG B 1 177 ? 13.711 -29.234 -2.432 1 97.75 177 ARG B N 1
ATOM 4122 C CA . ARG B 1 177 ? 15.141 -29.234 -2.707 1 97.75 177 ARG B CA 1
ATOM 4123 C C . ARG B 1 177 ? 15.781 -27.906 -2.297 1 97.75 177 ARG B C 1
ATOM 4125 O O . ARG B 1 177 ? 16.891 -27.891 -1.752 1 97.75 177 ARG B O 1
ATOM 4132 N N . ILE B 1 178 ? 15.102 -26.844 -2.543 1 98.38 178 ILE B N 1
ATOM 4133 C CA . ILE B 1 178 ? 15.625 -25.531 -2.16 1 98.38 178 ILE B CA 1
ATOM 4134 C C . ILE B 1 178 ? 15.688 -25.422 -0.639 1 98.38 178 ILE B C 1
ATOM 4136 O O . ILE B 1 178 ? 16.625 -24.828 -0.092 1 98.38 178 ILE B O 1
ATOM 4140 N N . ALA B 1 179 ? 14.695 -26 0.02 1 98.75 179 ALA B N 1
ATOM 4141 C CA . ALA B 1 179 ? 14.68 -26.016 1.48 1 98.75 179 ALA B CA 1
ATOM 4142 C C . ALA B 1 179 ? 15.914 -26.719 2.037 1 98.75 179 ALA B C 1
ATOM 4144 O O . ALA B 1 179 ? 16.469 -26.281 3.051 1 98.75 179 ALA B O 1
ATOM 4145 N N . LYS B 1 180 ? 16.297 -27.781 1.409 1 98.56 180 LYS B N 1
ATOM 4146 C CA . LYS B 1 180 ? 17.516 -28.484 1.832 1 98.56 180 LYS B CA 1
ATOM 4147 C C . LYS B 1 180 ? 18.734 -27.578 1.714 1 98.56 180 LYS B C 1
ATOM 4149 O O . LYS B 1 180 ? 19.594 -27.562 2.604 1 98.56 180 LYS B O 1
ATOM 4154 N N . ILE B 1 181 ? 18.828 -26.859 0.596 1 98.56 181 ILE B N 1
ATOM 4155 C CA . ILE B 1 181 ? 19.922 -25.906 0.398 1 98.56 181 ILE B CA 1
ATOM 4156 C C . ILE B 1 181 ? 19.906 -24.875 1.519 1 98.56 181 ILE B C 1
ATOM 4158 O O . ILE B 1 181 ? 20.953 -24.562 2.096 1 98.56 181 ILE B O 1
ATOM 4162 N N . ALA B 1 182 ? 18.719 -24.359 1.852 1 98.81 182 ALA B N 1
ATOM 4163 C CA . ALA B 1 182 ? 18.578 -23.328 2.881 1 98.81 182 ALA B CA 1
ATOM 4164 C C . ALA B 1 182 ? 19.016 -23.859 4.242 1 98.81 182 ALA B C 1
ATOM 4166 O O . ALA B 1 182 ? 19.75 -23.188 4.965 1 98.81 182 ALA B O 1
ATOM 4167 N N . LEU B 1 183 ? 18.547 -25.047 4.602 1 98.62 183 LEU B N 1
ATOM 4168 C CA . LEU B 1 183 ? 18.844 -25.641 5.902 1 98.62 183 LEU B CA 1
ATOM 4169 C C . LEU B 1 183 ? 20.328 -25.938 6.035 1 98.62 183 LEU B C 1
ATOM 4171 O O . LEU B 1 183 ? 20.938 -25.656 7.074 1 98.62 183 LEU B O 1
ATOM 4175 N N . GLU B 1 184 ? 20.906 -26.469 4.992 1 98.12 184 GLU B N 1
ATOM 4176 C CA . GLU B 1 184 ? 22.328 -26.844 5.008 1 98.12 184 GLU B CA 1
ATOM 4177 C C . GLU B 1 184 ? 23.219 -25.609 5.172 1 98.12 184 GLU B C 1
ATOM 4179 O O . GLU B 1 184 ? 24.328 -25.703 5.688 1 98.12 184 GLU B O 1
ATOM 4184 N N . ASN B 1 185 ? 22.766 -24.469 4.777 1 98.38 185 ASN B N 1
ATOM 4185 C CA . ASN B 1 185 ? 23.578 -23.266 4.777 1 98.38 185 ASN B CA 1
ATOM 4186 C C . ASN B 1 185 ? 23.062 -22.234 5.777 1 98.38 185 ASN B C 1
ATOM 4188 O O . ASN B 1 185 ? 23.547 -21.094 5.805 1 98.38 185 ASN B O 1
ATOM 4192 N N . ASP B 1 186 ? 22.031 -22.562 6.59 1 98.12 186 ASP B N 1
ATOM 4193 C CA . ASP B 1 186 ? 21.438 -21.672 7.586 1 98.12 186 ASP B CA 1
ATOM 4194 C C . ASP B 1 186 ? 20.953 -20.375 6.949 1 98.12 186 ASP B C 1
ATOM 4196 O O . ASP B 1 186 ? 21.344 -19.281 7.375 1 98.12 186 ASP B O 1
ATOM 4200 N N . LEU B 1 187 ? 20.188 -20.531 5.91 1 98.81 187 LEU B N 1
ATOM 4201 C CA . LEU B 1 187 ? 19.672 -19.391 5.164 1 98.81 187 LEU B CA 1
ATOM 4202 C C . LEU B 1 187 ? 18.188 -19.156 5.445 1 98.81 187 LEU B C 1
ATOM 4204 O O . LEU B 1 187 ? 17.453 -20.125 5.703 1 98.81 187 LEU B O 1
ATOM 4208 N N . PHE B 1 188 ? 17.734 -17.891 5.449 1 98.88 188 PHE B N 1
ATOM 4209 C CA . PHE B 1 188 ? 16.328 -17.547 5.406 1 98.88 188 PHE B CA 1
ATOM 4210 C C . PHE B 1 188 ? 15.695 -18 4.09 1 98.88 188 PHE B C 1
ATOM 4212 O O . PHE B 1 188 ? 16.156 -17.609 3.014 1 98.88 188 PHE B O 1
ATOM 4219 N N . PHE B 1 189 ? 14.711 -18.859 4.113 1 98.94 189 PHE B N 1
ATOM 4220 C CA . PHE B 1 189 ? 14.102 -19.391 2.902 1 98.94 189 PHE B CA 1
ATOM 4221 C C . PHE B 1 189 ? 12.711 -18.797 2.693 1 98.94 189 PHE B C 1
ATOM 4223 O O . PHE B 1 189 ? 11.773 -19.125 3.426 1 98.94 189 PHE B O 1
ATOM 4230 N N . HIS B 1 190 ? 12.57 -17.922 1.694 1 98.94 190 HIS B N 1
ATOM 4231 C CA . HIS B 1 190 ? 11.312 -17.25 1.379 1 98.94 190 HIS B CA 1
ATOM 4232 C C . HIS B 1 190 ? 10.641 -17.891 0.17 1 98.94 190 HIS B C 1
ATOM 4234 O O . HIS B 1 190 ? 11.273 -18.094 -0.865 1 98.94 190 HIS B O 1
ATOM 4240 N N . VAL B 1 191 ? 9.391 -18.203 0.273 1 98.94 191 VAL B N 1
ATOM 4241 C CA . VAL B 1 191 ? 8.594 -18.688 -0.853 1 98.94 191 VAL B CA 1
ATOM 4242 C C . VAL B 1 191 ? 7.629 -17.578 -1.3 1 98.94 191 VAL B C 1
ATOM 4244 O O . VAL B 1 191 ? 6.719 -17.203 -0.557 1 98.94 191 VAL B O 1
ATOM 4247 N N . ASP B 1 192 ? 7.875 -17.078 -2.492 1 98.75 192 ASP B N 1
ATOM 4248 C CA . ASP B 1 192 ? 6.914 -16.172 -3.117 1 98.75 192 ASP B CA 1
ATOM 4249 C C . ASP B 1 192 ? 5.758 -16.953 -3.744 1 98.75 192 ASP B C 1
ATOM 4251 O O . ASP B 1 192 ? 5.887 -17.484 -4.844 1 98.75 192 ASP B O 1
ATOM 4255 N N . ALA B 1 193 ? 4.68 -16.969 -3.037 1 98.69 193 ALA B N 1
ATOM 4256 C CA . ALA B 1 193 ? 3.459 -17.609 -3.506 1 98.69 193 ALA B CA 1
ATOM 4257 C C . ALA B 1 193 ? 2.34 -16.594 -3.711 1 98.69 193 ALA B C 1
ATOM 4259 O O . ALA B 1 193 ? 1.17 -16.891 -3.453 1 98.69 193 ALA B O 1
ATOM 4260 N N . ALA B 1 194 ? 2.693 -15.391 -4.168 1 98.12 194 ALA B N 1
ATOM 4261 C CA . ALA B 1 194 ? 1.702 -14.344 -4.395 1 98.12 194 ALA B CA 1
ATOM 4262 C C . ALA B 1 194 ? 0.565 -14.844 -5.281 1 98.12 194 ALA B C 1
ATOM 4264 O O . ALA B 1 194 ? -0.601 -14.516 -5.051 1 98.12 194 ALA B O 1
ATOM 4265 N N . PHE B 1 195 ? 0.877 -15.609 -6.312 1 97.69 195 PHE B N 1
ATOM 4266 C CA . PHE B 1 195 ? -0.126 -16.156 -7.219 1 97.69 195 PHE B CA 1
ATOM 4267 C C . PHE B 1 195 ? -0.543 -17.562 -6.785 1 97.69 195 PHE B C 1
ATOM 4269 O O . PHE B 1 195 ? -1.722 -17.812 -6.523 1 97.69 195 PHE B O 1
ATOM 4276 N N . GLY B 1 196 ? 0.406 -18.406 -6.551 1 98.12 196 GLY B N 1
ATOM 4277 C CA . GLY B 1 196 ? 0.147 -19.828 -6.332 1 98.12 196 GLY B CA 1
ATOM 4278 C C . GLY B 1 196 ? -0.441 -20.125 -4.965 1 98.12 196 GLY B C 1
ATOM 4279 O O . GLY B 1 196 ? -1.035 -21.188 -4.75 1 98.12 196 GLY B O 1
ATOM 4280 N N . GLY B 1 197 ? -0.296 -19.203 -4.023 1 98.19 197 GLY B N 1
ATOM 4281 C CA . GLY B 1 197 ? -0.748 -19.438 -2.662 1 98.19 197 GLY B CA 1
ATOM 4282 C C . GLY B 1 197 ? -2.24 -19.688 -2.564 1 98.19 197 GLY B C 1
ATOM 4283 O O . GLY B 1 197 ? -2.699 -20.375 -1.646 1 98.19 197 GLY B O 1
ATOM 4284 N N . MET B 1 198 ? -2.996 -19.141 -3.502 1 98.25 198 MET B N 1
ATOM 4285 C CA . MET B 1 198 ? -4.445 -19.344 -3.496 1 98.25 198 MET B CA 1
ATOM 4286 C C . MET B 1 198 ? -4.879 -20.219 -4.656 1 98.25 198 MET B C 1
ATOM 4288 O O . MET B 1 198 ? -6.051 -20.219 -5.035 1 98.25 198 MET B O 1
ATOM 4292 N N . VAL B 1 199 ? -3.938 -20.984 -5.227 1 98.56 199 VAL B N 1
ATOM 4293 C CA . VAL B 1 199 ? -4.242 -21.938 -6.289 1 98.56 199 VAL B CA 1
ATOM 4294 C C . VAL B 1 199 ? -3.799 -23.328 -5.875 1 98.56 199 VAL B C 1
ATOM 4296 O O . VAL B 1 199 ? -4.613 -24.266 -5.836 1 98.56 199 VAL B O 1
ATOM 4299 N N . ILE B 1 200 ? -2.594 -23.469 -5.434 1 98.5 200 ILE B N 1
ATOM 4300 C CA . ILE B 1 200 ? -1.914 -24.75 -5.262 1 98.5 200 ILE B CA 1
ATOM 4301 C C . ILE B 1 200 ? -2.656 -25.594 -4.23 1 98.5 200 ILE B C 1
ATOM 4303 O O . ILE B 1 200 ? -2.904 -26.781 -4.457 1 98.5 200 ILE B O 1
ATOM 4307 N N . PRO B 1 201 ? -3.078 -25 -3.09 1 98.19 201 PRO B N 1
ATOM 4308 C CA . PRO B 1 201 ? -3.73 -25.828 -2.068 1 98.19 201 PRO B CA 1
ATOM 4309 C C . PRO B 1 201 ? -5.039 -26.453 -2.557 1 98.19 201 PRO B C 1
ATOM 4311 O O . PRO B 1 201 ? -5.555 -27.375 -1.936 1 98.19 201 PRO B O 1
ATOM 4314 N N . PHE B 1 202 ? -5.566 -25.938 -3.652 1 98.44 202 PHE B N 1
ATOM 4315 C CA . PHE B 1 202 ? -6.898 -26.344 -4.09 1 98.44 202 PHE B CA 1
ATOM 4316 C C . PHE B 1 202 ? -6.812 -27.234 -5.332 1 98.44 202 PHE B C 1
ATOM 4318 O O . PHE B 1 202 ? -7.84 -27.609 -5.895 1 98.44 202 PHE B O 1
ATOM 4325 N N . LEU B 1 203 ? -5.602 -27.5 -5.73 1 98 203 LEU B N 1
ATOM 4326 C CA . LEU B 1 203 ? -5.383 -28.453 -6.82 1 98 203 LEU B CA 1
ATOM 4327 C C . LEU B 1 203 ? -5.574 -29.891 -6.34 1 98 203 LEU B C 1
ATOM 4329 O O . LEU B 1 203 ? -5.445 -30.172 -5.148 1 98 203 LEU B O 1
ATOM 4333 N N . PRO B 1 204 ? -5.902 -30.875 -7.188 1 95.56 204 PRO B N 1
ATOM 4334 C CA . PRO B 1 204 ? -6.098 -32.281 -6.785 1 95.56 204 PRO B CA 1
ATOM 4335 C C . PRO B 1 204 ? -4.84 -32.906 -6.184 1 95.56 204 PRO B C 1
ATOM 4337 O O . PRO B 1 204 ? -4.926 -33.656 -5.227 1 95.56 204 PRO B O 1
ATOM 4340 N N . ASN B 1 205 ? -3.646 -32.656 -6.68 1 93.06 205 ASN B N 1
ATOM 4341 C CA . ASN B 1 205 ? -2.367 -33.156 -6.199 1 93.06 205 ASN B CA 1
ATOM 4342 C C . ASN B 1 205 ? -1.337 -32.031 -6.055 1 93.06 205 ASN B C 1
ATOM 4344 O O . ASN B 1 205 ? -0.361 -32 -6.805 1 93.06 205 ASN B O 1
ATOM 4348 N N . PRO B 1 206 ? -1.57 -31.312 -5.004 1 94.31 206 PRO B N 1
ATOM 4349 C CA . PRO B 1 206 ? -0.678 -30.156 -4.867 1 94.31 206 PRO B CA 1
ATOM 4350 C C . PRO B 1 206 ? 0.746 -30.562 -4.488 1 94.31 206 PRO B C 1
ATOM 4352 O O . PRO B 1 206 ? 0.941 -31.406 -3.617 1 94.31 206 PRO B O 1
ATOM 4355 N N . ALA B 1 207 ? 1.731 -29.969 -5.176 1 94.62 207 ALA B N 1
ATOM 4356 C CA . ALA B 1 207 ? 3.125 -30.109 -4.77 1 94.62 207 ALA B CA 1
ATOM 4357 C C . ALA B 1 207 ? 3.383 -29.422 -3.432 1 94.62 207 ALA B C 1
ATOM 4359 O O . ALA B 1 207 ? 2.748 -28.406 -3.115 1 94.62 207 ALA B O 1
ATOM 4360 N N . PRO B 1 208 ? 4.336 -30 -2.658 1 97.12 208 PRO B N 1
ATOM 4361 C CA . PRO B 1 208 ? 4.715 -29.281 -1.439 1 97.12 208 PRO B CA 1
ATOM 4362 C C . PRO B 1 208 ? 5.379 -27.938 -1.73 1 97.12 208 PRO B C 1
ATOM 4364 O O . PRO B 1 208 ? 6.242 -27.844 -2.607 1 97.12 208 PRO B O 1
ATOM 4367 N N . PHE B 1 209 ? 4.945 -26.891 -1.042 1 98.19 209 PHE B N 1
ATOM 4368 C CA . PHE B 1 209 ? 5.539 -25.594 -1.333 1 98.19 209 PHE B CA 1
ATOM 4369 C C . PHE B 1 209 ? 5.52 -24.703 -0.098 1 98.19 209 PHE B C 1
ATOM 4371 O O . PHE B 1 209 ? 6.09 -23.609 -0.106 1 98.19 209 PHE B O 1
ATOM 4378 N N . ASP B 1 210 ? 4.863 -25.094 0.948 1 98.5 210 ASP B N 1
ATOM 4379 C CA . ASP B 1 210 ? 4.547 -24.188 2.047 1 98.5 210 ASP B CA 1
ATOM 4380 C C . ASP B 1 210 ? 5.23 -24.625 3.338 1 98.5 210 ASP B C 1
ATOM 4382 O O . ASP B 1 210 ? 6.32 -25.203 3.305 1 98.5 210 ASP B O 1
ATOM 4386 N N . PHE B 1 211 ? 4.633 -24.312 4.516 1 98.75 211 PHE B N 1
ATOM 4387 C CA . PHE B 1 211 ? 5.309 -24.5 5.797 1 98.75 211 PHE B CA 1
ATOM 4388 C C . PHE B 1 211 ? 5.387 -25.984 6.145 1 98.75 211 PHE B C 1
ATOM 4390 O O . PHE B 1 211 ? 6.094 -26.375 7.074 1 98.75 211 PHE B O 1
ATOM 4397 N N . GLU B 1 212 ? 4.703 -26.812 5.363 1 97.94 212 GLU B N 1
ATOM 4398 C CA . GLU B 1 212 ? 4.883 -28.25 5.57 1 97.94 212 GLU B CA 1
ATOM 4399 C C . GLU B 1 212 ? 6.301 -28.672 5.211 1 97.94 212 GLU B C 1
ATOM 4401 O O . GLU B 1 212 ? 6.797 -29.688 5.723 1 97.94 212 GLU B O 1
ATOM 4406 N N . VAL B 1 213 ? 6.895 -28 4.281 1 98.62 213 VAL B N 1
ATOM 4407 C CA . VAL B 1 213 ? 8.297 -28.234 3.934 1 98.62 213 VAL B CA 1
ATOM 4408 C C . VAL B 1 213 ? 9.203 -27.641 5.004 1 98.62 213 VAL B C 1
ATOM 4410 O O . VAL B 1 213 ? 9.211 -26.422 5.215 1 98.62 213 VAL B O 1
ATOM 4413 N N . PRO B 1 214 ? 9.969 -28.547 5.633 1 97.44 214 PRO B N 1
ATOM 4414 C CA . PRO B 1 214 ? 10.906 -27.984 6.605 1 97.44 214 PRO B CA 1
ATOM 4415 C C . PRO B 1 214 ? 11.898 -27.016 5.977 1 97.44 214 PRO B C 1
ATOM 4417 O O . PRO B 1 214 ? 12.375 -27.234 4.863 1 97.44 214 PRO B O 1
ATOM 4420 N N . GLY B 1 215 ? 12.125 -25.938 6.594 1 97.75 215 GLY B N 1
ATOM 4421 C CA . GLY B 1 215 ? 13.102 -24.969 6.105 1 97.75 215 GLY B CA 1
ATOM 4422 C C . GLY B 1 215 ? 12.461 -23.703 5.582 1 97.75 215 GLY B C 1
ATOM 4423 O O . GLY B 1 215 ? 13.125 -22.672 5.477 1 97.75 215 GLY B O 1
ATOM 4424 N N . VAL B 1 216 ? 11.164 -23.766 5.199 1 98.88 216 VAL B N 1
ATOM 4425 C CA . VAL B 1 216 ? 10.477 -22.578 4.719 1 98.88 216 VAL B CA 1
ATOM 4426 C C . VAL B 1 216 ? 10.312 -21.578 5.863 1 98.88 216 VAL B C 1
ATOM 4428 O O . VAL B 1 216 ? 9.703 -21.891 6.887 1 98.88 216 VAL B O 1
ATOM 4431 N N . SER B 1 217 ? 10.875 -20.359 5.676 1 98.88 217 SER B N 1
ATOM 4432 C CA . SER B 1 217 ? 10.859 -19.344 6.723 1 98.88 217 SER B CA 1
ATOM 4433 C C . SER B 1 217 ? 9.656 -18.406 6.578 1 98.88 217 SER B C 1
ATOM 4435 O O . SER B 1 217 ? 9.102 -17.938 7.574 1 98.88 217 SER B O 1
ATOM 4437 N N . SER B 1 218 ? 9.305 -18.109 5.395 1 98.94 218 SER B N 1
ATOM 4438 C CA . SER B 1 218 ? 8.234 -17.156 5.145 1 98.94 218 SER B CA 1
ATOM 4439 C C . SER B 1 218 ? 7.535 -17.438 3.816 1 98.94 218 SER B C 1
ATOM 4441 O O . SER B 1 218 ? 8.117 -18.062 2.926 1 98.94 218 SER B O 1
ATOM 4443 N N . ILE B 1 219 ? 6.285 -17.062 3.738 1 98.94 219 ILE B N 1
ATOM 4444 C CA . ILE B 1 219 ? 5.48 -17.219 2.535 1 98.94 219 ILE B CA 1
ATOM 4445 C C . ILE B 1 219 ? 4.691 -15.945 2.268 1 98.94 219 ILE B C 1
ATOM 4447 O O . ILE B 1 219 ? 4.117 -15.359 3.189 1 98.94 219 ILE B O 1
ATOM 4451 N N . SER B 1 220 ? 4.699 -15.438 1.056 1 98.62 220 SER B N 1
ATOM 4452 C CA . SER B 1 220 ? 3.814 -14.359 0.626 1 98.62 220 SER B CA 1
ATOM 4453 C C . SER B 1 220 ? 2.635 -14.898 -0.175 1 98.62 220 SER B C 1
ATOM 4455 O O . SER B 1 220 ? 2.799 -15.789 -1.012 1 98.62 220 SER B O 1
ATOM 4457 N N . LEU B 1 221 ? 1.438 -14.383 0.066 1 97.81 221 LEU B N 1
ATOM 4458 C CA . LEU B 1 221 ? 0.204 -14.68 -0.65 1 97.81 221 LEU B CA 1
ATOM 4459 C C . LEU B 1 221 ? -0.57 -13.406 -0.963 1 97.81 221 LEU B C 1
ATOM 4461 O O . LEU B 1 221 ? -0.606 -12.484 -0.149 1 97.81 221 LEU B O 1
ATOM 4465 N N . ASP B 1 222 ? -1.24 -13.414 -2.125 1 98.25 222 ASP B N 1
ATOM 4466 C CA . ASP B 1 222 ? -2.016 -12.227 -2.475 1 98.25 222 ASP B CA 1
ATOM 4467 C C . ASP B 1 222 ? -3.498 -12.562 -2.619 1 98.25 222 ASP B C 1
ATOM 4469 O O . ASP B 1 222 ? -3.947 -12.969 -3.693 1 98.25 222 ASP B O 1
ATOM 4473 N N . PRO B 1 223 ? -4.312 -12.266 -1.654 1 98.38 223 PRO B N 1
ATOM 4474 C CA . PRO B 1 223 ? -5.758 -12.477 -1.766 1 98.38 223 PRO B CA 1
ATOM 4475 C C . PRO B 1 223 ? -6.383 -11.664 -2.9 1 98.38 223 PRO B C 1
ATOM 4477 O O . PRO B 1 223 ? -7.461 -12.016 -3.389 1 98.38 223 PRO B O 1
ATOM 4480 N N . HIS B 1 224 ? -5.75 -10.594 -3.383 1 98.31 224 HIS B N 1
ATOM 4481 C CA . HIS B 1 224 ? -6.383 -9.781 -4.422 1 98.31 224 HIS B CA 1
ATOM 4482 C C . HIS B 1 224 ? -6.133 -10.375 -5.805 1 98.31 224 HIS B C 1
ATOM 4484 O O . HIS B 1 224 ? -6.473 -9.758 -6.816 1 98.31 224 HIS B O 1
ATOM 4490 N N . LYS B 1 225 ? -5.48 -11.508 -5.914 1 98.06 225 LYS B N 1
ATOM 4491 C CA . LYS B 1 225 ? -5.363 -12.273 -7.148 1 98.06 225 LYS B CA 1
ATOM 4492 C C . LYS B 1 225 ? -6.387 -13.398 -7.199 1 98.06 225 LYS B C 1
ATOM 4494 O O . LYS B 1 225 ? -7.59 -13.148 -7.297 1 98.06 225 LYS B O 1
ATOM 4499 N N . MET B 1 226 ? -5.98 -14.656 -6.922 1 98.25 226 MET B N 1
ATOM 4500 C CA . MET B 1 226 ? -6.855 -15.82 -7.012 1 98.25 226 MET B CA 1
ATOM 4501 C C . MET B 1 226 ? -7.746 -15.93 -5.777 1 98.25 226 MET B C 1
ATOM 4503 O O . MET B 1 226 ? -8.664 -16.75 -5.742 1 98.25 226 MET B O 1
ATOM 4507 N N . GLY B 1 227 ? -7.488 -15.062 -4.789 1 98.19 227 GLY B N 1
ATOM 4508 C CA . GLY B 1 227 ? -8.383 -14.969 -3.646 1 98.19 227 GLY B CA 1
ATOM 4509 C C . GLY B 1 227 ? -9.594 -14.094 -3.902 1 98.19 227 GLY B C 1
ATOM 4510 O O . GLY B 1 227 ? -10.523 -14.062 -3.098 1 98.19 227 GLY B O 1
ATOM 4511 N N . MET B 1 228 ? -9.602 -13.359 -4.938 1 98.44 228 MET B N 1
ATOM 4512 C CA . MET B 1 228 ? -10.711 -12.578 -5.48 1 98.44 228 MET B CA 1
ATOM 4513 C C . MET B 1 228 ? -11.117 -11.477 -4.512 1 98.44 228 MET B C 1
ATOM 4515 O O . MET B 1 228 ? -12.305 -11.133 -4.414 1 98.44 228 MET B O 1
ATOM 4519 N N . SER B 1 229 ? -10.227 -11.031 -3.684 1 98 229 SER B N 1
ATOM 4520 C CA . SER B 1 229 ? -10.461 -9.867 -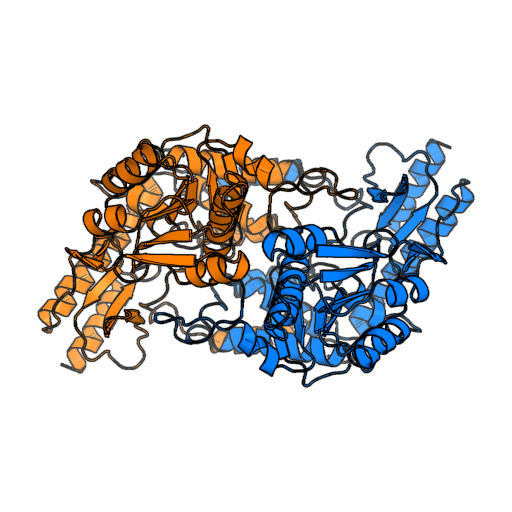2.844 1 98 229 SER B CA 1
ATOM 4521 C C . SER B 1 229 ? -10.242 -8.57 -3.627 1 98 229 SER B C 1
ATOM 4523 O O . SER B 1 229 ? -9.82 -8.602 -4.785 1 98 229 SER B O 1
ATOM 4525 N N . THR B 1 230 ? -10.609 -7.414 -3.014 1 98.06 230 THR B N 1
ATOM 4526 C CA . THR B 1 230 ? -10.336 -6.113 -3.613 1 98.06 230 THR B CA 1
ATOM 4527 C C . THR B 1 230 ? -8.844 -5.781 -3.512 1 98.06 230 THR B C 1
ATOM 4529 O O . THR B 1 230 ? -8.125 -6.379 -2.711 1 98.06 230 THR B O 1
ATOM 4532 N N . ILE B 1 231 ? -8.391 -4.883 -4.367 1 97.75 231 ILE B N 1
ATOM 4533 C CA . ILE B 1 231 ? -7.023 -4.383 -4.395 1 97.75 231 ILE B CA 1
ATOM 4534 C C . ILE B 1 231 ? -6.906 -3.148 -3.502 1 97.75 231 ILE B C 1
ATOM 4536 O O . ILE B 1 231 ? -7.773 -2.271 -3.525 1 97.75 231 ILE B O 1
ATOM 4540 N N . PRO B 1 232 ? -5.902 -3.035 -2.672 1 97.25 232 PRO B N 1
ATOM 4541 C CA . PRO B 1 232 ? -4.754 -3.936 -2.566 1 97.25 232 PRO B CA 1
ATOM 4542 C C . PRO B 1 232 ? -4.863 -4.902 -1.39 1 97.25 232 PRO B C 1
ATOM 4544 O O . PRO B 1 232 ? -5.27 -4.5 -0.295 1 97.25 232 PRO B O 1
ATOM 4547 N N . CYS B 1 233 ? -4.539 -6.18 -1.548 1 98.12 233 CYS B N 1
ATOM 4548 C CA . CYS B 1 233 ? -4.512 -7.09 -0.407 1 98.12 233 CYS B CA 1
ATOM 4549 C C . CYS B 1 233 ? -3.51 -8.211 -0.63 1 98.12 233 CYS B C 1
ATOM 4551 O O . CYS B 1 233 ? -3.693 -9.047 -1.518 1 98.12 233 CYS B O 1
ATOM 4553 N N . GLY B 1 234 ? -2.436 -8.227 0.095 1 98.25 234 GLY B N 1
ATOM 4554 C CA . GLY B 1 234 ? -1.485 -9.32 0.237 1 98.25 234 GLY B CA 1
ATOM 4555 C C . GLY B 1 234 ? -1.339 -9.805 1.669 1 98.25 234 GLY B C 1
ATOM 4556 O O . GLY B 1 234 ? -2.029 -9.312 2.566 1 98.25 234 GLY B O 1
ATOM 4557 N N . CYS B 1 235 ? -0.556 -10.758 1.878 1 98.69 235 CYS B N 1
ATOM 4558 C CA . CYS B 1 235 ? -0.264 -11.258 3.217 1 98.69 235 CYS B CA 1
ATOM 4559 C C . CYS B 1 235 ? 1.134 -11.859 3.283 1 98.69 235 CYS B C 1
ATOM 4561 O O . CYS B 1 235 ? 1.531 -12.617 2.395 1 98.69 235 CYS B O 1
ATOM 4563 N N . LEU B 1 236 ? 1.888 -11.461 4.242 1 98.81 236 LEU B N 1
ATOM 4564 C CA . LEU B 1 236 ? 3.174 -12.078 4.551 1 98.81 236 LEU B CA 1
ATOM 4565 C C . LEU B 1 236 ? 3.072 -12.953 5.797 1 98.81 236 LEU B C 1
ATOM 4567 O O . LEU B 1 236 ? 2.623 -12.492 6.848 1 98.81 236 LEU B O 1
ATOM 4571 N N . LEU B 1 237 ? 3.412 -14.203 5.676 1 98.88 237 LEU B N 1
ATOM 4572 C CA . LEU B 1 237 ? 3.418 -15.148 6.789 1 98.88 237 LEU B CA 1
ATOM 4573 C C . LEU B 1 237 ? 4.844 -15.539 7.164 1 98.88 237 LEU B C 1
ATOM 4575 O O . LEU B 1 237 ? 5.688 -15.742 6.285 1 98.88 237 LEU B O 1
ATOM 4579 N N . LEU B 1 238 ? 5.117 -15.609 8.398 1 98.81 238 LEU B N 1
ATOM 4580 C CA . LEU B 1 238 ? 6.379 -16.109 8.922 1 98.81 238 LEU B CA 1
ATOM 4581 C C . LEU B 1 238 ? 6.16 -17.391 9.734 1 98.81 238 LEU B C 1
ATOM 4583 O O . LEU B 1 238 ? 5.191 -17.484 10.492 1 98.81 238 LEU B O 1
ATOM 4587 N N . ARG B 1 239 ? 7.059 -18.344 9.516 1 98.69 239 ARG B N 1
ATOM 4588 C CA . ARG B 1 239 ? 7.055 -19.547 10.352 1 98.69 239 ARG B CA 1
ATOM 4589 C C . ARG B 1 239 ? 7.262 -19.172 11.82 1 98.69 239 ARG B C 1
ATOM 4591 O O . ARG B 1 239 ? 6.66 -19.781 12.711 1 98.69 239 ARG B O 1
ATOM 4598 N N . GLU B 1 240 ? 8.203 -18.281 12.062 1 98.12 240 GLU B N 1
ATOM 4599 C CA . GLU B 1 240 ? 8.531 -17.766 13.383 1 98.12 240 GLU B CA 1
ATOM 4600 C C . GLU B 1 240 ? 8.078 -16.328 13.555 1 98.12 240 GLU B C 1
ATOM 4602 O O . GLU B 1 240 ? 8.828 -15.391 13.273 1 98.12 240 GLU B O 1
ATOM 4607 N N . PRO B 1 241 ? 6.891 -16.172 14.203 1 97.25 241 PRO B N 1
ATOM 4608 C CA . PRO B 1 241 ? 6.289 -14.836 14.281 1 97.25 241 PRO B CA 1
ATOM 4609 C C . PRO B 1 241 ? 7.219 -13.805 14.93 1 97.25 241 PRO B C 1
ATOM 4611 O O . PRO B 1 241 ? 7.172 -12.625 14.578 1 97.25 241 PRO B O 1
ATOM 4614 N N . GLU B 1 242 ? 8.062 -14.203 15.797 1 95.75 242 GLU B N 1
ATOM 4615 C CA . GLU B 1 242 ? 8.914 -13.297 16.562 1 95.75 242 GLU B CA 1
ATOM 4616 C C . GLU B 1 242 ? 9.898 -12.578 15.641 1 95.75 242 GLU B C 1
ATOM 4618 O O . GLU B 1 242 ? 10.445 -11.531 16.016 1 95.75 242 GLU B O 1
ATOM 4623 N N . GLN B 1 243 ? 10.117 -13.102 14.477 1 96.19 243 GLN B N 1
ATOM 4624 C CA . GLN B 1 243 ? 11.062 -12.5 13.547 1 96.19 243 GLN B CA 1
ATOM 4625 C C . GLN B 1 243 ? 10.539 -11.164 13.016 1 96.19 243 GLN B C 1
ATOM 4627 O O . GLN B 1 243 ? 11.32 -10.336 12.539 1 96.19 243 GLN B O 1
ATOM 4632 N N . PHE B 1 244 ? 9.219 -10.898 13.07 1 95.31 244 PHE B N 1
ATOM 4633 C CA . PHE B 1 244 ? 8.688 -9.586 12.742 1 95.31 244 PHE B CA 1
ATOM 4634 C C . PHE B 1 244 ? 9.297 -8.516 13.641 1 95.31 244 PHE B C 1
ATOM 4636 O O . PHE B 1 244 ? 9.398 -7.348 13.25 1 95.31 244 PHE B O 1
ATOM 4643 N N . GLY B 1 245 ? 9.703 -8.898 14.859 1 93.69 245 GLY B N 1
ATOM 4644 C CA . GLY B 1 245 ? 10.297 -7.969 15.805 1 93.69 245 GLY B CA 1
ATOM 4645 C C . GLY B 1 245 ? 11.555 -7.301 15.273 1 93.69 245 GLY B C 1
ATOM 4646 O O . GLY B 1 245 ? 11.898 -6.191 15.695 1 93.69 245 GLY B O 1
ATOM 4647 N N . THR B 1 246 ? 12.219 -7.949 14.312 1 92.06 246 THR B N 1
ATOM 4648 C CA . THR B 1 246 ? 13.438 -7.391 13.734 1 92.06 246 THR B CA 1
ATOM 4649 C C . THR B 1 246 ? 13.133 -6.105 12.969 1 92.06 246 THR B C 1
ATOM 4651 O O . THR B 1 246 ? 14.023 -5.293 12.734 1 92.06 246 THR B O 1
ATOM 4654 N N . LEU B 1 247 ? 11.852 -5.922 12.641 1 89.75 247 LEU B N 1
ATOM 4655 C CA . LEU B 1 247 ? 11.461 -4.789 11.805 1 89.75 247 LEU B CA 1
ATOM 4656 C C . LEU B 1 247 ? 10.906 -3.652 12.656 1 89.75 247 LEU B C 1
ATOM 4658 O O . LEU B 1 247 ? 10.648 -2.557 12.148 1 89.75 247 LEU B O 1
ATOM 4662 N N . ASN B 1 248 ? 10.773 -3.768 13.891 1 87.19 248 ASN B N 1
ATOM 4663 C CA . ASN B 1 248 ? 10.031 -2.84 14.742 1 87.19 248 ASN B CA 1
ATOM 4664 C C . ASN B 1 248 ? 10.703 -1.472 14.797 1 87.19 248 ASN B C 1
ATOM 4666 O O . ASN B 1 248 ? 11.93 -1.382 14.867 1 87.19 248 ASN B O 1
ATOM 4670 N N . VAL B 1 249 ? 9.805 -0.456 14.648 1 80.19 249 VAL B N 1
ATOM 4671 C CA . VAL B 1 249 ? 10.195 0.93 14.883 1 80.19 249 VAL B CA 1
ATOM 4672 C C . VAL B 1 249 ? 9.297 1.547 15.953 1 80.19 249 VAL B C 1
ATOM 4674 O O . VAL B 1 249 ? 8.141 1.146 16.109 1 80.19 249 VAL B O 1
ATOM 4677 N N . ASP B 1 250 ? 9.797 2.447 16.734 1 72.5 250 ASP B N 1
ATOM 4678 C CA . ASP B 1 250 ? 9.023 3.119 17.781 1 72.5 250 ASP B CA 1
ATOM 4679 C C . ASP B 1 250 ? 8 4.078 17.172 1 72.5 250 ASP B C 1
ATOM 4681 O O . ASP B 1 250 ? 8.32 4.828 16.25 1 72.5 250 ASP B O 1
ATOM 4685 N N . THR B 1 251 ? 6.637 3.971 17.656 1 72.38 251 THR B N 1
ATOM 4686 C CA . THR B 1 251 ? 5.551 4.828 17.188 1 72.38 251 THR B CA 1
ATOM 4687 C C . THR B 1 251 ? 4.926 5.586 18.359 1 72.38 251 THR B C 1
ATOM 4689 O O . THR B 1 251 ? 3.9 5.168 18.891 1 72.38 251 THR B O 1
ATOM 4692 N N . PRO B 1 252 ? 5.367 6.719 18.656 1 66.81 252 PRO B N 1
ATOM 4693 C CA . PRO B 1 252 ? 4.977 7.398 19.906 1 66.81 252 PRO B CA 1
ATOM 4694 C C . PRO B 1 252 ? 3.508 7.812 19.906 1 66.81 252 PRO B C 1
ATOM 4696 O O . PRO B 1 252 ? 2.893 7.902 20.969 1 66.81 252 PRO B O 1
ATOM 4699 N N . TYR B 1 253 ? 2.895 8.078 18.75 1 70.5 253 TYR B N 1
ATOM 4700 C CA . TYR B 1 253 ? 1.571 8.695 18.75 1 70.5 253 TYR B CA 1
ATOM 4701 C C . TYR B 1 253 ? 0.502 7.688 18.344 1 70.5 253 TYR B C 1
ATOM 4703 O O . TYR B 1 253 ? -0.683 8.023 18.281 1 70.5 253 TYR B O 1
ATOM 4711 N N . LEU B 1 254 ? 0.954 6.535 18.031 1 71.69 254 LEU B N 1
ATOM 4712 C CA . LEU B 1 254 ? -0.002 5.465 17.766 1 71.69 254 LEU B CA 1
ATOM 4713 C C . LEU B 1 254 ? -0.361 4.727 19.062 1 71.69 254 LEU B C 1
ATOM 4715 O O . LEU B 1 254 ? 0.401 4.754 20.031 1 71.69 254 LEU B O 1
ATOM 4719 N N . THR B 1 255 ? -1.511 4.148 19.078 1 66.5 255 THR B N 1
ATOM 4720 C CA . THR B 1 255 ? -1.983 3.418 20.25 1 66.5 255 THR B CA 1
ATOM 4721 C C . THR B 1 255 ? -1.093 2.211 20.531 1 66.5 255 THR B C 1
ATOM 4723 O O . THR B 1 255 ? -0.988 1.764 21.688 1 66.5 255 THR B O 1
ATOM 4726 N N . VAL B 1 256 ? -0.513 1.737 19.469 1 67.38 256 VAL B N 1
ATOM 4727 C CA . VAL B 1 256 ? 0.436 0.641 19.641 1 67.38 256 VAL B CA 1
ATOM 4728 C C . VAL B 1 256 ? 1.842 1.112 19.266 1 67.38 256 VAL B C 1
ATOM 4730 O O . VAL B 1 256 ? 2.057 1.661 18.188 1 67.38 256 VAL B O 1
ATOM 4733 N N . LYS B 1 257 ? 2.766 0.94 20.094 1 61.31 257 LYS B N 1
ATOM 4734 C CA . LYS B 1 257 ? 4.086 1.554 20.016 1 61.31 257 LYS B CA 1
ATOM 4735 C C . LYS B 1 257 ? 5.012 0.759 19.094 1 61.31 257 LYS B C 1
ATOM 4737 O O . LYS B 1 257 ? 6.125 1.198 18.797 1 61.31 257 LYS B O 1
ATOM 4742 N N . LYS B 1 258 ? 4.75 -0.387 18.672 1 68.38 258 LYS B N 1
ATOM 4743 C CA . LYS B 1 258 ? 5.621 -1.153 17.781 1 68.38 258 LYS B CA 1
ATOM 4744 C C . LYS B 1 258 ? 4.891 -1.545 16.5 1 68.38 258 LYS B C 1
ATOM 4746 O O . LYS B 1 258 ? 3.787 -2.096 16.547 1 68.38 258 LYS B O 1
ATOM 4751 N N . GLU B 1 259 ? 5.758 -1.058 15.406 1 75.75 259 GLU B N 1
ATOM 4752 C CA . GLU B 1 259 ? 5.133 -1.34 14.125 1 75.75 259 GLU B CA 1
ATOM 4753 C C . GLU B 1 259 ? 6.117 -2.004 13.164 1 75.75 259 GLU B C 1
ATOM 4755 O O . GLU B 1 259 ? 7.121 -1.401 12.781 1 75.75 259 GLU B O 1
ATOM 4760 N N . CYS B 1 260 ? 5.812 -3.201 12.781 1 84.62 260 CYS B N 1
ATOM 4761 C CA . CYS B 1 260 ? 6.676 -3.959 11.883 1 84.62 260 CYS B CA 1
ATOM 4762 C C . CYS B 1 260 ? 6.227 -3.805 10.43 1 84.62 260 CYS B C 1
ATOM 4764 O O . CYS B 1 260 ? 6.957 -4.168 9.508 1 84.62 260 CYS B O 1
ATOM 4766 N N . THR B 1 261 ? 5.152 -3.197 10.227 1 91 261 THR B N 1
ATOM 4767 C CA . THR B 1 261 ? 4.617 -3.104 8.867 1 91 261 THR B CA 1
ATOM 4768 C C . THR B 1 261 ? 5.316 -1.994 8.086 1 91 261 THR B C 1
ATOM 4770 O O . THR B 1 261 ? 5.859 -1.059 8.68 1 91 261 THR B O 1
ATOM 4773 N N . LEU B 1 262 ? 5.336 -2.098 6.789 1 93.31 262 LEU B N 1
ATOM 4774 C CA . LEU B 1 262 ? 5.965 -1.087 5.949 1 93.31 262 LEU B CA 1
ATOM 4775 C C . LEU B 1 262 ? 5.172 0.217 5.98 1 93.31 262 LEU B C 1
ATOM 4777 O O . LEU B 1 262 ? 5.73 1.277 6.277 1 93.31 262 LEU B O 1
ATOM 4781 N N . ALA B 1 263 ? 3.896 0.133 5.676 1 92 263 ALA B N 1
ATOM 4782 C CA . ALA B 1 263 ? 3.033 1.312 5.668 1 92 263 ALA B CA 1
ATOM 4783 C C . ALA B 1 263 ? 2.555 1.649 7.074 1 92 263 ALA B C 1
ATOM 4785 O O . ALA B 1 263 ? 2.379 0.758 7.91 1 92 263 ALA B O 1
ATOM 4786 N N . GLY B 1 264 ? 2.381 2.969 7.371 1 91.06 264 GLY B N 1
ATOM 4787 C CA . GLY B 1 264 ? 1.735 3.396 8.602 1 91.06 264 GLY B CA 1
ATOM 4788 C C . GLY B 1 264 ? 0.225 3.26 8.562 1 91.06 264 GLY B C 1
ATOM 4789 O O . GLY B 1 264 ? -0.352 2.477 9.32 1 91.06 264 GLY B O 1
ATOM 4790 N N . THR B 1 265 ? -0.359 4.027 7.602 1 94.06 265 THR B N 1
ATOM 4791 C CA . THR B 1 265 ? -1.779 3.842 7.32 1 94.06 265 THR B CA 1
ATOM 4792 C C . THR B 1 265 ? -2.004 2.604 6.457 1 94.06 265 THR B C 1
ATOM 4794 O O . THR B 1 265 ? -1.342 2.426 5.434 1 94.06 265 THR B O 1
ATOM 4797 N N . ARG B 1 266 ? -2.855 1.698 6.938 1 96.31 266 ARG B N 1
ATOM 4798 C CA . ARG B 1 266 ? -3.16 0.442 6.258 1 96.31 266 ARG B CA 1
ATOM 4799 C C . ARG B 1 266 ? -4.664 0.235 6.137 1 96.31 266 ARG B C 1
ATOM 4801 O O . ARG B 1 266 ? -5.402 0.424 7.109 1 96.31 266 ARG B O 1
ATOM 4808 N N . PRO B 1 267 ? -5.086 -0.116 4.98 1 97 267 PRO B N 1
ATOM 4809 C CA . PRO B 1 267 ? -6.531 -0.251 4.793 1 97 267 PRO B CA 1
ATOM 4810 C C . PRO B 1 267 ? -7.098 -1.506 5.457 1 97 267 PRO B C 1
ATOM 4812 O O . PRO B 1 267 ? -6.566 -2.602 5.266 1 97 267 PRO B O 1
ATOM 4815 N N . GLY B 1 268 ? -8.172 -1.337 6.27 1 98.12 268 GLY B N 1
ATOM 4816 C CA . GLY B 1 268 ? -8.883 -2.471 6.844 1 98.12 268 GLY B CA 1
ATOM 4817 C C . GLY B 1 268 ? -9.922 -3.059 5.91 1 98.12 268 GLY B C 1
ATOM 4818 O O . GLY B 1 268 ? -10.289 -4.227 6.043 1 98.12 268 GLY B O 1
ATOM 4819 N N . ALA B 1 269 ? -10.383 -2.279 4.945 1 98.5 269 ALA B N 1
ATOM 4820 C CA . ALA B 1 269 ? -11.492 -2.654 4.074 1 98.5 269 ALA B CA 1
ATOM 4821 C C . ALA B 1 269 ? -11.117 -3.844 3.193 1 98.5 269 ALA B C 1
ATOM 4823 O O . ALA B 1 269 ? -11.906 -4.785 3.045 1 98.5 269 ALA B O 1
ATOM 4824 N N . ASP B 1 270 ? -9.93 -3.748 2.637 1 97.94 270 ASP B N 1
ATOM 4825 C CA . ASP B 1 270 ? -9.516 -4.828 1.746 1 97.94 270 ASP B CA 1
ATOM 4826 C C . ASP B 1 270 ? -9.266 -6.117 2.525 1 97.94 270 ASP B C 1
ATOM 4828 O O . ASP B 1 270 ? -9.461 -7.215 2.004 1 97.94 270 ASP B O 1
ATOM 4832 N N . VAL B 1 271 ? -8.828 -6.004 3.764 1 98.5 271 VAL B N 1
ATOM 4833 C CA . VAL B 1 271 ? -8.602 -7.145 4.645 1 98.5 271 VAL B CA 1
ATOM 4834 C C . VAL B 1 271 ? -9.938 -7.797 4.996 1 98.5 271 VAL B C 1
ATOM 4836 O O . VAL B 1 271 ? -10.078 -9.016 4.938 1 98.5 271 VAL B O 1
ATOM 4839 N N . ALA B 1 272 ? -10.906 -6.953 5.32 1 98.81 272 ALA B N 1
ATOM 4840 C CA . ALA B 1 272 ? -12.242 -7.461 5.598 1 98.81 272 ALA B CA 1
ATOM 4841 C C . ALA B 1 272 ? -12.836 -8.156 4.375 1 98.81 272 ALA B C 1
ATOM 4843 O O . ALA B 1 272 ? -13.477 -9.203 4.496 1 98.81 272 ALA B O 1
ATOM 4844 N N . GLY B 1 273 ? -12.617 -7.562 3.223 1 98.69 273 GLY B N 1
ATOM 4845 C CA . GLY B 1 273 ? -13.07 -8.18 1.986 1 98.69 273 GLY B CA 1
ATOM 4846 C C . GLY B 1 273 ? -12.453 -9.539 1.736 1 98.69 273 GLY B C 1
ATOM 4847 O O . GLY B 1 273 ? -13.148 -10.484 1.354 1 98.69 273 GLY B O 1
ATOM 4848 N N . ALA B 1 274 ? -11.148 -9.641 1.933 1 98.75 274 ALA B N 1
ATOM 4849 C CA . ALA B 1 274 ? -10.445 -10.906 1.74 1 98.75 274 ALA B CA 1
ATOM 4850 C C . ALA B 1 274 ? -11 -11.984 2.664 1 98.75 274 ALA B C 1
ATOM 4852 O O . ALA B 1 274 ? -11.266 -13.109 2.227 1 98.75 274 ALA B O 1
ATOM 4853 N N . TYR B 1 275 ? -11.148 -11.594 3.939 1 98.88 275 TYR B N 1
ATOM 4854 C CA . TYR B 1 275 ? -11.656 -12.555 4.91 1 98.88 275 TYR B CA 1
ATOM 4855 C C . TYR B 1 275 ? -13.094 -12.945 4.582 1 98.88 275 TYR B C 1
ATOM 4857 O O . TYR B 1 275 ? -13.492 -14.102 4.77 1 98.88 275 TYR B O 1
ATOM 4865 N N . ALA B 1 276 ? -13.891 -12.023 4.078 1 98.81 276 ALA B N 1
ATOM 4866 C CA . ALA B 1 276 ? -15.273 -12.297 3.688 1 98.81 276 ALA B CA 1
ATOM 4867 C C . ALA B 1 276 ? -15.328 -13.375 2.609 1 98.81 276 ALA B C 1
ATOM 4869 O O . ALA B 1 276 ? -16.156 -14.281 2.676 1 98.81 276 ALA B O 1
ATOM 4870 N N . VAL B 1 277 ? -14.477 -13.273 1.609 1 98.81 277 VAL B N 1
ATOM 4871 C CA . VAL B 1 277 ? -14.469 -14.234 0.516 1 98.81 277 VAL B CA 1
ATOM 4872 C C . VAL B 1 277 ? -14.062 -15.609 1.042 1 98.81 277 VAL B C 1
ATOM 4874 O O . VAL B 1 277 ? -14.664 -16.625 0.677 1 98.81 277 VAL B O 1
ATOM 4877 N N . ILE B 1 278 ? -13.07 -15.625 1.899 1 98.69 278 ILE B N 1
ATOM 4878 C CA . ILE B 1 278 ? -12.586 -16.875 2.482 1 98.69 278 ILE B CA 1
ATOM 4879 C C . ILE B 1 278 ? -13.711 -17.547 3.266 1 98.69 278 ILE B C 1
ATOM 4881 O O . ILE B 1 278 ? -13.93 -18.75 3.141 1 98.69 278 ILE B O 1
ATOM 4885 N N . LYS B 1 279 ? -14.43 -16.766 4.039 1 98.62 279 LYS B N 1
ATOM 4886 C CA . LYS B 1 279 ? -15.531 -17.297 4.832 1 98.62 279 LYS B CA 1
ATOM 4887 C C . LYS B 1 279 ? -16.672 -17.766 3.938 1 98.62 279 LYS B C 1
ATOM 4889 O O . LYS B 1 279 ? -17.312 -18.781 4.219 1 98.62 279 LYS B O 1
ATOM 4894 N N . LEU B 1 280 ? -16.953 -17.047 2.902 1 98.75 280 LEU B N 1
ATOM 4895 C CA . LEU B 1 280 ? -18.078 -17.312 2.004 1 98.75 280 LEU B CA 1
ATOM 4896 C C . LEU B 1 280 ? -17.828 -18.609 1.222 1 98.75 280 LEU B C 1
ATOM 4898 O O . LEU B 1 280 ? -18.75 -19.422 1.054 1 98.75 280 LEU B O 1
ATOM 4902 N N . LEU B 1 281 ? -16.594 -18.812 0.71 1 98.5 281 LEU B N 1
ATOM 4903 C CA . LEU B 1 281 ? -16.312 -19.906 -0.22 1 98.5 281 LEU B CA 1
ATOM 4904 C C . LEU B 1 281 ? -15.859 -21.156 0.525 1 98.5 281 LEU B C 1
ATOM 4906 O O . LEU B 1 281 ? -16.172 -22.281 0.116 1 98.5 281 LEU B O 1
ATOM 4910 N N . GLY B 1 282 ? -15.117 -20.953 1.656 1 98.25 282 GLY B N 1
ATOM 4911 C CA . GLY B 1 282 ? -14.453 -22.094 2.25 1 98.25 282 GLY B CA 1
ATOM 4912 C C . GLY B 1 282 ? -13.531 -22.812 1.283 1 98.25 282 GLY B C 1
ATOM 4913 O O . GLY B 1 282 ? -13.32 -22.359 0.159 1 98.25 282 GLY B O 1
ATOM 4914 N N . ARG B 1 283 ? -12.938 -23.922 1.719 1 98.12 283 ARG B N 1
ATOM 4915 C CA . ARG B 1 283 ? -12.039 -24.703 0.868 1 98.12 283 ARG B CA 1
ATOM 4916 C C . ARG B 1 283 ? -12.781 -25.25 -0.343 1 98.12 283 ARG B C 1
ATOM 4918 O O . ARG B 1 283 ? -12.258 -25.25 -1.456 1 98.12 283 ARG B O 1
ATOM 4925 N N . GLU B 1 284 ? -13.977 -25.688 -0.134 1 98.31 284 GLU B N 1
ATOM 4926 C CA . GLU B 1 284 ? -14.773 -26.281 -1.205 1 98.31 284 GLU B CA 1
ATOM 4927 C C . GLU B 1 284 ? -15.047 -25.266 -2.311 1 98.31 284 GLU B C 1
ATOM 4929 O O . GLU B 1 284 ? -14.945 -25.594 -3.496 1 98.31 284 GLU B O 1
ATOM 4934 N N . GLY B 1 285 ? -15.445 -24.094 -1.891 1 98.56 285 GLY B N 1
ATOM 4935 C CA . GLY B 1 285 ? -15.695 -23.047 -2.869 1 98.56 285 GLY B CA 1
ATOM 4936 C C . GLY B 1 285 ? -14.461 -22.672 -3.666 1 98.56 285 GLY B C 1
ATOM 4937 O O . GLY B 1 285 ? -14.523 -22.5 -4.883 1 98.56 285 GLY B O 1
ATOM 4938 N N . PHE B 1 286 ? -13.336 -22.578 -3.023 1 98.75 286 PHE B N 1
ATOM 4939 C CA . PHE B 1 286 ? -12.102 -22.25 -3.719 1 98.75 286 PHE B CA 1
ATOM 4940 C C . PHE B 1 286 ? -11.68 -23.391 -4.645 1 98.75 286 PHE B C 1
ATOM 4942 O O . PHE B 1 286 ? -11.164 -23.141 -5.734 1 98.75 286 PHE B O 1
ATOM 4949 N N . ARG B 1 287 ? -11.82 -24.625 -4.195 1 98.56 287 ARG B N 1
ATOM 4950 C CA . ARG B 1 287 ? -11.539 -25.766 -5.062 1 98.56 287 ARG B CA 1
ATOM 4951 C C . ARG B 1 287 ? -12.352 -25.688 -6.352 1 98.56 287 ARG B C 1
ATOM 4953 O O . ARG B 1 287 ? -11.836 -25.984 -7.434 1 98.56 287 ARG B O 1
ATOM 4960 N N . ALA B 1 288 ? -13.633 -25.312 -6.234 1 98.62 288 ALA B N 1
ATOM 4961 C CA . ALA B 1 288 ? -14.5 -25.188 -7.402 1 98.62 288 ALA B CA 1
ATOM 4962 C C . ALA B 1 288 ? -14.008 -24.078 -8.336 1 98.62 288 ALA B C 1
ATOM 4964 O O . ALA B 1 288 ? -14.008 -24.25 -9.555 1 98.62 288 ALA B O 1
ATOM 4965 N N . VAL B 1 289 ? -13.641 -22.953 -7.746 1 98.62 289 VAL B N 1
ATOM 4966 C CA . VAL B 1 289 ? -13.133 -21.828 -8.531 1 98.62 289 VAL B CA 1
ATOM 4967 C C . VAL B 1 289 ? -11.883 -22.266 -9.297 1 98.62 289 VAL B C 1
ATOM 4969 O O . VAL B 1 289 ? -11.789 -22.047 -10.508 1 98.62 289 VAL B O 1
ATOM 4972 N N . VAL B 1 290 ? -10.906 -22.844 -8.617 1 98.69 290 VAL B N 1
ATOM 4973 C CA . VAL B 1 290 ? -9.633 -23.25 -9.211 1 98.69 290 VAL B CA 1
ATOM 4974 C C . VAL B 1 290 ? -9.883 -24.328 -10.266 1 98.69 290 VAL B C 1
ATOM 4976 O O . VAL B 1 290 ? -9.289 -24.297 -11.344 1 98.69 290 VAL B O 1
ATOM 4979 N N . ALA B 1 291 ? -10.742 -25.281 -9.945 1 98.5 291 ALA B N 1
ATOM 4980 C CA . ALA B 1 291 ? -11.078 -26.344 -10.906 1 98.5 291 ALA B CA 1
ATOM 4981 C C . ALA B 1 291 ? -11.633 -25.734 -12.195 1 98.5 291 ALA B C 1
ATOM 4983 O O . ALA B 1 291 ? -11.32 -26.219 -13.289 1 98.5 291 ALA B O 1
ATOM 4984 N N . GLY B 1 292 ? -12.531 -24.75 -12.039 1 98.62 292 GLY B N 1
ATOM 4985 C CA . GLY B 1 292 ? -13.062 -24.062 -13.211 1 98.62 292 GLY B CA 1
ATOM 4986 C C . GLY B 1 292 ? -11.984 -23.406 -14.047 1 98.62 292 GLY B C 1
ATOM 4987 O O . GLY B 1 292 ? -11.992 -23.516 -15.273 1 98.62 292 GLY B O 1
ATOM 4988 N N . CYS B 1 293 ? -11.078 -22.703 -13.398 1 98.69 293 CYS B N 1
ATOM 4989 C CA . CYS B 1 293 ? -9.977 -22.062 -14.094 1 98.69 293 CYS B CA 1
ATOM 4990 C C . CYS B 1 293 ? -9.102 -23.078 -14.805 1 98.69 293 CYS B C 1
ATOM 4992 O O . CYS B 1 293 ? -8.672 -22.859 -15.938 1 98.69 293 CYS B O 1
ATOM 4994 N N . MET B 1 294 ? -8.859 -24.188 -14.148 1 98.38 294 MET B N 1
ATOM 4995 C CA . MET B 1 294 ? -8.023 -25.234 -14.727 1 98.38 294 MET B CA 1
ATOM 4996 C C . MET B 1 294 ? -8.703 -25.875 -15.938 1 98.38 294 MET B C 1
ATOM 4998 O O . MET B 1 294 ? -8.047 -26.188 -16.922 1 98.38 294 MET B O 1
ATOM 5002 N N . GLU B 1 295 ? -9.969 -26.094 -15.812 1 98.5 295 GLU B N 1
ATOM 5003 C CA . GLU B 1 295 ? -10.719 -26.641 -16.938 1 98.5 295 GLU B CA 1
ATOM 5004 C C . GLU B 1 295 ? -10.648 -25.703 -18.141 1 98.5 295 GLU B C 1
ATOM 5006 O O . GLU B 1 295 ? -10.461 -26.156 -19.281 1 98.5 295 GLU B O 1
ATOM 5011 N N . ASN B 1 296 ? -10.844 -24.422 -17.906 1 98.62 296 ASN B N 1
ATOM 5012 C CA . ASN B 1 296 ? -10.773 -23.438 -18.984 1 98.62 296 ASN B CA 1
ATOM 5013 C C . ASN B 1 296 ? -9.359 -23.344 -19.562 1 98.62 296 ASN B C 1
ATOM 5015 O O . ASN B 1 296 ? -9.18 -23.094 -20.75 1 98.62 296 ASN B O 1
ATOM 5019 N N . THR B 1 297 ? -8.352 -23.5 -18.703 1 98.62 297 THR B N 1
ATOM 5020 C CA . THR B 1 297 ? -6.973 -23.547 -19.172 1 98.62 297 THR B CA 1
ATOM 5021 C C . THR B 1 297 ? -6.766 -24.719 -20.125 1 98.62 297 THR B C 1
ATOM 5023 O O . THR B 1 297 ? -6.145 -24.578 -21.172 1 98.62 297 THR B O 1
ATOM 5026 N N . ARG B 1 298 ? -7.285 -25.875 -19.75 1 98.12 298 ARG B N 1
ATOM 5027 C CA . ARG B 1 298 ? -7.211 -27.062 -20.609 1 98.12 298 ARG B CA 1
ATOM 5028 C C . ARG B 1 298 ? -7.887 -26.812 -21.953 1 98.12 298 ARG B C 1
ATOM 5030 O O . ARG B 1 298 ? -7.344 -27.172 -23 1 98.12 298 ARG B O 1
ATOM 5037 N N . ARG B 1 299 ? -9.078 -26.203 -21.891 1 98.44 299 ARG B N 1
ATOM 5038 C CA . ARG B 1 299 ? -9.812 -25.875 -23.109 1 98.44 299 ARG B CA 1
ATOM 5039 C C . ARG B 1 299 ? -8.992 -24.969 -24.016 1 98.44 299 ARG B C 1
ATOM 5041 O O . ARG B 1 299 ? -8.945 -25.188 -25.234 1 98.44 299 ARG B O 1
ATOM 5048 N N . LEU B 1 300 ? -8.406 -23.969 -23.406 1 98.75 300 LEU B N 1
ATOM 5049 C CA . LEU B 1 300 ? -7.574 -23.031 -24.156 1 98.75 300 LEU B CA 1
ATOM 5050 C C . LEU B 1 300 ? -6.41 -23.766 -24.828 1 98.75 300 LEU B C 1
ATOM 5052 O O . LEU B 1 300 ? -6.129 -23.547 -26 1 98.75 300 LEU B O 1
ATOM 5056 N N . ILE B 1 301 ? -5.73 -24.625 -24.047 1 98.5 301 ILE B N 1
ATOM 5057 C CA . ILE B 1 301 ? -4.555 -25.344 -24.531 1 98.5 301 ILE B CA 1
ATOM 5058 C C . ILE B 1 301 ? -4.953 -26.25 -25.688 1 98.5 301 ILE B C 1
ATOM 5060 O O . ILE B 1 301 ? -4.316 -26.234 -26.75 1 98.5 301 ILE B O 1
ATOM 5064 N N . GLU B 1 302 ? -5.977 -27.047 -25.5 1 98.38 302 GLU B N 1
ATOM 5065 C CA . GLU B 1 302 ? -6.445 -27.953 -26.547 1 98.38 302 GLU B CA 1
ATOM 5066 C C . GLU B 1 302 ? -6.828 -27.172 -27.812 1 98.38 302 GLU B C 1
ATOM 5068 O O . GLU B 1 302 ? -6.492 -27.594 -28.922 1 98.38 302 GLU B O 1
ATOM 5073 N N . GLY B 1 303 ? -7.543 -26.078 -27.641 1 98.38 303 GLY B N 1
ATOM 5074 C CA . GLY B 1 303 ? -7.941 -25.25 -28.766 1 98.38 303 GLY B CA 1
ATOM 5075 C C . GLY B 1 303 ? -6.766 -24.656 -29.5 1 98.38 303 GLY B C 1
ATOM 5076 O O . GLY B 1 303 ? -6.703 -24.703 -30.734 1 98.38 303 GLY B O 1
ATOM 5077 N N . MET B 1 304 ? -5.848 -24.031 -28.766 1 98.38 304 MET B N 1
ATOM 5078 C CA . MET B 1 304 ? -4.668 -23.422 -29.359 1 98.38 304 MET B CA 1
ATOM 5079 C C . MET B 1 304 ? -3.84 -24.453 -30.125 1 98.38 304 MET B C 1
ATOM 5081 O O . MET B 1 304 ? -3.363 -24.203 -31.219 1 98.38 304 MET B O 1
ATOM 5085 N N . GLU B 1 305 ? -3.674 -25.609 -29.516 1 98.06 305 GLU B N 1
ATOM 5086 C CA . GLU B 1 305 ? -2.9 -26.672 -30.156 1 98.06 305 GLU B CA 1
ATOM 5087 C C . GLU B 1 305 ? -3.586 -27.156 -31.422 1 98.06 305 GLU B C 1
ATOM 5089 O O . GLU B 1 305 ? -2.918 -27.531 -32.406 1 98.06 305 GLU B O 1
ATOM 5094 N N . ALA B 1 306 ? -4.852 -27.188 -31.391 1 97.81 306 ALA B N 1
ATOM 5095 C CA . ALA B 1 306 ? -5.605 -27.578 -32.594 1 97.81 306 ALA B CA 1
ATOM 5096 C C . ALA B 1 306 ? -5.344 -26.609 -33.75 1 97.81 306 ALA B C 1
ATOM 5098 O O . ALA B 1 306 ? -5.43 -27 -34.906 1 97.81 306 ALA B O 1
ATOM 5099 N N . PHE B 1 307 ? -5 -25.359 -33.406 1 97.12 307 PHE B N 1
ATOM 5100 C CA . PHE B 1 307 ? -4.73 -24.375 -34.438 1 97.12 307 PHE B CA 1
ATOM 5101 C C . PHE B 1 307 ? -3.234 -24.266 -34.719 1 97.12 307 PHE B C 1
ATOM 5103 O O . PHE B 1 307 ? -2.783 -23.344 -35.406 1 97.12 307 PHE B O 1
ATOM 5110 N N . GLY B 1 308 ? -2.445 -25.172 -34.125 1 96.75 308 GLY B N 1
ATOM 5111 C CA . GLY B 1 308 ? -1.05 -25.312 -34.531 1 96.75 308 GLY B CA 1
ATOM 5112 C C . GLY B 1 308 ? -0.094 -24.641 -33.531 1 96.75 308 GLY B C 1
ATOM 5113 O O . GLY B 1 308 ? 1.117 -24.625 -33.781 1 96.75 308 GLY B O 1
ATOM 5114 N N . TYR B 1 309 ? -0.607 -24.078 -32.469 1 97.81 309 TYR B N 1
ATOM 5115 C CA . TYR B 1 309 ? 0.274 -23.5 -31.469 1 97.81 309 TYR B CA 1
ATOM 5116 C C . TYR B 1 309 ? 0.944 -24.578 -30.641 1 97.81 309 TYR B C 1
ATOM 5118 O O . TYR B 1 309 ? 0.314 -25.578 -30.281 1 97.81 309 TYR B O 1
ATOM 5126 N N . THR B 1 310 ? 2.199 -24.438 -30.359 1 97.88 310 THR B N 1
ATOM 5127 C CA . THR B 1 310 ? 2.951 -25.391 -29.547 1 97.88 310 THR B CA 1
ATOM 5128 C C . THR B 1 310 ? 3.111 -24.859 -28.125 1 97.88 310 THR B C 1
ATOM 5130 O O . THR B 1 310 ? 3.617 -23.75 -27.922 1 97.88 310 THR B O 1
ATOM 5133 N N . ARG B 1 311 ? 2.646 -25.625 -27.234 1 96.69 311 ARG B N 1
ATOM 5134 C CA . ARG B 1 311 ? 2.787 -25.219 -25.844 1 96.69 311 ARG B CA 1
ATOM 5135 C C . ARG B 1 311 ? 4.258 -25.125 -25.453 1 96.69 311 ARG B C 1
ATOM 5137 O O . ARG B 1 311 ? 5.066 -25.969 -25.859 1 96.69 311 ARG B O 1
ATOM 5144 N N . ALA B 1 312 ? 4.605 -24.188 -24.609 1 95.62 312 ALA B N 1
ATOM 5145 C CA . ALA B 1 312 ? 5.973 -24.031 -24.125 1 95.62 312 ALA B CA 1
ATOM 5146 C C . ALA B 1 312 ? 6.254 -24.984 -22.969 1 95.62 312 ALA B C 1
ATOM 5148 O O . ALA B 1 312 ? 7.359 -25.516 -22.844 1 95.62 312 ALA B O 1
ATOM 5149 N N . VAL B 1 313 ? 5.312 -25.188 -22.078 1 95.5 313 VAL B N 1
ATOM 5150 C CA . VAL B 1 313 ? 5.418 -26.078 -20.938 1 95.5 313 VAL B CA 1
ATOM 5151 C C . VAL B 1 313 ? 4.035 -26.594 -20.547 1 95.5 313 VAL B C 1
ATOM 5153 O O . VAL B 1 313 ? 3.018 -26.031 -20.969 1 95.5 313 VAL B O 1
ATOM 5156 N N . ASP B 1 314 ? 3.998 -27.75 -19.859 1 94.06 314 ASP B N 1
ATOM 5157 C CA . ASP B 1 314 ? 2.756 -28.219 -19.25 1 94.06 314 ASP B CA 1
ATOM 5158 C C . ASP B 1 314 ? 2.434 -27.438 -17.984 1 94.06 314 ASP B C 1
ATOM 5160 O O . ASP B 1 314 ? 3.184 -27.484 -17 1 94.06 314 ASP B O 1
ATOM 5164 N N . PRO B 1 315 ? 1.367 -26.734 -18.062 1 92.19 315 PRO B N 1
ATOM 5165 C CA . PRO B 1 315 ? 1.127 -25.875 -16.906 1 92.19 315 PRO B CA 1
ATOM 5166 C C . PRO B 1 315 ? 0.712 -26.656 -15.664 1 92.19 315 PRO B C 1
ATOM 5168 O O . PRO B 1 315 ? 0.011 -27.656 -15.766 1 92.19 315 PRO B O 1
ATOM 5171 N N . VAL B 1 316 ? 1.146 -26.141 -14.508 1 94.38 316 VAL B N 1
ATOM 5172 C CA . VAL B 1 316 ? 0.716 -26.688 -13.219 1 94.38 316 VAL B CA 1
ATOM 5173 C C . VAL B 1 316 ? -0.484 -25.891 -12.703 1 94.38 316 VAL B C 1
ATOM 5175 O O . VAL B 1 316 ? -1.323 -26.438 -11.977 1 94.38 316 VAL B O 1
ATOM 5178 N N . MET B 1 317 ? -0.598 -24.625 -13.109 1 95.88 317 MET B N 1
ATOM 5179 C CA . MET B 1 317 ? -1.648 -23.719 -12.68 1 95.88 317 MET B CA 1
ATOM 5180 C C . MET B 1 317 ? -2.361 -23.109 -13.883 1 95.88 317 MET B C 1
ATOM 5182 O O . MET B 1 317 ? -2.143 -23.531 -15.023 1 95.88 317 MET B O 1
ATOM 5186 N N . ASN B 1 318 ? -3.219 -22.156 -13.617 1 98.19 318 ASN B N 1
ATOM 5187 C CA . ASN B 1 318 ? -4.047 -21.578 -14.664 1 98.19 318 ASN B CA 1
ATOM 5188 C C . ASN B 1 318 ? -3.287 -20.516 -15.453 1 98.19 318 ASN B C 1
ATOM 5190 O O . ASN B 1 318 ? -3.789 -19.406 -15.656 1 98.19 318 ASN B O 1
ATOM 5194 N N . VAL B 1 319 ? -2.078 -20.844 -15.875 1 97.94 319 VAL B N 1
ATOM 5195 C CA . VAL B 1 319 ? -1.221 -20.062 -16.766 1 97.94 319 VAL B CA 1
ATOM 5196 C C . VAL B 1 319 ? -0.757 -20.953 -17.922 1 97.94 319 VAL B C 1
ATOM 5198 O O . VAL B 1 319 ? -0.139 -22 -17.703 1 97.94 319 VAL B O 1
ATOM 5201 N N . ALA B 1 320 ? -1.101 -20.609 -19.109 1 98.19 320 ALA B N 1
ATOM 5202 C CA . ALA B 1 320 ? -0.711 -21.375 -20.297 1 98.19 320 ALA B CA 1
ATOM 5203 C C . ALA B 1 320 ? 0.238 -20.562 -21.188 1 98.19 320 ALA B C 1
ATOM 5205 O O . ALA B 1 320 ? 0.056 -19.359 -21.359 1 98.19 320 ALA B O 1
ATOM 5206 N N . THR B 1 321 ? 1.237 -21.203 -21.641 1 97.75 321 THR B N 1
ATOM 5207 C CA . THR B 1 321 ? 2.219 -20.531 -22.484 1 97.75 321 THR B CA 1
ATOM 5208 C C . THR B 1 321 ? 2.416 -21.281 -23.797 1 97.75 321 THR B C 1
ATOM 5210 O O . THR B 1 321 ? 2.326 -22.516 -23.828 1 97.75 321 THR B O 1
ATOM 5213 N N . PHE B 1 322 ? 2.641 -20.562 -24.875 1 98.19 322 PHE B N 1
ATOM 5214 C CA . PHE B 1 322 ? 2.846 -21.109 -26.219 1 98.19 322 PHE B CA 1
ATOM 5215 C C . PHE B 1 322 ? 4.023 -20.422 -26.906 1 98.19 322 PHE B C 1
ATOM 5217 O O . PHE B 1 322 ? 4.391 -19.297 -26.547 1 98.19 322 PHE B O 1
ATOM 5224 N N . GLU B 1 323 ? 4.598 -21.156 -27.859 1 97.38 323 GLU B N 1
ATOM 5225 C CA . GLU B 1 323 ? 5.535 -20.5 -28.75 1 97.38 323 GLU B CA 1
ATOM 5226 C C . GLU B 1 323 ? 4.898 -19.281 -29.406 1 97.38 323 GLU B C 1
ATOM 5228 O O . GLU B 1 323 ? 3.676 -19.203 -29.547 1 97.38 323 GLU B O 1
ATOM 5233 N N . ALA B 1 324 ? 5.809 -18.406 -29.812 1 94.31 324 ALA B N 1
ATOM 5234 C CA . ALA B 1 324 ? 5.332 -17.156 -30.422 1 94.31 324 ALA B CA 1
ATOM 5235 C C . ALA B 1 324 ? 4.414 -17.453 -31.609 1 94.31 324 ALA B C 1
ATOM 5237 O O . ALA B 1 324 ? 4.645 -18.391 -32.375 1 94.31 324 ALA B O 1
ATOM 5238 N N . GLY B 1 325 ? 3.406 -16.672 -31.75 1 94.25 325 GLY B N 1
ATOM 5239 C CA . GLY B 1 325 ? 2.424 -16.781 -32.812 1 94.25 325 GLY B CA 1
ATOM 5240 C C . GLY B 1 325 ? 1.446 -15.617 -32.844 1 94.25 325 GLY B C 1
ATOM 5241 O O . GLY B 1 325 ? 1.49 -14.734 -31.984 1 94.25 325 GLY B O 1
ATOM 5242 N N . PRO B 1 326 ? 0.643 -15.586 -33.844 1 95.81 326 PRO B N 1
ATOM 5243 C CA . PRO B 1 326 ? -0.301 -14.469 -33.969 1 95.81 326 PRO B CA 1
ATOM 5244 C C . PRO B 1 326 ? -1.409 -14.508 -32.938 1 95.81 326 PRO B C 1
ATOM 5246 O O . PRO B 1 326 ? -1.872 -15.586 -32.562 1 95.81 326 PRO B O 1
ATOM 5249 N N . VAL B 1 327 ? -1.794 -13.398 -32.469 1 96.88 327 VAL B N 1
ATOM 5250 C CA . VAL B 1 327 ? -2.922 -13.203 -31.547 1 96.88 327 VAL B CA 1
ATOM 5251 C C . VAL B 1 327 ? -3.979 -12.328 -32.219 1 96.88 327 VAL B C 1
ATOM 5253 O O . VAL B 1 327 ? -3.652 -11.305 -32.812 1 96.88 327 VAL B O 1
ATOM 5256 N N . PRO B 1 328 ? -5.219 -12.766 -32.156 1 97.62 328 PRO B N 1
ATOM 5257 C CA . PRO B 1 328 ? -6.258 -11.953 -32.781 1 97.62 328 PRO B CA 1
ATOM 5258 C C . PRO B 1 328 ? -6.316 -10.531 -32.25 1 97.62 328 PRO B C 1
ATOM 5260 O O . PRO B 1 328 ? -6.16 -10.328 -31.031 1 97.62 328 PRO B O 1
ATOM 5263 N N . LYS B 1 329 ? -6.617 -9.562 -33.125 1 95.69 329 LYS B N 1
ATOM 5264 C CA . LYS B 1 329 ? -6.75 -8.164 -32.75 1 95.69 329 LYS B CA 1
ATOM 5265 C C . LYS B 1 329 ? -7.824 -7.992 -31.672 1 95.69 329 LYS B C 1
ATOM 5267 O O . LYS B 1 329 ? -8.875 -8.641 -31.719 1 95.69 329 LYS B O 1
ATOM 5272 N N . GLY B 1 330 ? -7.551 -7.121 -30.719 1 95.94 330 GLY B N 1
ATOM 5273 C CA . GLY B 1 330 ? -8.539 -6.812 -29.703 1 95.94 330 GLY B CA 1
ATOM 5274 C C . GLY B 1 330 ? -8.336 -7.598 -28.422 1 95.94 330 GLY B C 1
ATOM 5275 O O . GLY B 1 330 ? -8.852 -7.223 -27.375 1 95.94 330 GLY B O 1
ATOM 5276 N N . TRP B 1 331 ? -7.641 -8.734 -28.562 1 97.56 331 TRP B N 1
ATOM 5277 C CA . TRP B 1 331 ? -7.355 -9.539 -27.391 1 97.56 331 TRP B CA 1
ATOM 5278 C C . TRP B 1 331 ? -6.02 -9.148 -26.766 1 97.56 331 TRP B C 1
ATOM 5280 O O . TRP B 1 331 ? -5.055 -8.867 -27.484 1 97.56 331 TRP B O 1
ATOM 5290 N N . ILE B 1 332 ? -5.996 -9.125 -25.453 1 96.88 332 ILE B N 1
ATOM 5291 C CA . ILE B 1 332 ? -4.766 -8.75 -24.766 1 96.88 332 ILE B CA 1
ATOM 5292 C C . ILE B 1 332 ? -4.094 -9.992 -24.188 1 96.88 332 ILE B C 1
ATOM 5294 O O . ILE B 1 332 ? -4.613 -10.609 -23.25 1 96.88 332 ILE B O 1
ATOM 5298 N N . VAL B 1 333 ? -3.041 -10.344 -24.719 1 96.19 333 VAL B N 1
ATOM 5299 C CA . VAL B 1 333 ? -2.203 -11.461 -24.297 1 96.19 333 VAL B CA 1
ATOM 5300 C C . VAL B 1 333 ? -0.794 -10.969 -23.984 1 96.19 333 VAL B C 1
ATOM 5302 O O . VAL B 1 333 ? -0.303 -10.031 -24.625 1 96.19 333 VAL B O 1
ATOM 5305 N N . SER B 1 334 ? -0.198 -11.531 -22.969 1 94.31 334 SER B N 1
ATOM 5306 C CA . SER B 1 334 ? 1.146 -11.094 -22.609 1 94.31 334 SER B CA 1
ATOM 5307 C C . SER B 1 334 ? 2.203 -12.055 -23.141 1 94.31 334 SER B C 1
ATOM 5309 O O . SER B 1 334 ? 1.874 -13.094 -23.719 1 94.31 334 SER B O 1
ATOM 5311 N N . HIS B 1 335 ? 3.447 -11.641 -22.984 1 94 335 HIS B N 1
ATOM 5312 C CA . HIS B 1 335 ? 4.59 -12.453 -23.391 1 94 335 HIS B CA 1
ATOM 5313 C C . HIS B 1 335 ? 5.57 -12.641 -22.25 1 94 335 HIS B C 1
ATOM 5315 O O . HIS B 1 335 ? 5.73 -11.742 -21.406 1 94 335 HIS B O 1
ATOM 5321 N N . THR B 1 336 ? 6.129 -13.844 -22.172 1 92.75 336 THR B N 1
ATOM 5322 C CA . THR B 1 336 ? 7.219 -14.055 -21.234 1 92.75 336 THR B CA 1
ATOM 5323 C C . THR B 1 336 ? 8.5 -13.391 -21.719 1 92.75 336 THR B C 1
ATOM 5325 O O . THR B 1 336 ? 8.57 -12.93 -22.859 1 92.75 336 THR B O 1
ATOM 5328 N N . ARG B 1 337 ? 9.539 -13.383 -20.906 1 88.44 337 ARG B N 1
ATOM 5329 C CA . ARG B 1 337 ? 10.844 -12.828 -21.25 1 88.44 337 ARG B CA 1
ATOM 5330 C C . ARG B 1 337 ? 11.492 -13.617 -22.375 1 88.44 337 ARG B C 1
ATOM 5332 O O . ARG B 1 337 ? 12.336 -13.094 -23.109 1 88.44 337 ARG B O 1
ATOM 5339 N N . ALA B 1 338 ? 11.086 -14.82 -22.484 1 88.69 338 ALA B N 1
ATOM 5340 C CA . ALA B 1 338 ? 11.641 -15.688 -23.516 1 88.69 338 ALA B CA 1
ATOM 5341 C C . ALA B 1 338 ? 10.852 -15.578 -24.812 1 88.69 338 ALA B C 1
ATOM 5343 O O . ALA B 1 338 ? 11.156 -16.25 -25.797 1 88.69 338 ALA B O 1
ATOM 5344 N N . GLY B 1 339 ? 9.789 -14.789 -24.828 1 92.31 339 GLY B N 1
ATOM 5345 C CA . GLY B 1 339 ? 9.039 -14.516 -26.047 1 92.31 339 GLY B CA 1
ATOM 5346 C C . GLY B 1 339 ? 7.836 -15.422 -26.219 1 92.31 339 GLY B C 1
ATOM 5347 O O . GLY B 1 339 ? 7.133 -15.336 -27.234 1 92.31 339 GLY B O 1
ATOM 5348 N N . HIS B 1 340 ? 7.551 -16.203 -25.25 1 96.44 340 HIS B N 1
ATOM 5349 C CA . HIS B 1 340 ? 6.383 -17.078 -25.328 1 96.44 340 HIS B CA 1
ATOM 5350 C C . HIS B 1 340 ? 5.094 -16.297 -25.109 1 96.44 340 HIS B C 1
ATOM 5352 O O . HIS B 1 340 ? 5.059 -15.352 -24.312 1 96.44 340 HIS B O 1
ATOM 5358 N N . LEU B 1 341 ? 4.02 -16.703 -25.844 1 97.31 341 LEU B N 1
ATOM 5359 C CA . LEU B 1 341 ? 2.691 -16.219 -25.484 1 97.31 341 LEU B CA 1
ATOM 5360 C C . LEU B 1 341 ? 2.285 -16.719 -24.109 1 97.31 341 LEU B C 1
ATOM 5362 O O . LEU B 1 341 ? 2.465 -17.891 -23.781 1 97.31 341 LEU B O 1
ATOM 5366 N N . ARG B 1 342 ? 1.834 -15.82 -23.312 1 97.44 342 ARG B N 1
ATOM 5367 C CA . ARG B 1 342 ? 1.414 -16.172 -21.969 1 97.44 342 ARG B CA 1
ATOM 5368 C C . ARG B 1 342 ? -0.053 -15.812 -21.734 1 97.44 342 ARG B C 1
ATOM 5370 O O . ARG B 1 342 ? -0.457 -14.664 -21.938 1 97.44 342 ARG B O 1
ATOM 5377 N N . PHE B 1 343 ? -0.805 -16.844 -21.406 1 98.12 343 PHE B N 1
ATOM 5378 C CA . PHE B 1 343 ? -2.217 -16.688 -21.078 1 98.12 343 PHE B CA 1
ATOM 5379 C C . PHE B 1 343 ? -2.465 -16.922 -19.594 1 98.12 343 PHE B C 1
ATOM 5381 O O . PHE B 1 343 ? -2.002 -17.922 -19.047 1 98.12 343 PHE B O 1
ATOM 5388 N N . VAL B 1 344 ? -3.092 -16 -18.969 1 98.12 344 VAL B N 1
ATOM 5389 C CA . VAL B 1 344 ? -3.516 -16.188 -17.578 1 98.12 344 VAL B CA 1
ATOM 5390 C C . VAL B 1 344 ? -5.031 -16.375 -17.531 1 98.12 344 VAL B C 1
ATOM 5392 O O . VAL B 1 344 ? -5.789 -15.484 -17.891 1 98.12 344 VAL B O 1
ATOM 5395 N N . VAL B 1 345 ? -5.48 -17.531 -17.062 1 98.56 345 VAL B N 1
ATOM 5396 C CA . VAL B 1 345 ? -6.895 -17.891 -17.094 1 98.56 345 VAL B CA 1
ATOM 5397 C C . VAL B 1 345 ? -7.504 -17.719 -15.703 1 98.56 345 VAL B C 1
ATOM 5399 O O . VAL B 1 345 ? -7.762 -18.703 -15 1 98.56 345 VAL B O 1
ATOM 5402 N N . MET B 1 346 ? -7.809 -16.5 -15.43 1 98.38 346 MET B N 1
ATOM 5403 C CA . MET B 1 346 ? -8.375 -16.109 -14.141 1 98.38 346 MET B CA 1
ATOM 5404 C C . MET B 1 346 ? -9.867 -16.406 -14.094 1 98.38 346 MET B C 1
ATOM 5406 O O . MET B 1 346 ? -10.469 -16.781 -15.102 1 98.38 346 MET B O 1
ATOM 5410 N N . PRO B 1 347 ? -10.508 -16.203 -12.891 1 98 347 PRO B N 1
ATOM 5411 C CA . PRO B 1 347 ? -11.93 -16.516 -12.742 1 98 347 PRO B CA 1
ATOM 5412 C C . PRO B 1 347 ? -12.812 -15.766 -13.734 1 98 347 PRO B C 1
ATOM 5414 O O . PRO B 1 347 ? -13.867 -16.266 -14.125 1 98 347 PRO B O 1
ATOM 5417 N N . HIS B 1 348 ? -12.383 -14.578 -14.172 1 97.44 348 HIS B N 1
ATOM 5418 C CA . HIS B 1 348 ? -13.195 -13.812 -15.109 1 97.44 348 HIS B CA 1
ATOM 5419 C C . HIS B 1 348 ? -13.102 -14.383 -16.516 1 97.44 348 HIS B C 1
ATOM 5421 O O . HIS B 1 348 ? -13.906 -14.039 -17.391 1 97.44 348 HIS B O 1
ATOM 5427 N N . VAL B 1 349 ? -12.109 -15.234 -16.797 1 98.31 349 VAL B N 1
ATOM 5428 C CA . VAL B 1 349 ? -11.953 -15.891 -18.094 1 98.31 349 VAL B CA 1
ATOM 5429 C C . VAL B 1 349 ? -12.828 -17.141 -18.141 1 98.31 349 VAL B C 1
ATOM 5431 O O . VAL B 1 349 ? -12.328 -18.266 -17.969 1 98.31 349 VAL B O 1
ATOM 5434 N N . THR B 1 350 ? -14.047 -16.969 -18.484 1 97.94 350 THR B N 1
ATOM 5435 C CA . THR B 1 350 ? -15.039 -18.031 -18.5 1 97.94 350 THR B CA 1
ATOM 5436 C C . THR B 1 350 ? -14.906 -18.891 -19.766 1 97.94 350 THR B C 1
ATOM 5438 O O . THR B 1 350 ? -14.109 -18.562 -20.641 1 97.94 350 THR B O 1
ATOM 5441 N N . ARG B 1 351 ? -15.656 -19.953 -19.75 1 98.25 351 ARG B N 1
ATOM 5442 C CA . ARG B 1 351 ? -15.695 -20.812 -20.922 1 98.25 351 ARG B CA 1
ATOM 5443 C C . ARG B 1 351 ? -16.047 -20.016 -22.172 1 98.25 351 ARG B C 1
ATOM 5445 O O . ARG B 1 351 ? -15.43 -20.203 -23.234 1 98.25 351 ARG B O 1
ATOM 5452 N N . ASP B 1 352 ? -17.016 -19.078 -22.016 1 98.38 352 ASP B N 1
ATOM 5453 C CA . ASP B 1 352 ? -17.438 -18.266 -23.141 1 98.38 352 ASP B CA 1
ATOM 5454 C C . ASP B 1 352 ? -16.297 -17.391 -23.641 1 98.38 352 ASP B C 1
ATOM 5456 O O . ASP B 1 352 ? -16.141 -17.188 -24.844 1 98.38 352 ASP B O 1
ATOM 5460 N N . VAL B 1 353 ? -15.508 -16.828 -22.75 1 98.38 353 VAL B N 1
ATOM 5461 C CA . VAL B 1 353 ? -14.367 -15.992 -23.109 1 98.38 353 VAL B CA 1
ATOM 5462 C C . VAL B 1 353 ? -13.367 -16.812 -23.922 1 98.38 353 VAL B C 1
ATOM 5464 O O . VAL B 1 353 ? -12.867 -16.359 -24.953 1 98.38 353 VAL B O 1
ATOM 5467 N N . ILE B 1 354 ? -13.102 -18.047 -23.484 1 98.5 354 ILE B N 1
ATOM 5468 C CA . ILE B 1 354 ? -12.148 -18.922 -24.156 1 98.5 354 ILE B CA 1
ATOM 5469 C C . ILE B 1 354 ? -12.672 -19.281 -25.547 1 98.5 354 ILE B C 1
ATOM 5471 O O . ILE B 1 354 ? -11.922 -19.219 -26.531 1 98.5 354 ILE B O 1
ATOM 5475 N N . GLU B 1 355 ? -13.922 -19.641 -25.625 1 98.31 355 GLU B N 1
ATOM 5476 C CA . GLU B 1 355 ? -14.523 -20.016 -26.891 1 98.31 355 GLU B CA 1
ATOM 5477 C C . GLU B 1 355 ? -14.508 -18.859 -27.875 1 98.31 355 GLU B C 1
ATOM 5479 O O . GLU B 1 355 ? -14.234 -19.047 -29.062 1 98.31 355 GLU B O 1
ATOM 5484 N N . ASN B 1 356 ? -14.867 -17.656 -27.375 1 98.44 356 ASN B N 1
ATOM 5485 C CA . ASN B 1 356 ? -14.82 -16.469 -28.234 1 98.44 356 ASN B CA 1
ATOM 5486 C C . ASN B 1 356 ? -13.406 -16.188 -28.734 1 98.44 356 ASN B C 1
ATOM 5488 O O . ASN B 1 356 ? -13.211 -15.812 -29.891 1 98.44 356 ASN B O 1
ATOM 5492 N N . PHE B 1 357 ? -12.422 -16.312 -27.922 1 98.5 357 PHE B N 1
ATOM 5493 C CA . PHE B 1 357 ? -11.023 -16.125 -28.297 1 98.5 357 PHE B CA 1
ATOM 5494 C C . PHE B 1 357 ? -10.609 -17.125 -29.375 1 98.5 357 PHE B C 1
ATOM 5496 O O . PHE B 1 357 ? -10.023 -16.734 -30.391 1 98.5 357 PHE B O 1
ATOM 5503 N N . LEU B 1 358 ? -10.953 -18.391 -29.109 1 98.38 358 LEU B N 1
ATOM 5504 C CA . LEU B 1 358 ? -10.578 -19.453 -30.031 1 98.38 358 LEU B CA 1
ATOM 5505 C C . LEU B 1 358 ? -11.266 -19.281 -31.391 1 98.38 358 LEU B C 1
ATOM 5507 O O . LEU B 1 358 ? -10.703 -19.609 -32.438 1 98.38 358 LEU B O 1
ATOM 5511 N N . ALA B 1 359 ? -12.492 -18.797 -31.328 1 98.19 359 ALA B N 1
ATOM 5512 C CA . ALA B 1 359 ? -13.188 -18.484 -32.562 1 98.19 359 ALA B CA 1
ATOM 5513 C C . ALA B 1 359 ? -12.422 -17.422 -33.375 1 98.19 359 ALA B C 1
ATOM 5515 O O . ALA B 1 359 ? -12.352 -17.5 -34.594 1 98.19 359 ALA B O 1
ATOM 5516 N N . ASP B 1 360 ? -11.906 -16.438 -32.656 1 98.12 360 ASP B N 1
ATOM 5517 C CA . ASP B 1 360 ? -11.141 -15.383 -33.344 1 98.12 360 ASP B CA 1
ATOM 5518 C C . ASP B 1 360 ? -9.781 -15.906 -33.812 1 98.12 360 ASP B C 1
ATOM 5520 O O . ASP B 1 360 ? -9.273 -15.477 -34.844 1 98.12 360 ASP B O 1
ATOM 5524 N N . VAL B 1 361 ? -9.211 -16.812 -33.062 1 97.88 361 VAL B N 1
ATOM 5525 C CA . VAL B 1 361 ? -7.965 -17.453 -33.469 1 97.88 361 VAL B CA 1
ATOM 5526 C C . VAL B 1 361 ? -8.188 -18.219 -34.781 1 97.88 361 VAL B C 1
ATOM 5528 O O . VAL B 1 361 ? -7.344 -18.188 -35.688 1 97.88 361 VAL B O 1
ATOM 5531 N N . ALA B 1 362 ? -9.258 -18.875 -34.875 1 96.44 362 ALA B N 1
ATOM 5532 C CA . ALA B 1 362 ? -9.609 -19.625 -36.062 1 96.44 362 ALA B CA 1
ATOM 5533 C C . ALA B 1 362 ? -9.633 -18.719 -37.281 1 96.44 362 ALA B C 1
ATOM 5535 O O . ALA B 1 362 ? -9.266 -19.156 -38.375 1 96.44 362 ALA B O 1
ATOM 5536 N N . LYS B 1 363 ? -10.008 -17.5 -37.094 1 96.62 363 LYS B N 1
ATOM 5537 C CA . LYS B 1 363 ? -10.156 -16.547 -38.219 1 96.62 363 LYS B CA 1
ATOM 5538 C C . LYS B 1 363 ? -8.797 -16.109 -38.75 1 96.62 363 LYS B C 1
ATOM 5540 O O . LYS B 1 363 ? -8.695 -15.68 -39.906 1 96.62 363 LYS B O 1
ATOM 5545 N N . ILE B 1 364 ? -7.859 -16.141 -37.969 1 94.75 364 ILE B N 1
ATOM 5546 C CA . ILE B 1 364 ? -6.578 -15.625 -38.438 1 94.75 364 ILE B CA 1
ATOM 5547 C C . ILE B 1 364 ? -5.648 -16.781 -38.781 1 94.75 364 ILE B C 1
ATOM 5549 O O . ILE B 1 364 ? -4.469 -16.562 -39.094 1 94.75 364 ILE B O 1
ATOM 5553 N N . ASN B 1 365 ? -6.051 -17.953 -38.656 1 86.06 365 ASN B N 1
ATOM 5554 C CA . ASN B 1 365 ? -5.312 -19.141 -39.094 1 86.06 365 ASN B CA 1
ATOM 5555 C C . ASN B 1 365 ? -6.016 -19.859 -40.219 1 86.06 365 ASN B C 1
ATOM 5557 O O . ASN B 1 365 ? -7.242 -19.828 -40.312 1 86.06 365 ASN B O 1
#

Organism: Methanocorpusculum labreanum (strain ATCC 43576 / DSM 4855 / Z) (NCBI:txid410358)

Nearest PDB structures (foldseek):
  3f9t-assembly1_B  TM=9.591E-01  e=2.764E-40  Methanocaldococcus jannaschii
  4q6r-assembly1_B  TM=9.253E-01  e=7.388E-31  Homo sapiens
  3mad-assembly1_B  TM=8.988E-01  e=2.247E-31  Symbiobacterium thermophilum
  3mbb-assembly1_B  TM=8.961E-01  e=7.818E-31  Symbiobacterium thermophilum
  3maf-assembly1_B  TM=8.935E-01  e=3.822E-30  Symbiobacterium thermophilum